Protein AF-0000000074204742 (afdb_homodimer)

Radius of gyration: 26.67 Å; Cα contacts (8 Å, |Δi|>4): 1399; chains: 2; bounding box: 53×77×66 Å

Secondary structure (DSSP, 8-state):
-------EEEEE-SS-EEEEESSEEE-TTBTTTB-HHHHHHHHHHHHHTT--EEE--TTTTTTTTSSS-HHHHHHHHHHHHHT-GGG-EEEEEES-SBSSTTS---SSSSP-B----HHHHHHHHHHHHHHHT-S-EEEEEESS--TTS-HHHHHHHHHHHHHTTSEEEEEEES--HHHHHHHHHHHHHHTSPPP-EEEEE-SS----SSS--SSBPPHHHHHHHHT-SSTTPPP-EEEEESTTGGGTTT-TTSPPPTT--SHHHHHHHHHHHHHHHHHT--HHHHHHHHHHTSSS-EEEEEE-SSHHHHHHHHTTTT-PPPHHHHHHHHT-/-------EEEEE-SS-EEEEESSEEE-TTBTTTB-HHHHHHHHHHHHHTT--EEE--TTTTTTTTSSS-HHHHHHHHHHHHH--GGG-EEEEEES-SBSSTTS---SSSSP-B----HHHHHHHHHHHHHHHT-S-EEEEEESS--TTS-HHHHHHHHHHHHHTTSEEEEEEES--HHHHHHHHHHHHHHTSPPP-EEEEE-SS----SSS--SSBPPHHHHHHHHT-SSTTPPP-EEEEESTTGGGTTT-TTSPPPTT--SHHHHHHHHHHHHHHHHHT--HHHHHHHHHHTSSS-EEEEEE-SSHHHHHHHHTTTT----HHHHHHHHT-

Solvent-accessible surface area (backbone atoms only — not comparable to full-atom values): 34041 Å² total; per-residue (Å²): 124,85,80,73,64,62,53,72,41,75,46,35,26,78,79,41,73,52,74,31,27,45,50,26,42,34,35,54,46,27,50,46,90,26,40,58,70,57,38,49,52,35,52,52,51,40,45,73,48,52,43,22,25,40,37,44,29,54,37,24,41,42,89,76,71,46,80,27,26,36,21,31,39,46,51,15,53,49,38,66,72,66,66,51,60,89,67,47,40,46,29,37,27,37,29,60,30,57,54,48,83,88,48,71,74,44,91,55,82,82,53,29,47,51,31,43,41,44,67,47,47,55,53,48,52,54,50,48,28,62,45,36,69,45,84,56,37,46,32,40,23,38,45,40,66,44,90,88,38,61,63,64,47,34,45,48,38,50,18,49,37,35,74,70,57,38,29,53,34,38,27,38,18,39,47,42,61,62,57,54,51,52,45,37,53,46,15,61,73,70,70,37,63,30,57,18,34,39,4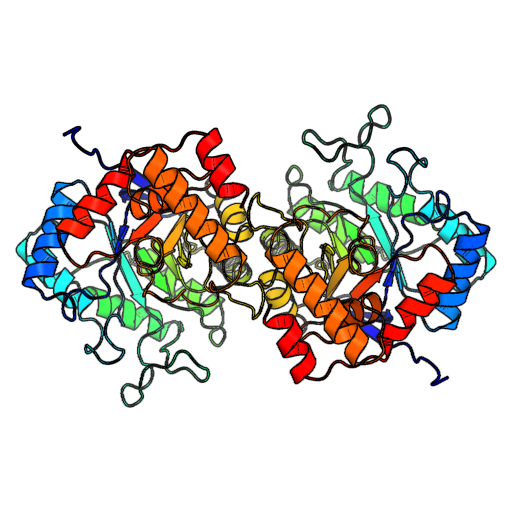0,21,40,34,43,85,60,60,54,51,72,54,70,73,69,41,39,51,64,44,56,63,48,46,52,50,33,60,70,28,59,48,94,88,34,50,13,40,40,44,31,17,34,56,35,56,46,82,45,42,63,83,32,87,87,41,65,65,60,91,54,26,72,46,68,51,35,56,52,40,45,53,48,42,41,52,52,14,62,73,72,74,49,48,35,61,24,47,39,49,17,53,46,56,67,40,96,44,69,38,33,41,31,43,72,58,87,42,56,65,52,41,54,52,52,56,57,14,71,76,46,77,74,50,71,68,57,47,48,57,61,44,71,94,123,84,80,74,65,62,52,72,42,75,47,34,25,78,77,42,73,52,73,31,27,45,52,26,43,36,34,53,47,27,51,47,90,26,39,57,70,59,37,49,51,34,52,51,50,40,44,74,49,53,43,22,26,39,37,43,29,53,37,25,40,42,87,76,73,45,80,27,28,34,21,31,38,45,51,17,52,48,38,66,74,66,66,51,61,90,67,47,41,46,29,38,29,37,30,61,30,57,53,49,83,89,47,72,74,44,91,54,83,83,53,30,47,51,32,42,40,42,68,47,46,54,53,48,53,53,50,49,27,62,45,34,69,47,82,55,38,45,31,41,25,38,45,40,67,43,89,86,39,61,65,67,47,33,44,48,39,50,20,49,38,35,76,71,55,39,30,53,35,37,25,39,16,40,46,42,62,64,57,53,51,51,45,38,53,46,14,60,73,71,71,38,64,31,55,18,34,38,38,20,40,34,45,86,59,61,54,51,72,53,69,74,69,41,38,51,64,43,56,62,48,46,53,50,32,58,70,29,59,47,97,88,34,49,13,42,40,41,31,17,35,55,34,54,46,81,44,42,61,85,32,88,88,40,65,63,59,91,56,26,73,46,68,52,33,54,53,39,46,53,48,43,41,51,52,13,61,73,72,74,49,47,36,62,24,46,39,50,18,54,47,57,67,38,97,43,70,38,34,40,30,42,72,58,88,41,55,67,52,40,54,52,51,56,58,14,70,77,44,77,75,49,70,70,57,48,48,58,62,44,72,94

InterPro domains:
  IPR023210 NADP-dependent oxidoreductase domain [PF00248] (23-331)
  IPR036812 NAD(P)-dependent oxidoreductase domain superfamily [G3DSA:3.20.20.100] (6-332)
  IPR036812 NAD(P)-dependent oxidoreductase domain superfamily [SSF51430] (13-332)
  IPR050523 Aldo/Keto Reductase Detoxification and Biosynthesis [PTHR43364] (4-332)

Foldseek 3Di:
DPLQAFDWDWQWQPQFIDIFTLAEAEQLQEQWLQNLVQSLVQVVLCVVSVGAHYEEEQARCQQPGDVGCSRLQSLLVSCVVVVCNVSHAYEYEAFQHACDSVDGADPDPVGRTVHQALVRLVVVLVVSCVSNVHQAHAEYEHEAHHPPHPLLRRLVSVQVCCVVVRYRAYAYAQAALVSLVVSQVSCVVVVGRHHREYEAADELFDADPPPPGRRHDDPVSLVVQVVAPDPSHTHYEYEHECHCQQPVLPDVPDDGPDRRPDPVNVVLSVLLCVLCVVVVAGSLLSTSLLQCADPGRYRYHDYDSGSVRSVNNSNSSPDHDDPVSSCSSVVD/DPLQAFDWDWQWQPQFIDIFTLAEAEQLQEQWLQNLVQSLVQVVLCVVSVGAHYEEEQARCQQPGDVGCSRLQSLLVSCVVVVCNVSHAYEYEAFQHACDSVDGADPDPVGRTVHQALVRLVVVLVVSCVSNVHQAHAEYEHEAHHPPHPLLRNLVSVQVCCVVVRYRAYAYAQAALVSLVVSQVSCVVVVGRHHREYEAADELFDADPPPPGRRHDDPVSLVVQVVAPDPSHTHYEYEHECHCQQPVLPDVPDDGPDRRPDPVNVVLSVLLCVLCVVVVAGSLLSTSLLQCADPGRYRYHDYDSGSVRSVNNSVSSPDHDDPVSSCSSVVD

Organism: NCBI:txid88382

pLDDT: mean 95.39, std 6.56, range [33.75, 98.94]

Structure (mmCIF, N/CA/C/O backbone):
data_AF-0000000074204742-model_v1
#
loop_
_entity.id
_entity.type
_entity.pdbx_description
1 polymer 'Aryl-alcohol dehydrogenase-like predicted oxidoreductase'
#
loop_
_atom_site.group_PDB
_atom_site.id
_atom_site.type_symbol
_atom_site.label_atom_id
_atom_site.label_alt_id
_atom_site.label_comp_id
_atom_site.label_asym_id
_atom_site.label_entity_id
_atom_site.label_seq_id
_atom_site.pdbx_PDB_ins_code
_atom_site.Cartn_x
_atom_site.Cartn_y
_atom_site.Cartn_z
_atom_site.occupancy
_atom_site.B_iso_or_equiv
_atom_site.auth_seq_id
_atom_site.auth_comp_id
_atom_site.auth_asym_id
_atom_site.auth_atom_id
_atom_site.pdbx_PDB_model_num
ATOM 1 N N . MET A 1 1 ? -22.859 21.562 29.375 1 33.75 1 MET A N 1
ATOM 2 C CA . MET A 1 1 ? -22.078 21.141 28.203 1 33.75 1 MET A CA 1
ATOM 3 C C . MET A 1 1 ? -20.844 20.359 28.625 1 33.75 1 MET A C 1
ATOM 5 O O . MET A 1 1 ? -20.078 20.812 29.469 1 33.75 1 MET A O 1
ATOM 9 N N . LYS A 1 2 ? -20.938 19.047 28.547 1 48.41 2 LYS A N 1
ATOM 10 C CA . LYS A 1 2 ? -19.859 18.219 29.078 1 48.41 2 LYS A CA 1
ATOM 11 C C . LYS A 1 2 ? -18.484 18.797 28.719 1 48.41 2 LYS A C 1
ATOM 13 O O . LYS A 1 2 ? -18.25 19.156 27.562 1 48.41 2 LYS A O 1
ATOM 18 N N . GLU A 1 3 ? -17.75 19.453 29.516 1 52.94 3 GLU A N 1
ATOM 19 C CA . GLU A 1 3 ? -16.438 20.047 29.297 1 52.94 3 GLU A CA 1
ATOM 20 C C . GLU A 1 3 ? -15.562 19.141 28.422 1 52.94 3 GLU A C 1
ATOM 22 O O . GLU A 1 3 ? -15.359 17.969 28.734 1 52.94 3 GLU A O 1
ATOM 27 N N . GLN A 1 4 ? -15.359 19.469 27.094 1 63.84 4 GLN A N 1
ATOM 28 C CA . GLN A 1 4 ? -14.562 18.734 26.125 1 63.84 4 GLN A CA 1
ATOM 29 C C . GLN A 1 4 ? -13.094 18.672 26.547 1 63.84 4 GLN A C 1
ATOM 31 O O . GLN A 1 4 ? -12.492 19.688 26.875 1 63.84 4 GLN A O 1
ATOM 36 N N . THR A 1 5 ? -12.742 17.469 26.922 1 84.56 5 THR A N 1
ATOM 37 C CA . THR A 1 5 ? -11.367 17.297 27.375 1 84.56 5 THR A CA 1
ATOM 38 C C . THR A 1 5 ? -10.492 16.75 26.25 1 84.56 5 THR A C 1
ATOM 40 O O . THR A 1 5 ? -10.734 15.648 25.75 1 84.56 5 THR A O 1
ATOM 43 N N . MET A 1 6 ? -9.594 17.609 25.781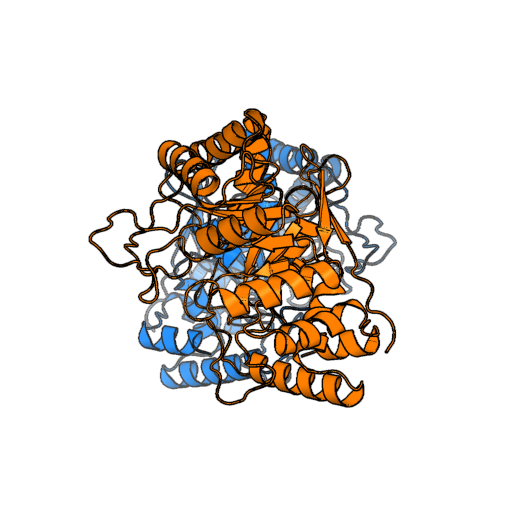 1 93.81 6 MET A N 1
ATOM 44 C CA . MET A 1 6 ? -8.641 17.219 24.75 1 93.81 6 MET A CA 1
ATOM 45 C C . MET A 1 6 ? -7.859 15.977 25.156 1 93.81 6 MET A C 1
ATOM 47 O O . MET A 1 6 ? -7.539 15.797 26.328 1 93.81 6 MET A O 1
ATOM 51 N N . ARG A 1 7 ? -7.738 15.016 24.219 1 93.94 7 ARG A N 1
ATOM 52 C CA . ARG A 1 7 ? -6.883 13.852 24.406 1 93.94 7 ARG A CA 1
ATOM 53 C C . ARG A 1 7 ? -5.523 14.062 23.734 1 93.94 7 ARG A C 1
ATOM 55 O O . ARG A 1 7 ? -5.359 14.969 22.922 1 93.94 7 ARG A O 1
ATOM 62 N N . TYR A 1 8 ? -4.578 13.273 24.141 1 96.75 8 TYR A N 1
ATOM 63 C CA . TYR A 1 8 ? -3.219 13.484 23.656 1 96.75 8 TYR A CA 1
ATOM 64 C C . TYR A 1 8 ? -2.611 12.18 23.141 1 96.75 8 TYR A C 1
ATOM 66 O O . TYR A 1 8 ? -3.053 11.094 23.531 1 96.75 8 TYR A O 1
ATOM 74 N N . HIS A 1 9 ? -1.665 12.344 22.25 1 95 9 HIS A N 1
ATOM 75 C CA . HIS A 1 9 ? -0.928 11.25 21.625 1 95 9 HIS A CA 1
ATOM 76 C C . HIS A 1 9 ? 0.575 11.508 21.672 1 95 9 HIS A C 1
ATOM 78 O O . HIS A 1 9 ? 1.021 12.641 21.484 1 95 9 HIS A O 1
ATOM 84 N N . THR A 1 10 ? 1.294 10.43 21.875 1 96.5 10 THR A N 1
ATOM 85 C CA . THR A 1 10 ? 2.744 10.57 21.906 1 96.5 10 THR A CA 1
ATOM 86 C C . THR A 1 10 ? 3.352 10.281 20.547 1 96.5 10 THR A C 1
ATOM 88 O O . THR A 1 10 ? 3.121 9.219 19.969 1 96.5 10 THR A O 1
ATOM 91 N N . LEU A 1 11 ? 4.059 11.195 19.984 1 97.5 11 LEU A N 1
ATOM 92 C CA . LEU A 1 11 ? 4.938 10.953 18.844 1 97.5 11 LEU A CA 1
ATOM 93 C C . LEU A 1 11 ? 6.32 10.516 19.297 1 97.5 11 LEU A C 1
ATOM 95 O O . LEU A 1 11 ? 6.938 11.172 20.141 1 97.5 11 LEU A O 1
ATOM 99 N N . ASP A 1 12 ? 6.738 9.375 18.781 1 96.94 12 ASP A N 1
ATOM 100 C CA . ASP A 1 12 ? 8 8.797 19.234 1 96.94 12 ASP A CA 1
ATOM 101 C C . ASP A 1 12 ? 8.688 8.039 18.094 1 96.94 12 ASP A C 1
ATOM 103 O O . ASP A 1 12 ? 8.195 7.008 17.641 1 96.94 12 ASP A O 1
ATOM 107 N N . ASN A 1 13 ? 9.859 8.594 17.703 1 96.25 13 ASN A N 1
ATOM 108 C CA . ASN A 1 13 ? 10.578 7.895 16.641 1 96.25 13 ASN A CA 1
ATOM 109 C C . ASN A 1 13 ? 11.805 7.16 17.188 1 96.25 13 ASN A C 1
ATOM 111 O O . ASN A 1 13 ? 12.734 6.863 16.438 1 96.25 13 ASN A O 1
ATOM 115 N N . GLY A 1 14 ? 11.781 6.938 18.469 1 94.81 14 GLY A N 1
ATOM 116 C CA . GLY A 1 14 ? 12.891 6.238 19.094 1 94.81 14 GLY A CA 1
ATOM 117 C C . GLY A 1 14 ? 14.023 7.16 19.5 1 94.81 14 GLY A C 1
ATOM 118 O O . GLY A 1 14 ? 14.844 6.805 20.359 1 94.81 14 GLY A O 1
ATOM 119 N N . HIS A 1 15 ? 14.109 8.375 18.984 1 94.88 15 HIS A N 1
ATOM 120 C CA . HIS A 1 15 ? 15.133 9.383 19.266 1 94.88 15 HIS A CA 1
ATOM 121 C C . HIS A 1 15 ? 14.547 10.555 20.047 1 94.88 15 HIS A C 1
ATOM 123 O O . HIS A 1 15 ? 15.164 11.039 21 1 94.88 15 HIS A O 1
ATOM 129 N N . THR A 1 16 ? 13.445 10.969 19.609 1 96.94 16 THR A N 1
ATOM 130 C CA . THR A 1 16 ? 12.703 12.07 20.203 1 96.94 16 THR A CA 1
ATOM 131 C C . THR A 1 16 ? 11.273 11.648 20.516 1 96.94 16 THR A C 1
ATOM 133 O O . THR A 1 16 ? 10.672 10.875 19.766 1 96.94 16 THR A O 1
ATOM 136 N N . SER A 1 17 ? 10.773 12.086 21.641 1 97.38 17 SER A N 1
ATOM 137 C CA . SER A 1 17 ? 9.414 11.781 22.078 1 97.38 17 SER A CA 1
ATOM 138 C C . SER A 1 17 ? 8.742 13.008 22.688 1 97.38 17 SER A C 1
ATOM 140 O O . SER A 1 17 ? 9.352 13.703 23.516 1 97.38 17 SER A O 1
ATOM 142 N N . PHE A 1 18 ? 7.562 13.344 22.234 1 98 18 PHE A N 1
ATOM 143 C CA . PHE A 1 18 ? 6.766 14.383 22.859 1 98 18 PHE A CA 1
ATOM 144 C C . PHE A 1 18 ? 5.277 14.148 22.625 1 98 18 PHE A C 1
ATOM 146 O O . PHE A 1 18 ? 4.898 13.391 21.734 1 98 18 PHE A O 1
ATOM 153 N N . GLU A 1 19 ? 4.48 14.781 23.359 1 97.88 19 GLU A N 1
ATOM 154 C CA . GLU A 1 19 ? 3.031 14.625 23.297 1 97.88 19 GLU A CA 1
ATOM 155 C C . GLU A 1 19 ? 2.396 15.734 22.453 1 97.88 19 GLU A C 1
ATOM 157 O O . GLU A 1 19 ? 2.846 16.875 22.484 1 97.88 19 GLU A O 1
ATOM 162 N N . VAL A 1 20 ? 1.371 15.367 21.75 1 98.25 20 VAL A N 1
ATOM 163 C CA . VAL A 1 20 ? 0.571 16.328 20.984 1 98.25 20 VAL A CA 1
ATOM 164 C C . VAL A 1 20 ? -0.914 16.062 21.219 1 98.25 20 VAL A C 1
ATOM 166 O O . VAL A 1 20 ? -1.3 14.945 21.594 1 98.25 20 VAL A O 1
ATOM 169 N N . SER A 1 21 ? -1.688 17.125 21.094 1 98.25 21 SER A N 1
ATOM 170 C CA . SER A 1 21 ? -3.129 16.891 21.109 1 98.25 21 SER A CA 1
ATOM 171 C C . SER A 1 21 ? -3.543 15.953 19.984 1 98.25 21 SER A C 1
ATOM 173 O O . SER A 1 21 ? -2.922 15.938 18.922 1 98.25 21 SER A O 1
ATOM 175 N N . THR A 1 22 ? -4.625 15.203 20.109 1 96.88 22 THR A N 1
ATOM 176 C CA . THR A 1 22 ? -5.043 14.18 19.156 1 96.88 22 THR A CA 1
ATOM 177 C C . THR A 1 22 ? -5.586 14.82 17.875 1 96.88 22 THR A C 1
ATOM 179 O O . THR A 1 22 ? -5.723 14.148 16.859 1 96.88 22 THR A O 1
ATOM 182 N N . LEU A 1 23 ? -5.98 16.047 18 1 97.94 23 LEU A N 1
ATOM 183 C CA . LEU A 1 23 ? -6.309 16.844 16.828 1 97.94 23 LEU A CA 1
ATOM 184 C C . LEU A 1 23 ? -5.207 17.859 16.531 1 97.94 23 LEU A C 1
ATOM 186 O O . LEU A 1 23 ? -4.711 18.531 17.438 1 97.94 23 LEU A O 1
ATOM 190 N N . CYS A 1 24 ? -4.812 17.859 15.32 1 98.81 24 CYS A N 1
ATOM 191 C CA . CYS A 1 24 ? -3.852 18.844 14.836 1 98.81 24 CYS A CA 1
ATOM 192 C C . CYS A 1 24 ? -4.547 19.938 14.031 1 98.81 24 CYS A C 1
ATOM 194 O O . CYS A 1 24 ? -5.332 19.641 13.125 1 98.81 24 CYS A O 1
ATOM 196 N N . LEU A 1 25 ? -4.312 21.156 14.422 1 98.81 25 LEU A N 1
ATOM 197 C CA . LEU A 1 25 ? -4.926 22.25 13.672 1 98.81 25 LEU A CA 1
ATOM 198 C C . LEU A 1 25 ? -4.086 22.609 12.453 1 98.81 25 LEU A C 1
ATOM 200 O O . LEU A 1 25 ? -2.938 23.047 12.594 1 98.81 25 LEU A O 1
ATOM 204 N N . GLY A 1 26 ? -4.672 22.406 11.266 1 98.69 26 GLY A N 1
ATOM 205 C CA . GLY A 1 26 ? -4.059 22.891 10.031 1 98.69 26 GLY A CA 1
ATOM 206 C C . GLY A 1 26 ? -4.258 24.375 9.805 1 98.69 26 GLY A C 1
ATOM 207 O O . GLY A 1 26 ? -5.352 24.891 10.016 1 98.69 26 GLY A O 1
ATOM 208 N N . THR A 1 27 ? -3.236 25.031 9.289 1 98.38 27 THR A N 1
ATOM 209 C CA . THR A 1 27 ? -3.279 26.5 9.258 1 98.38 27 THR A CA 1
ATOM 210 C C . THR A 1 27 ? -3.086 27.016 7.836 1 98.38 27 THR A C 1
ATOM 212 O O . THR A 1 27 ? -2.648 28.141 7.633 1 98.38 27 THR A O 1
ATOM 215 N N . MET A 1 28 ? -3.41 26.234 6.836 1 96.56 28 MET A N 1
ATOM 216 C CA . MET A 1 28 ? -3.082 26.469 5.434 1 96.56 28 MET A CA 1
ATOM 217 C C . MET A 1 28 ? -3.539 27.859 5 1 96.56 28 MET A C 1
ATOM 219 O O . MET A 1 28 ? -2.762 28.625 4.418 1 96.56 28 MET A O 1
ATOM 223 N N . TRP A 1 29 ? -4.699 28.297 5.414 1 95.12 29 TRP A N 1
ATOM 224 C CA . TRP A 1 29 ? -5.301 29.516 4.848 1 95.12 29 TRP A CA 1
ATOM 225 C C . TRP A 1 29 ? -5.098 30.703 5.773 1 95.12 29 TRP A C 1
ATOM 227 O O . TRP A 1 29 ? -5.531 31.812 5.465 1 95.12 29 TRP A O 1
ATOM 237 N N . MET A 1 30 ? -4.508 30.484 6.898 1 97.25 30 MET A N 1
ATOM 238 C CA . MET A 1 30 ? -4.34 31.562 7.867 1 97.25 30 MET A CA 1
ATOM 239 C C . MET A 1 30 ? -3.391 32.625 7.332 1 97.25 30 MET A C 1
ATOM 241 O O . MET A 1 30 ? -2.291 32.312 6.875 1 97.25 30 MET A O 1
ATOM 245 N N . GLY A 1 31 ? -3.781 33.844 7.375 1 93.94 31 GLY A N 1
ATOM 246 C CA . GLY A 1 31 ? -3.023 35 6.867 1 93.94 31 GLY A CA 1
ATOM 247 C C . GLY A 1 31 ? -3.463 35.438 5.48 1 93.94 31 GLY A C 1
ATOM 248 O O . GLY A 1 31 ? -2.979 36.438 4.961 1 93.94 31 GLY A O 1
ATOM 249 N N . THR A 1 32 ? -4.398 34.656 4.828 1 95.12 32 THR A N 1
ATOM 250 C CA . THR A 1 32 ? -4.949 35 3.521 1 95.12 32 THR A CA 1
ATOM 251 C C . THR A 1 32 ? -6.469 34.875 3.521 1 95.12 32 THR A C 1
ATOM 253 O O . THR A 1 32 ? -7.176 35.719 4.066 1 95.12 32 THR A O 1
ATOM 256 N N . ARG A 1 33 ? -6.965 33.719 3.041 1 94.56 33 ARG A N 1
ATOM 257 C CA . ARG A 1 33 ? -8.406 33.5 3.041 1 94.56 33 ARG A CA 1
ATOM 258 C C . ARG A 1 33 ? -8.984 33.625 4.445 1 94.56 33 ARG A C 1
ATOM 260 O O . ARG A 1 33 ? -10.109 34.125 4.613 1 94.56 33 ARG A O 1
ATOM 267 N N . THR A 1 34 ? -8.289 33.156 5.391 1 96.69 34 THR A N 1
ATOM 268 C CA . THR A 1 34 ? -8.57 33.406 6.797 1 96.69 34 THR A CA 1
ATOM 269 C C . THR A 1 34 ? -7.699 34.562 7.32 1 96.69 34 THR A C 1
ATOM 271 O O . THR A 1 34 ? -6.508 34.375 7.574 1 96.69 34 THR A O 1
ATOM 274 N N . ASP A 1 35 ? -8.281 35.656 7.516 1 96.56 35 ASP A N 1
ATOM 275 C CA . ASP A 1 35 ? -7.492 36.844 7.863 1 96.56 35 ASP A CA 1
ATOM 276 C C . ASP A 1 35 ? -6.848 36.688 9.242 1 96.56 35 ASP A C 1
ATOM 278 O O . ASP A 1 35 ? -7.18 35.75 9.984 1 96.56 35 ASP A O 1
ATOM 282 N N . GLU A 1 36 ? -5.906 37.594 9.547 1 97.81 36 GLU A N 1
ATOM 283 C CA . GLU A 1 36 ? -5.094 37.469 10.75 1 97.81 36 GLU A CA 1
ATOM 284 C C . GLU A 1 36 ? -5.965 37.5 12.008 1 97.81 36 GLU A C 1
ATOM 286 O O . GLU A 1 36 ? -5.746 36.719 12.93 1 97.81 36 GLU A O 1
ATOM 291 N N . GLU A 1 37 ? -6.906 38.438 12.039 1 98.44 37 GLU A N 1
ATOM 292 C CA . GLU A 1 37 ? -7.773 38.531 13.211 1 98.44 37 GLU A CA 1
ATOM 293 C C . GLU A 1 37 ? -8.523 37.219 13.453 1 98.44 37 GLU A C 1
ATOM 295 O O . GLU A 1 37 ? -8.539 36.719 14.578 1 98.44 37 GLU A O 1
ATOM 300 N N . THR A 1 38 ? -9.109 36.719 12.438 1 98.69 38 THR A N 1
ATOM 301 C CA . THR A 1 38 ? -9.82 35.438 12.531 1 98.69 38 THR A CA 1
ATOM 302 C C . THR A 1 38 ? -8.859 34.312 12.867 1 98.69 38 THR A C 1
ATOM 304 O O . THR A 1 38 ? -9.188 33.438 13.672 1 98.69 38 THR A O 1
ATOM 307 N N . SER A 1 39 ? -7.707 34.281 12.258 1 98.75 39 SER A N 1
ATOM 308 C CA . SER A 1 39 ? -6.691 33.281 12.547 1 98.75 39 SER A CA 1
ATOM 309 C C . SER A 1 39 ? -6.34 33.281 14.031 1 98.75 39 SER A C 1
ATOM 311 O O . SER A 1 39 ? -6.34 32.219 14.664 1 98.75 39 SER A O 1
ATOM 313 N N . PHE A 1 40 ? -6.129 34.469 14.602 1 98.81 40 PHE A N 1
ATOM 314 C CA . PHE A 1 40 ? -5.785 34.594 16.016 1 98.81 40 PHE A CA 1
ATOM 315 C C . PHE A 1 40 ? -6.906 34.031 16.891 1 98.81 40 PHE A C 1
ATOM 317 O O . PHE A 1 40 ? -6.652 33.312 17.859 1 98.81 40 PHE A O 1
ATOM 324 N N . ALA A 1 41 ? -8.102 34.375 16.516 1 98.88 41 ALA A N 1
ATOM 325 C CA . ALA A 1 41 ? -9.25 33.938 17.297 1 98.88 41 ALA A CA 1
ATOM 326 C C . ALA A 1 41 ? -9.344 32.406 17.297 1 98.88 41 ALA A C 1
ATOM 328 O O . ALA A 1 41 ? -9.625 31.781 18.328 1 98.88 41 ALA A O 1
ATOM 329 N N . ILE A 1 42 ? -9.141 31.766 16.156 1 98.88 42 ILE A N 1
ATOM 330 C CA . ILE A 1 42 ? -9.195 30.312 16.016 1 98.88 42 ILE A CA 1
ATOM 331 C C . ILE A 1 42 ? -8.07 29.672 16.828 1 98.88 42 ILE A C 1
ATOM 333 O O . ILE A 1 42 ? -8.305 28.719 17.578 1 98.88 42 ILE A O 1
ATOM 337 N N . LEU A 1 43 ? -6.918 30.234 16.703 1 98.88 43 LEU A N 1
ATOM 338 C CA . LEU A 1 43 ? -5.762 29.734 17.422 1 98.88 43 LEU A CA 1
ATOM 339 C C . LEU A 1 43 ? -5.977 29.844 18.938 1 98.88 43 LEU A C 1
ATOM 341 O O . LEU A 1 43 ? -5.703 28.891 19.672 1 98.88 43 LEU A O 1
ATOM 345 N N . ASP A 1 44 ? -6.461 31.016 19.406 1 98.81 44 ASP A N 1
ATOM 346 C CA . ASP A 1 44 ? -6.75 31.203 20.812 1 98.81 44 ASP A CA 1
ATOM 347 C C . ASP A 1 44 ? -7.75 30.172 21.328 1 98.81 44 ASP A C 1
ATOM 349 O O . ASP A 1 44 ? -7.543 29.562 22.375 1 98.81 44 ASP A O 1
ATOM 353 N N . ARG A 1 45 ? -8.766 30 20.562 1 98.38 45 ARG A N 1
ATOM 354 C CA . ARG A 1 45 ? -9.812 29.078 20.953 1 98.38 45 ARG A CA 1
ATOM 355 C C . ARG A 1 45 ? -9.281 27.641 21 1 98.38 45 ARG A C 1
ATOM 357 O O . ARG A 1 45 ? -9.664 26.859 21.875 1 98.38 45 ARG A O 1
ATOM 364 N N . PHE A 1 46 ? -8.484 27.266 20.031 1 98.56 46 PHE A N 1
ATOM 365 C CA . PHE A 1 46 ? -7.898 25.938 19.969 1 98.56 46 PHE A CA 1
ATOM 366 C C . PHE A 1 46 ? -7.074 25.656 21.219 1 98.56 46 PHE A C 1
ATOM 368 O O . PHE A 1 46 ? -7.211 24.594 21.828 1 98.56 46 PHE A O 1
ATOM 375 N N . VAL A 1 47 ? -6.254 26.609 21.625 1 98.38 47 VAL A N 1
ATOM 376 C CA . VAL A 1 47 ? -5.414 26.453 22.812 1 98.38 47 VAL A CA 1
ATOM 377 C C . VAL A 1 47 ? -6.289 26.406 24.062 1 98.38 47 VAL A C 1
ATOM 379 O O . VAL A 1 47 ? -6.035 25.609 24.969 1 98.38 47 VAL A O 1
ATOM 382 N N . GLU A 1 48 ? -7.301 27.25 24.094 1 97.69 48 GLU A N 1
ATOM 383 C CA . GLU A 1 48 ? -8.234 27.234 25.203 1 97.69 48 GLU A CA 1
ATOM 384 C C . GLU A 1 48 ? -8.875 25.859 25.375 1 97.69 48 GLU A C 1
ATOM 386 O O . GLU A 1 48 ? -9.141 25.438 26.5 1 97.69 48 GLU A O 1
ATOM 391 N N . ALA A 1 49 ? -9.039 25.219 24.297 1 97.56 49 ALA A N 1
ATOM 392 C CA . ALA A 1 49 ? -9.695 23.906 24.312 1 97.56 49 ALA A CA 1
ATOM 393 C C . ALA A 1 49 ? -8.688 22.797 24.609 1 97.56 49 ALA A C 1
ATOM 395 O O . ALA A 1 49 ? -9.039 21.609 24.594 1 97.56 49 ALA A O 1
ATOM 396 N N . GLY A 1 50 ? -7.453 23.094 24.828 1 97.75 50 GLY A N 1
ATOM 397 C CA . GLY A 1 50 ? -6.422 22.125 25.156 1 97.75 50 GLY A CA 1
ATOM 398 C C . GLY A 1 50 ? -5.594 21.688 23.953 1 97.75 50 GLY A C 1
ATOM 399 O O . GLY A 1 50 ? -4.73 20.828 24.078 1 97.75 50 GLY A O 1
ATOM 400 N N . GLY A 1 51 ? -5.844 22.266 22.781 1 98.31 51 GLY A N 1
ATOM 401 C CA . GLY A 1 51 ? -5.047 21.953 21.609 1 98.31 51 GLY A CA 1
ATOM 402 C C . GLY A 1 51 ? -3.596 22.391 21.75 1 98.31 51 GLY A C 1
ATOM 403 O O . GLY A 1 51 ? -3.307 23.438 22.297 1 98.31 51 GLY A O 1
ATOM 404 N N . THR A 1 52 ? -2.713 21.516 21.25 1 98.75 52 THR A N 1
ATOM 405 C CA . THR A 1 52 ? -1.295 21.828 21.406 1 98.75 52 THR A CA 1
ATOM 406 C C . THR A 1 52 ? -0.556 21.656 20.078 1 98.75 52 THR A C 1
ATOM 408 O O . THR A 1 52 ? 0.634 21.953 19.984 1 98.75 52 THR A O 1
ATOM 411 N N . PHE A 1 53 ? -1.179 21.188 19.047 1 98.88 53 PHE A N 1
ATOM 412 C CA . PHE A 1 53 ? -0.478 20.75 17.844 1 98.88 53 PHE A CA 1
ATOM 413 C C . PHE A 1 53 ? -0.938 21.562 16.641 1 98.88 53 PHE A C 1
ATOM 415 O O . PHE A 1 53 ? -2.115 21.531 16.281 1 98.88 53 PHE A O 1
ATOM 422 N N . LEU A 1 54 ? -0.016 22.312 16 1 98.94 54 LEU A N 1
ATOM 423 C CA . LEU A 1 54 ? -0.287 23.125 14.828 1 98.94 54 LEU A CA 1
ATOM 424 C C . LEU A 1 54 ? 0.53 22.656 13.633 1 98.94 54 LEU A C 1
ATOM 426 O O . LEU A 1 54 ? 1.685 22.25 13.789 1 98.94 54 LEU A O 1
ATOM 430 N N . ASP A 1 55 ? -0.049 22.719 12.438 1 98.94 55 ASP A N 1
ATOM 431 C CA . ASP A 1 55 ? 0.61 22.281 11.211 1 98.94 55 ASP A CA 1
ATOM 432 C C . ASP A 1 55 ? 0.575 23.375 10.148 1 98.94 55 ASP A C 1
ATOM 434 O O . ASP A 1 55 ? -0.49 23.906 9.836 1 98.94 55 ASP A O 1
ATOM 438 N N . THR A 1 56 ? 1.677 23.75 9.633 1 98.75 56 THR A N 1
ATOM 439 C CA . THR A 1 56 ? 1.818 24.719 8.555 1 98.75 56 THR A CA 1
ATOM 440 C C . THR A 1 56 ? 2.809 24.234 7.508 1 98.75 56 THR A C 1
ATOM 442 O O . THR A 1 56 ? 3.08 23.031 7.418 1 98.75 56 THR A O 1
ATOM 445 N N . ALA A 1 57 ? 3.211 25.094 6.527 1 98.62 57 ALA A N 1
ATOM 446 C CA . ALA A 1 57 ? 4.18 24.75 5.488 1 98.62 57 ALA A CA 1
ATOM 447 C C . ALA A 1 57 ? 4.793 26.016 4.883 1 98.62 57 ALA A C 1
ATOM 449 O O . ALA A 1 57 ? 4.195 27.094 4.934 1 98.62 57 ALA A O 1
ATOM 450 N N . ASN A 1 58 ? 5.918 25.797 4.258 1 97.88 58 ASN A N 1
ATOM 451 C CA . ASN A 1 58 ? 6.637 26.938 3.705 1 97.88 58 ASN A CA 1
ATOM 452 C C . ASN A 1 58 ? 6.031 27.406 2.385 1 97.88 58 ASN A C 1
ATOM 454 O O . ASN A 1 58 ? 6.43 28.438 1.84 1 97.88 58 ASN A O 1
ATOM 458 N N . ASN A 1 59 ? 5.059 26.609 1.881 1 96.38 59 ASN A N 1
ATOM 459 C CA . ASN A 1 59 ? 4.484 27.016 0.606 1 96.38 59 ASN A CA 1
ATOM 460 C C . ASN A 1 59 ? 3.002 27.359 0.743 1 96.38 59 ASN A C 1
ATOM 462 O O . ASN A 1 59 ? 2.309 27.547 -0.259 1 96.38 59 ASN A O 1
ATOM 466 N N . TYR A 1 60 ? 2.445 27.297 1.948 1 95.19 60 TYR A N 1
ATOM 467 C CA . TYR A 1 60 ? 1.024 27.578 2.137 1 95.19 60 TYR A CA 1
ATOM 468 C C . TYR A 1 60 ? 0.658 28.953 1.617 1 95.19 60 TYR A C 1
ATOM 470 O O . TYR A 1 60 ? 1.277 29.953 1.998 1 95.19 60 TYR A O 1
ATOM 478 N N . ASN A 1 61 ? -0.359 28.984 0.65 1 89.5 61 ASN A N 1
ATOM 479 C CA . ASN A 1 61 ? -0.988 30.156 0.036 1 89.5 61 ASN A CA 1
ATOM 480 C C . ASN A 1 61 ? -0.185 30.656 -1.159 1 89.5 61 ASN A C 1
ATOM 482 O O . ASN A 1 61 ? -0.448 31.75 -1.673 1 89.5 61 ASN A O 1
ATOM 486 N N . ASP A 1 62 ? 0.812 29.922 -1.598 1 88.88 62 ASP A N 1
ATOM 487 C CA . ASP A 1 62 ? 1.6 30.297 -2.768 1 88.88 62 ASP A CA 1
ATOM 488 C C . ASP A 1 62 ? 0.841 30 -4.059 1 88.88 62 ASP A C 1
ATOM 490 O O . ASP A 1 62 ? 1.309 30.328 -5.148 1 88.88 62 ASP A O 1
ATOM 494 N N . TRP A 1 63 ? -0.254 29.438 -4.172 1 78.5 63 TRP A N 1
ATOM 495 C CA . TRP A 1 63 ? -1.002 29.062 -5.367 1 78.5 63 TRP A CA 1
ATOM 496 C C . TRP A 1 63 ? -1.95 30.188 -5.793 1 78.5 63 TRP A C 1
ATOM 498 O O . TRP A 1 63 ? -2.924 29.938 -6.508 1 78.5 63 TRP A O 1
ATOM 508 N N . GLY A 1 64 ? -1.61 31.422 -5.512 1 74.06 64 GLY A N 1
ATOM 509 C CA . GLY A 1 64 ? -2.309 32.562 -6.078 1 74.06 64 GLY A CA 1
ATOM 510 C C . GLY A 1 64 ? -2.973 33.438 -5.035 1 74.06 64 GLY A C 1
ATOM 511 O O . GLY A 1 64 ? -3.5 34.5 -5.355 1 74.06 64 GLY A O 1
ATOM 512 N N . GLN A 1 65 ? -2.906 33.062 -3.809 1 76.5 65 GLN A N 1
ATOM 513 C CA . GLN A 1 65 ? -3.613 33.844 -2.801 1 76.5 65 GLN A CA 1
ATOM 514 C C . GLN A 1 65 ? -2.635 34.562 -1.876 1 76.5 65 GLN A C 1
ATOM 516 O O . GLN A 1 65 ? -3.018 35.469 -1.15 1 76.5 65 GLN A O 1
ATOM 521 N N . GLY A 1 66 ? -1.428 34.031 -1.947 1 88.94 66 GLY A N 1
ATOM 522 C CA . GLY A 1 66 ? -0.394 34.594 -1.091 1 88.94 66 GLY A CA 1
ATOM 523 C C . GLY A 1 66 ? 1.002 34.438 -1.665 1 88.94 66 GLY A C 1
ATOM 524 O O . GLY A 1 66 ? 1.168 34.312 -2.879 1 88.94 66 GLY A O 1
ATOM 525 N N . TYR A 1 67 ? 1.994 34.719 -0.86 1 88.62 67 TYR A N 1
ATOM 526 C CA . TYR A 1 67 ? 3.377 34.719 -1.323 1 88.62 67 TYR A CA 1
ATOM 527 C C . TYR A 1 67 ? 4.121 33.5 -0.794 1 88.62 67 TYR A C 1
ATOM 529 O O . TYR A 1 67 ? 5.348 33.406 -0.882 1 88.62 67 TYR A O 1
ATOM 537 N N . GLY A 1 68 ? 3.387 32.75 -0.492 1 90.06 68 GLY A N 1
ATOM 538 C CA . GLY A 1 68 ? 4.07 31.672 0.219 1 90.06 68 GLY A CA 1
ATOM 539 C C . GLY A 1 68 ? 4.531 32.062 1.606 1 90.06 68 GLY A C 1
ATOM 540 O O . GLY A 1 68 ? 4.531 33.25 1.944 1 90.06 68 GLY A O 1
ATOM 541 N N . ARG A 1 69 ? 4.391 31.203 2.652 1 95.06 69 ARG A N 1
ATOM 542 C CA . ARG A 1 69 ? 4.855 31.344 4.027 1 95.06 69 ARG A CA 1
ATOM 543 C C . ARG A 1 69 ? 3.893 32.188 4.844 1 95.06 69 ARG A C 1
ATOM 545 O O . ARG A 1 69 ? 4.172 32.531 5.996 1 95.06 69 ARG A O 1
ATOM 552 N N . ASP A 1 70 ? 2.775 32.688 4.219 1 96.88 70 ASP A N 1
ATOM 553 C CA . ASP A 1 70 ? 1.771 33.469 4.91 1 96.88 70 ASP A CA 1
ATOM 554 C C . ASP A 1 70 ? 1.367 32.844 6.234 1 96.88 70 ASP A C 1
ATOM 556 O O . ASP A 1 70 ? 1.279 33.5 7.258 1 96.88 70 ASP A O 1
ATOM 560 N N . SER A 1 71 ? 1.195 31.594 6.148 1 98 71 SER A N 1
ATOM 561 C CA . SER A 1 71 ? 0.766 30.859 7.336 1 98 71 SER A CA 1
ATOM 562 C C . SER A 1 71 ? 1.863 30.828 8.398 1 98 71 SER A C 1
ATOM 564 O O . SER A 1 71 ? 1.599 31.062 9.578 1 98 71 SER A O 1
ATOM 566 N N . GLU A 1 72 ? 3.111 30.578 8.008 1 98.69 72 GLU A N 1
ATOM 567 C CA . GLU A 1 72 ? 4.219 30.625 8.961 1 98.69 72 GLU A CA 1
ATOM 568 C C . GLU A 1 72 ? 4.332 32 9.594 1 98.69 72 GLU A C 1
ATOM 570 O O . GLU A 1 72 ? 4.551 32.125 10.805 1 98.69 72 GLU A O 1
ATOM 575 N N . ASP A 1 73 ? 4.137 33.062 8.82 1 98.5 73 ASP A N 1
ATOM 576 C CA . ASP A 1 73 ? 4.27 34.406 9.305 1 98.5 73 ASP A CA 1
ATOM 577 C C . ASP A 1 73 ? 3.168 34.75 10.312 1 98.5 73 ASP A C 1
ATOM 579 O O . ASP A 1 73 ? 3.436 35.344 11.359 1 98.5 73 ASP A O 1
ATOM 583 N N . VAL A 1 74 ? 1.979 34.406 9.977 1 98.25 74 VAL A N 1
ATOM 584 C CA . VAL A 1 74 ? 0.865 34.688 10.875 1 98.25 74 VAL A CA 1
ATOM 585 C C . VAL A 1 74 ? 1.029 33.906 12.18 1 98.25 74 VAL A C 1
ATOM 587 O O . VAL A 1 74 ? 0.771 34.438 13.258 1 98.25 74 VAL A O 1
ATOM 590 N N . LEU A 1 75 ? 1.451 32.656 12.125 1 98.75 75 LEU A N 1
ATOM 591 C CA . LEU A 1 75 ? 1.718 31.875 13.32 1 98.75 75 LEU A CA 1
ATOM 592 C C . LEU A 1 75 ? 2.824 32.531 14.156 1 98.75 75 LEU A C 1
ATOM 594 O O . LEU A 1 75 ? 2.725 32.594 15.383 1 98.75 75 LEU A O 1
ATOM 598 N N . GLY A 1 76 ? 3.896 32.938 13.438 1 98.75 76 GLY A N 1
ATOM 599 C CA . GLY A 1 76 ? 4.98 33.625 14.141 1 98.75 76 GLY A CA 1
ATOM 600 C C . GLY A 1 76 ? 4.52 34.812 14.922 1 98.75 76 GLY A C 1
ATOM 601 O O . GLY A 1 76 ? 4.902 35 16.078 1 98.75 76 GLY A O 1
ATOM 602 N N . ARG A 1 77 ? 3.699 35.656 14.305 1 98.69 77 ARG A N 1
ATOM 603 C CA . ARG A 1 77 ? 3.18 36.844 14.977 1 98.69 77 ARG A CA 1
ATOM 604 C C . ARG A 1 77 ? 2.285 36.469 16.156 1 98.69 77 ARG A C 1
ATOM 606 O O . ARG A 1 77 ? 2.338 37.094 17.203 1 98.69 77 ARG A O 1
ATOM 613 N N . TRP A 1 78 ? 1.489 35.469 15.953 1 98.81 78 TRP A N 1
ATOM 614 C CA . TRP A 1 78 ? 0.604 35 17.016 1 98.81 78 TRP A CA 1
ATOM 615 C C . TRP A 1 78 ? 1.405 34.469 18.203 1 98.81 78 TRP A C 1
ATOM 617 O O . TRP A 1 78 ? 1.121 34.844 19.359 1 98.81 78 TRP A O 1
ATOM 627 N N . LEU A 1 79 ? 2.4 33.719 17.938 1 98.69 79 LEU A N 1
ATOM 628 C CA . LEU A 1 79 ? 3.262 33.156 18.984 1 98.69 79 LEU A CA 1
ATOM 629 C C . LEU A 1 79 ? 3.957 34.281 19.75 1 98.69 79 LEU A C 1
ATOM 631 O O . LEU A 1 79 ? 4.035 34.219 20.984 1 98.69 79 LEU A O 1
ATOM 635 N N . ALA A 1 80 ? 4.453 35.188 19.047 1 98.31 80 ALA A N 1
ATOM 636 C CA . ALA A 1 80 ? 5.121 36.312 19.672 1 98.31 80 ALA A CA 1
ATOM 637 C C . ALA A 1 80 ? 4.16 37.094 20.562 1 98.31 80 ALA A C 1
ATOM 639 O O . ALA A 1 80 ? 4.523 37.531 21.672 1 98.31 80 ALA A O 1
ATOM 640 N N . ALA A 1 81 ? 2.988 37.25 20.109 1 98.5 81 ALA A N 1
ATOM 641 C CA . ALA A 1 81 ? 1.994 38.062 20.828 1 98.5 81 ALA A CA 1
ATOM 642 C C . ALA A 1 81 ? 1.535 37.344 22.094 1 98.5 81 ALA A C 1
ATOM 644 O O . ALA A 1 81 ? 1.283 37.969 23.109 1 98.5 81 ALA A O 1
ATOM 645 N N . ARG A 1 82 ? 1.442 36.031 22 1 98.19 82 ARG A N 1
ATOM 646 C CA . ARG A 1 82 ? 0.875 35.281 23.125 1 98.19 82 ARG A CA 1
ATOM 647 C C . ARG A 1 82 ? 1.97 34.781 24.047 1 98.19 82 ARG A C 1
ATOM 649 O O . ARG A 1 82 ? 1.716 34.5 25.219 1 98.19 82 ARG A O 1
ATOM 656 N N . GLY A 1 83 ? 3.123 34.562 23.562 1 97.81 83 GLY A N 1
ATOM 657 C CA . GLY A 1 83 ? 4.23 34.062 24.359 1 97.81 83 GLY A CA 1
ATOM 658 C C . GLY A 1 83 ? 4.008 32.656 24.859 1 97.81 83 GLY A C 1
ATOM 659 O O . GLY A 1 83 ? 4.398 32.312 25.984 1 97.81 83 GLY A O 1
ATOM 660 N N . ASN A 1 84 ? 3.322 31.812 24.109 1 96.94 84 ASN A N 1
ATOM 661 C CA . ASN A 1 84 ? 2.926 30.5 24.594 1 96.94 84 ASN A CA 1
ATOM 662 C C . ASN A 1 84 ? 3.6 29.391 23.797 1 96.94 84 ASN A C 1
ATOM 664 O O . ASN A 1 84 ? 3.047 28.297 23.656 1 96.94 84 ASN A O 1
ATOM 668 N N . ARG A 1 85 ? 4.777 29.625 23.188 1 97.44 85 ARG A N 1
ATOM 669 C CA . ARG A 1 85 ? 5.488 28.672 22.359 1 97.44 85 ARG A CA 1
ATOM 670 C C . ARG A 1 85 ? 5.715 27.359 23.109 1 97.44 85 ARG A C 1
ATOM 672 O O . ARG A 1 85 ? 5.594 26.281 22.516 1 97.44 85 ARG A O 1
ATOM 679 N N . ASP A 1 86 ? 5.973 27.406 24.375 1 96.31 86 ASP A N 1
ATOM 680 C CA . ASP A 1 86 ? 6.359 26.234 25.156 1 96.31 86 ASP A CA 1
ATOM 681 C C . ASP A 1 86 ? 5.176 25.297 25.375 1 96.31 86 ASP A C 1
ATOM 683 O O . ASP A 1 86 ? 5.355 24.141 25.734 1 96.31 86 ASP A O 1
ATOM 687 N N . ASP A 1 87 ? 3.99 25.812 25.109 1 96.44 87 ASP A N 1
ATOM 688 C CA . ASP A 1 87 ? 2.783 25.016 25.297 1 96.44 87 ASP A CA 1
ATOM 689 C C . ASP A 1 87 ? 2.383 24.312 24 1 96.44 87 ASP A C 1
ATOM 691 O O . ASP A 1 87 ? 1.431 23.531 23.984 1 96.44 87 ASP A O 1
ATOM 695 N N . LEU A 1 88 ? 3.146 24.516 22.953 1 98.56 88 LEU A N 1
ATOM 696 C CA . LEU A 1 88 ? 2.701 24.078 21.625 1 98.56 88 LEU A CA 1
ATOM 697 C C . LEU A 1 88 ? 3.748 23.203 20.953 1 98.56 88 LEU A C 1
ATOM 699 O O . LEU A 1 88 ? 4.914 23.203 21.359 1 98.56 88 LEU A O 1
ATOM 703 N N . ARG A 1 89 ? 3.318 22.406 20.125 1 98.81 89 ARG A N 1
ATOM 704 C CA . ARG A 1 89 ? 4.129 21.688 19.141 1 98.81 89 ARG A CA 1
ATOM 705 C C . ARG A 1 89 ? 3.826 22.172 17.734 1 98.81 89 ARG A C 1
ATOM 707 O O . ARG A 1 89 ? 2.668 22.188 17.312 1 98.81 89 ARG A O 1
ATOM 714 N N . ILE A 1 90 ? 4.852 22.578 17.031 1 98.81 90 ILE A N 1
ATOM 715 C CA . ILE A 1 90 ? 4.676 23.188 15.719 1 98.81 90 ILE A CA 1
ATOM 716 C C . ILE A 1 90 ? 5.293 22.297 14.641 1 98.81 90 ILE A C 1
ATOM 718 O O . ILE A 1 90 ? 6.465 21.938 14.727 1 98.81 90 ILE A O 1
ATOM 722 N N . ALA A 1 91 ? 4.496 21.938 13.656 1 98.94 91 ALA A N 1
ATOM 723 C CA . ALA A 1 91 ? 4.953 21.219 12.469 1 98.94 91 ALA A CA 1
ATOM 724 C C . ALA A 1 91 ? 4.957 22.125 11.242 1 98.94 91 ALA A C 1
ATOM 726 O O . ALA A 1 91 ? 4.051 22.953 11.07 1 98.94 91 ALA A O 1
ATOM 727 N N . THR A 1 92 ? 5.934 22.047 10.445 1 98.88 92 THR A N 1
ATOM 728 C CA . THR A 1 92 ? 5.969 22.703 9.148 1 98.88 92 THR A CA 1
ATOM 729 C C . THR A 1 92 ? 6.594 21.797 8.086 1 98.88 92 THR A C 1
ATOM 731 O O . THR A 1 92 ? 6.871 20.625 8.352 1 98.88 92 THR A O 1
ATOM 734 N N . LYS A 1 93 ? 6.617 22.25 6.84 1 98.88 93 LYS A N 1
ATOM 735 C CA . LYS A 1 93 ? 7.047 21.422 5.723 1 98.88 93 LYS A CA 1
ATOM 736 C C . LYS A 1 93 ? 7.914 22.219 4.75 1 98.88 93 LYS A C 1
ATOM 738 O O . LYS A 1 93 ? 7.789 23.438 4.652 1 98.88 93 LYS A O 1
ATOM 743 N N . LEU A 1 94 ? 8.711 21.5 4.062 1 98.69 94 LEU A N 1
ATOM 744 C CA . LEU A 1 94 ? 9.539 22.094 3.021 1 98.69 94 LEU A CA 1
ATOM 745 C C . LEU A 1 94 ? 9.664 21.156 1.821 1 98.69 94 LEU A C 1
ATOM 747 O O . LEU A 1 94 ? 9.188 20.016 1.865 1 98.69 94 LEU A O 1
ATOM 751 N N . GLY A 1 95 ? 10.211 21.641 0.701 1 98.12 95 GLY A N 1
ATOM 752 C CA . GLY A 1 95 ? 10.492 20.828 -0.468 1 98.12 95 GLY A CA 1
ATOM 753 C C . GLY A 1 95 ? 9.5 21.031 -1.595 1 98.12 95 GLY A C 1
ATOM 754 O O . GLY A 1 95 ? 9.766 20.672 -2.742 1 98.12 95 GLY A O 1
ATOM 755 N N . ALA A 1 96 ? 8.344 21.672 -1.311 1 96.94 96 ALA A N 1
ATOM 756 C CA . ALA A 1 96 ? 7.312 21.828 -2.334 1 96.94 96 ALA A CA 1
ATOM 757 C C . ALA A 1 96 ? 7.066 23.312 -2.641 1 96.94 96 ALA A C 1
ATOM 759 O O . ALA A 1 96 ? 6.082 23.656 -3.303 1 96.94 96 ALA A O 1
ATOM 760 N N . ALA A 1 97 ? 7.859 24.172 -2.078 1 96.38 97 ALA A N 1
ATOM 761 C CA . ALA A 1 97 ? 7.828 25.562 -2.537 1 96.38 97 ALA A CA 1
ATOM 762 C C . ALA A 1 97 ? 8.508 25.703 -3.898 1 96.38 97 ALA A C 1
ATOM 764 O O . ALA A 1 97 ? 8.992 24.719 -4.461 1 96.38 97 ALA A O 1
ATOM 765 N N . LYS A 1 98 ? 8.547 26.906 -4.418 1 94 98 LYS A N 1
ATOM 766 C CA . LYS A 1 98 ? 9.023 27.141 -5.781 1 94 98 LYS A CA 1
ATOM 767 C C . LYS A 1 98 ? 10.539 26.984 -5.867 1 94 98 LYS A C 1
ATOM 769 O O . LYS A 1 98 ? 11.281 27.578 -5.082 1 94 98 LYS A O 1
ATOM 774 N N . LYS A 1 99 ? 10.891 26.172 -6.809 1 93.94 99 LYS A N 1
ATOM 775 C CA . LYS A 1 99 ? 12.305 26.109 -7.16 1 93.94 99 LYS A CA 1
ATOM 776 C C . LYS A 1 99 ? 12.742 27.359 -7.906 1 93.94 99 LYS A C 1
ATOM 778 O O . LYS A 1 99 ? 13.734 28 -7.535 1 93.94 99 LYS A O 1
ATOM 783 N N . ASP A 1 100 ? 12.023 27.688 -8.961 1 93.81 100 ASP A N 1
ATOM 784 C CA . ASP A 1 100 ? 12.164 28.922 -9.719 1 93.81 100 ASP A CA 1
ATOM 785 C C . ASP A 1 100 ? 11.047 29.906 -9.367 1 93.81 100 ASP A C 1
ATOM 787 O O . ASP A 1 100 ? 9.898 29.719 -9.758 1 93.81 100 ASP A O 1
ATOM 791 N N . PRO A 1 101 ? 11.391 30.953 -8.656 1 89.88 101 PRO A N 1
ATOM 792 C CA . PRO A 1 101 ? 10.359 31.906 -8.211 1 89.88 101 PRO A CA 1
ATOM 793 C C . PRO A 1 101 ? 9.641 32.562 -9.375 1 89.88 101 PRO A C 1
ATOM 795 O O . PRO A 1 101 ? 8.547 33.125 -9.188 1 89.88 101 PRO A O 1
ATOM 798 N N . ALA A 1 102 ? 10.219 32.5 -10.508 1 91.19 102 ALA A N 1
ATOM 799 C CA . ALA A 1 102 ? 9.641 33.156 -11.672 1 91.19 102 ALA A CA 1
ATOM 800 C C . ALA A 1 102 ? 8.539 32.312 -12.297 1 91.19 102 ALA A C 1
ATOM 802 O O . ALA A 1 102 ? 7.746 32.781 -13.102 1 91.19 102 ALA A O 1
ATOM 803 N N . LEU A 1 103 ? 8.484 31.062 -11.93 1 90.75 103 LEU A N 1
ATOM 804 C CA . LEU A 1 103 ? 7.504 30.125 -12.477 1 90.75 103 LEU A CA 1
ATOM 805 C C . LEU A 1 103 ? 6.438 29.797 -11.438 1 90.75 103 LEU A C 1
ATOM 807 O O . LEU A 1 103 ? 6.719 29.766 -10.242 1 90.75 103 LEU A O 1
ATOM 811 N N . PRO A 1 104 ? 5.258 29.562 -11.914 1 88.12 104 PRO A N 1
ATOM 812 C CA . PRO A 1 104 ? 4.211 29.172 -10.969 1 88.12 104 PRO A CA 1
ATOM 813 C C . PRO A 1 104 ? 4.441 27.797 -10.359 1 88.12 104 PRO A C 1
ATOM 815 O O . PRO A 1 104 ? 5.125 26.953 -10.953 1 88.12 104 PRO A O 1
ATOM 818 N N . LEU A 1 105 ? 3.879 27.641 -9.203 1 88.62 105 LEU A N 1
ATOM 819 C CA . LEU A 1 105 ? 3.883 26.312 -8.617 1 88.62 105 LEU A CA 1
ATOM 820 C C . LEU A 1 105 ? 3.004 25.359 -9.414 1 88.62 105 LEU A C 1
ATOM 822 O O . LEU A 1 105 ? 1.934 25.75 -9.891 1 88.62 105 LEU A O 1
ATOM 826 N N . SER A 1 106 ? 3.539 24.141 -9.766 1 83.81 106 SER A N 1
ATOM 827 C CA . SER A 1 106 ? 2.807 23.109 -10.508 1 83.81 106 SER A CA 1
ATOM 828 C C . SER A 1 106 ? 3.006 21.734 -9.891 1 83.81 106 SER A C 1
ATOM 830 O O . SER A 1 106 ? 4.121 21.375 -9.5 1 83.81 106 SER A O 1
ATOM 832 N N . THR A 1 107 ? 1.877 21 -9.836 1 80 107 THR A N 1
ATOM 833 C CA . THR A 1 107 ? 1.952 19.641 -9.32 1 80 107 THR A CA 1
ATOM 834 C C . THR A 1 107 ? 2.092 18.641 -10.461 1 80 107 THR A C 1
ATOM 836 O O . THR A 1 107 ? 2.246 17.438 -10.227 1 80 107 THR A O 1
ATOM 839 N N . THR A 1 108 ? 1.973 19.094 -11.68 1 83 108 THR A N 1
ATOM 840 C CA . THR A 1 108 ? 2.105 18.25 -12.859 1 83 108 THR A CA 1
ATOM 841 C C . THR A 1 108 ? 3.541 18.266 -13.375 1 83 108 THR A C 1
ATOM 843 O O . THR A 1 108 ? 4.133 19.328 -13.555 1 83 108 THR A O 1
ATOM 846 N N . PRO A 1 109 ? 4.035 17.156 -13.602 1 82.25 109 PRO A N 1
ATOM 847 C CA . PRO A 1 109 ? 5.426 17.125 -14.062 1 82.25 109 PRO A CA 1
ATOM 848 C C . PRO A 1 109 ? 5.617 17.844 -15.398 1 82.25 109 PRO A C 1
ATOM 850 O O . PRO A 1 109 ? 4.754 17.766 -16.281 1 82.25 109 PRO A O 1
ATOM 853 N N . PRO A 1 110 ? 6.629 18.516 -15.656 1 87.12 110 PRO A N 1
ATOM 854 C CA . PRO A 1 110 ? 7.668 18.828 -14.664 1 87.12 110 PRO A CA 1
ATOM 855 C C . PRO A 1 110 ? 7.195 19.828 -13.617 1 87.12 110 PRO A C 1
ATOM 857 O O . PRO A 1 110 ? 6.66 20.875 -13.961 1 87.12 110 PRO A O 1
ATOM 860 N N . THR A 1 111 ? 7.441 19.484 -12.43 1 90.69 111 THR A N 1
ATOM 861 C CA . THR A 1 111 ? 6.988 20.328 -11.336 1 90.69 111 THR A CA 1
ATOM 862 C C . THR A 1 111 ? 7.977 21.469 -11.102 1 90.69 111 THR A C 1
ATOM 864 O O . THR A 1 111 ? 9.07 21.484 -11.672 1 90.69 111 THR A O 1
ATOM 867 N N . ASN A 1 112 ? 7.594 22.484 -10.398 1 94.38 112 ASN A N 1
ATOM 868 C CA . ASN A 1 112 ? 8.461 23.562 -9.945 1 94.38 112 ASN A CA 1
ATOM 869 C C . ASN A 1 112 ? 8.734 23.469 -8.445 1 94.38 112 ASN A C 1
ATOM 871 O O . ASN A 1 112 ? 8.781 24.5 -7.758 1 94.38 112 ASN A O 1
ATOM 875 N N . TYR A 1 113 ? 8.828 22.281 -7.93 1 96.19 113 TYR A N 1
ATOM 876 C CA . TYR A 1 113 ? 9.117 22.047 -6.516 1 96.19 113 TYR A CA 1
ATOM 877 C C . TYR A 1 113 ? 10.609 22.203 -6.238 1 96.19 113 TYR A C 1
ATOM 879 O O . TYR A 1 113 ? 11.445 21.781 -7.039 1 96.19 113 TYR A O 1
ATOM 887 N N . GLN A 1 114 ? 10.93 22.703 -5.074 1 96.31 114 GLN A N 1
ATOM 888 C CA . GLN A 1 114 ? 12.305 22.938 -4.648 1 96.31 114 GLN A CA 1
ATOM 889 C C . GLN A 1 114 ? 13.078 21.625 -4.516 1 96.31 114 GLN A C 1
ATOM 891 O O . GLN A 1 114 ? 14.289 21.594 -4.766 1 96.31 114 GLN A O 1
ATOM 896 N N . GLY A 1 115 ? 12.391 20.562 -4.062 1 97.94 115 GLY A N 1
ATOM 897 C CA . GLY A 1 115 ? 13.031 19.281 -3.852 1 97.94 115 GLY A CA 1
ATOM 898 C C . GLY A 1 115 ? 13.578 19.109 -2.447 1 97.94 115 GLY A C 1
ATOM 899 O O . GLY A 1 115 ? 13.336 19.953 -1.575 1 97.94 115 GLY A O 1
ATOM 900 N N . LEU A 1 116 ? 14.305 17.984 -2.262 1 98.88 116 LEU A N 1
ATOM 901 C CA . LEU A 1 116 ? 14.727 17.625 -0.915 1 98.88 116 LEU A CA 1
ATOM 902 C C . LEU A 1 116 ? 16.219 17.312 -0.881 1 98.88 116 LEU A C 1
ATOM 904 O O . LEU A 1 116 ? 16.672 16.438 -0.135 1 98.88 116 LEU A O 1
ATOM 908 N N . ASP A 1 117 ? 16.969 17.953 -1.732 1 98.81 117 ASP A N 1
ATOM 909 C CA . ASP A 1 117 ? 18.422 17.797 -1.596 1 98.81 117 ASP A CA 1
ATOM 910 C C . ASP A 1 117 ? 18.922 18.453 -0.311 1 98.81 117 ASP A C 1
ATOM 912 O O . ASP A 1 117 ? 18.188 19.234 0.319 1 98.81 117 ASP A O 1
ATOM 916 N N . ALA A 1 118 ? 20.109 18.141 0.092 1 98.88 118 ALA A N 1
ATOM 917 C CA . ALA A 1 118 ? 20.641 18.547 1.396 1 98.88 118 ALA A CA 1
ATOM 918 C C . ALA A 1 118 ? 20.641 20.062 1.547 1 98.88 118 ALA A C 1
ATOM 920 O O . ALA A 1 118 ? 20.266 20.578 2.602 1 98.88 118 ALA A O 1
ATOM 921 N N . ALA A 1 119 ? 21.047 20.734 0.555 1 98.75 119 ALA A N 1
ATOM 922 C CA . ALA A 1 119 ? 21.125 22.203 0.607 1 98.75 119 ALA A CA 1
ATOM 923 C C . ALA A 1 119 ? 19.734 22.812 0.793 1 98.75 119 ALA A C 1
ATOM 925 O O . ALA A 1 119 ? 19.562 23.734 1.59 1 98.75 119 ALA A O 1
ATOM 926 N N . THR A 1 120 ? 18.781 22.312 0.049 1 98.81 120 THR A N 1
ATOM 927 C CA . THR A 1 120 ? 17.406 22.797 0.142 1 98.81 120 THR A CA 1
ATOM 928 C C . THR A 1 120 ? 16.828 22.547 1.531 1 98.81 120 THR A C 1
ATOM 930 O O . THR A 1 120 ? 16.25 23.438 2.143 1 98.81 120 THR A O 1
ATOM 933 N N . VAL A 1 121 ? 16.984 21.344 2.031 1 98.94 121 VAL A N 1
ATOM 934 C CA . VAL A 1 121 ? 16.453 20.953 3.334 1 98.94 121 VAL A CA 1
ATOM 935 C C . VAL A 1 121 ? 17.031 21.875 4.418 1 98.94 121 VAL A C 1
ATOM 937 O O . VAL A 1 121 ? 16.297 22.406 5.242 1 98.94 121 VAL A O 1
ATOM 940 N N . ASP A 1 122 ? 18.312 22.078 4.395 1 98.81 122 ASP A N 1
ATOM 941 C CA . ASP A 1 122 ? 18.969 22.938 5.387 1 98.81 122 ASP A CA 1
ATOM 942 C C . ASP A 1 122 ? 18.484 24.375 5.285 1 98.81 122 ASP A C 1
ATOM 944 O O . ASP A 1 122 ? 18.031 24.953 6.273 1 98.81 122 ASP A O 1
ATOM 948 N N . ARG A 1 123 ? 18.516 24.922 4.145 1 98.69 123 ARG A N 1
ATOM 949 C CA . ARG A 1 123 ? 18.156 26.312 3.908 1 98.69 123 ARG A CA 1
ATOM 950 C C . ARG A 1 123 ? 16.703 26.578 4.285 1 98.69 123 ARG A C 1
ATOM 952 O O . ARG A 1 123 ? 16.406 27.531 5.004 1 98.69 123 ARG A O 1
ATOM 959 N N . GLU A 1 124 ? 15.812 25.734 3.828 1 98.75 124 GLU A N 1
ATOM 960 C CA . GLU A 1 124 ? 14.383 25.969 4.012 1 98.75 124 GLU A CA 1
ATOM 961 C C . GLU A 1 124 ? 13.969 25.75 5.465 1 98.75 124 GLU A C 1
ATOM 963 O O . GLU A 1 124 ? 13.062 26.422 5.969 1 98.75 124 GLU A O 1
ATOM 968 N N . ALA A 1 125 ? 14.602 24.812 6.145 1 98.88 125 ALA A N 1
ATOM 969 C CA . ALA A 1 125 ? 14.328 24.641 7.57 1 98.88 125 ALA A CA 1
ATOM 970 C C . ALA A 1 125 ? 14.664 25.906 8.352 1 98.88 125 ALA A C 1
ATOM 972 O O . ALA A 1 125 ? 13.859 26.375 9.164 1 98.88 125 ALA A O 1
ATOM 973 N N . ARG A 1 126 ? 15.781 26.453 8.086 1 98.69 126 ARG A N 1
ATOM 974 C CA . ARG A 1 126 ? 16.234 27.656 8.789 1 98.69 126 ARG A CA 1
ATOM 975 C C . ARG A 1 126 ? 15.383 28.859 8.414 1 98.69 126 ARG A C 1
ATOM 977 O O . ARG A 1 126 ? 15.109 29.719 9.25 1 98.69 126 ARG A O 1
ATOM 984 N N . GLU A 1 127 ? 14.984 28.906 7.16 1 98.56 127 GLU A N 1
ATOM 985 C CA . GLU A 1 127 ? 14.078 29.969 6.746 1 98.56 127 GLU A CA 1
ATOM 986 C C . GLU A 1 127 ? 12.734 29.875 7.469 1 98.56 127 GLU A C 1
ATOM 988 O O . GLU A 1 127 ? 12.156 30.875 7.867 1 98.56 127 GLU A O 1
ATOM 993 N N . SER A 1 128 ? 12.219 28.641 7.609 1 98.88 128 SER A N 1
ATOM 994 C CA . SER A 1 128 ? 10.969 28.453 8.344 1 98.88 128 SER A CA 1
ATOM 995 C C . SER A 1 128 ? 11.102 28.906 9.789 1 98.88 128 SER A C 1
ATOM 997 O O . SER A 1 128 ? 10.18 29.516 10.344 1 98.88 128 SER A O 1
ATOM 999 N N . LEU A 1 129 ? 12.266 28.625 10.406 1 98.81 129 LEU A N 1
ATOM 1000 C CA . LEU A 1 129 ? 12.508 29.094 11.773 1 98.81 129 LEU A CA 1
ATOM 1001 C C . LEU A 1 129 ? 12.438 30.609 11.852 1 98.81 129 LEU A C 1
ATOM 1003 O O . LEU A 1 129 ? 11.852 31.172 12.781 1 98.81 129 LEU A O 1
ATOM 1007 N N . ARG A 1 130 ? 13.023 31.25 10.898 1 98.62 130 ARG A N 1
ATOM 1008 C CA . ARG A 1 130 ? 13.008 32.719 10.867 1 98.62 130 ARG A CA 1
ATOM 1009 C C . ARG A 1 130 ? 11.586 33.25 10.758 1 98.62 130 ARG A C 1
ATOM 1011 O O . ARG A 1 130 ? 11.195 34.156 11.5 1 98.62 130 ARG A O 1
ATOM 1018 N N . HIS A 1 131 ? 10.781 32.688 9.906 1 98.5 131 HIS A N 1
ATOM 1019 C CA . HIS A 1 131 ? 9.414 33.156 9.688 1 98.5 131 HIS A CA 1
ATOM 1020 C C . HIS A 1 131 ? 8.531 32.844 10.898 1 98.5 131 HIS A C 1
ATOM 1022 O O . HIS A 1 131 ? 7.652 33.656 11.242 1 98.5 131 HIS A O 1
ATOM 1028 N N . LEU A 1 132 ? 8.75 31.75 11.539 1 98.69 132 LEU A N 1
ATOM 1029 C CA . LEU A 1 132 ? 7.961 31.344 12.695 1 98.69 132 LEU A CA 1
ATOM 1030 C C . LEU A 1 132 ? 8.438 32.062 13.953 1 98.69 132 LEU A C 1
ATOM 1032 O O . LEU A 1 132 ? 7.73 32.094 14.961 1 98.69 132 LEU A O 1
ATOM 1036 N N . GLY A 1 133 ? 9.664 32.594 13.898 1 98.38 133 GLY A N 1
ATOM 1037 C CA . GLY A 1 133 ? 10.266 33.219 15.078 1 98.38 133 GLY A CA 1
ATOM 1038 C C . GLY A 1 133 ? 10.641 32.188 16.141 1 98.38 133 GLY A C 1
ATOM 1039 O O . GLY A 1 133 ? 10.43 32.438 17.328 1 98.38 133 GLY A O 1
ATOM 1040 N N . LEU A 1 134 ? 11.156 31.047 15.734 1 98.31 134 LEU A N 1
ATOM 1041 C CA . LEU A 1 134 ? 11.461 29.953 16.656 1 98.31 134 LEU A CA 1
ATOM 1042 C C . LEU A 1 134 ? 12.922 29.531 16.531 1 98.31 134 LEU A C 1
ATOM 1044 O O . LEU A 1 134 ? 13.594 29.859 15.547 1 98.31 134 LEU A O 1
ATOM 1048 N N . ASP A 1 135 ? 13.383 28.812 17.516 1 97.69 135 ASP A N 1
ATOM 1049 C CA . ASP A 1 135 ? 14.75 28.297 17.484 1 97.69 135 ASP A CA 1
ATOM 1050 C C . ASP A 1 135 ? 14.766 26.812 17.125 1 97.69 135 ASP A C 1
ATOM 1052 O O . ASP A 1 135 ? 15.82 26.25 16.812 1 97.69 135 ASP A O 1
ATOM 1056 N N . HIS A 1 136 ? 13.602 26.203 17.203 1 98.12 136 HIS A N 1
ATOM 1057 C CA . HIS A 1 136 ? 13.492 24.797 16.828 1 98.12 136 HIS A CA 1
ATOM 1058 C C . HIS A 1 136 ? 12.094 24.484 16.297 1 98.12 136 HIS A C 1
ATOM 1060 O O . HIS A 1 136 ? 11.125 25.156 16.641 1 98.12 136 HIS A O 1
ATOM 1066 N N . ILE A 1 137 ? 12.023 23.516 15.453 1 98.75 137 ILE A N 1
ATOM 1067 C CA . ILE A 1 137 ? 10.781 22.969 14.914 1 98.75 137 ILE A CA 1
ATOM 1068 C C . ILE A 1 137 ? 10.508 21.594 15.531 1 98.75 137 ILE A C 1
ATOM 1070 O O . ILE A 1 137 ? 11.391 20.75 15.578 1 98.75 137 ILE A O 1
ATOM 1074 N N . ASP A 1 138 ? 9.328 21.359 16.031 1 98.88 138 ASP A N 1
ATOM 1075 C CA . ASP A 1 138 ? 9.031 20.094 16.688 1 98.88 138 ASP A CA 1
ATOM 1076 C C . ASP A 1 138 ? 8.938 18.953 15.68 1 98.88 138 ASP A C 1
ATOM 1078 O O . ASP A 1 138 ? 9.477 17.875 15.906 1 98.88 138 ASP A O 1
ATOM 1082 N N . LEU A 1 139 ? 8.234 19.156 14.547 1 98.94 139 LEU A N 1
ATOM 1083 C CA . LEU A 1 139 ? 8.055 18.188 13.484 1 98.94 139 LEU A CA 1
ATOM 1084 C C . LEU A 1 139 ? 8.25 18.828 12.109 1 98.94 139 LEU A C 1
ATOM 1086 O O . LEU A 1 139 ? 7.531 19.766 11.758 1 98.94 139 LEU A O 1
ATOM 1090 N N . LEU A 1 140 ? 9.227 18.344 11.344 1 98.94 140 LEU A N 1
ATOM 1091 C CA . LEU A 1 140 ? 9.516 18.891 10.023 1 98.94 140 LEU A CA 1
ATOM 1092 C C . LEU A 1 140 ? 9.328 17.828 8.945 1 98.94 140 LEU A C 1
ATOM 1094 O O . LEU A 1 140 ? 9.984 16.797 8.969 1 98.94 140 LEU A O 1
ATOM 1098 N N . TYR A 1 141 ? 8.477 18.172 7.996 1 98.88 141 TYR A N 1
ATOM 1099 C CA . TYR A 1 141 ? 8.203 17.25 6.906 1 98.88 141 TYR A CA 1
ATOM 1100 C C . TYR A 1 141 ? 8.953 17.656 5.645 1 98.88 141 TYR A C 1
ATOM 1102 O O . TYR A 1 141 ? 9.047 18.844 5.32 1 98.88 141 TYR A O 1
ATOM 1110 N N . GLY A 1 142 ? 9.531 16.625 4.898 1 98.88 142 GLY A N 1
ATOM 1111 C CA . GLY A 1 142 ? 9.5 16.844 3.459 1 98.88 142 GLY A CA 1
ATOM 1112 C C . GLY A 1 142 ? 8.094 16.859 2.891 1 98.88 142 GLY A C 1
ATOM 1113 O O . GLY A 1 142 ? 7.34 15.891 3.059 1 98.88 142 GLY A O 1
ATOM 1114 N N . HIS A 1 143 ? 7.703 17.875 2.201 1 98.56 143 HIS A N 1
ATOM 1115 C CA . HIS A 1 143 ? 6.316 18.109 1.828 1 98.56 143 HIS A CA 1
ATOM 1116 C C . HIS A 1 143 ? 5.859 17.125 0.752 1 98.56 143 HIS A C 1
ATOM 1118 O O . HIS A 1 143 ? 4.68 16.766 0.691 1 98.56 143 HIS A O 1
ATOM 1124 N N . VAL A 1 144 ? 6.715 16.781 -0.122 1 97.81 144 VAL A N 1
ATOM 1125 C CA . VAL A 1 144 ? 6.484 15.805 -1.187 1 97.81 144 VAL A CA 1
ATOM 1126 C C . VAL A 1 144 ? 7.762 15.008 -1.445 1 97.81 144 VAL A C 1
ATOM 1128 O O . VAL A 1 144 ? 8.867 15.492 -1.179 1 97.81 144 VAL A O 1
ATOM 1131 N N . ASP A 1 145 ? 7.574 13.828 -1.855 1 96.75 145 ASP A N 1
ATOM 1132 C CA . ASP A 1 145 ? 8.734 13 -2.186 1 96.75 145 ASP A CA 1
ATOM 1133 C C . ASP A 1 145 ? 9.555 13.641 -3.301 1 96.75 145 ASP A C 1
ATOM 1135 O O . ASP A 1 145 ? 9.031 14.391 -4.121 1 96.75 145 ASP A O 1
ATOM 1139 N N . ASP A 1 146 ? 10.867 13.414 -3.295 1 97.44 146 ASP A N 1
ATOM 1140 C CA . ASP A 1 146 ? 11.805 13.836 -4.332 1 97.44 146 ASP A CA 1
ATOM 1141 C C . ASP A 1 146 ? 12.625 12.656 -4.84 1 97.44 146 ASP A C 1
ATOM 1143 O O . ASP A 1 146 ? 13.688 12.344 -4.293 1 97.44 146 ASP A O 1
ATOM 1147 N N . ARG A 1 147 ? 12.195 12.086 -5.965 1 93.56 147 ARG A N 1
ATOM 1148 C CA . ARG A 1 147 ? 12.812 10.875 -6.484 1 93.56 147 ARG A CA 1
ATOM 1149 C C . ARG A 1 147 ? 14.094 11.195 -7.254 1 93.56 147 ARG A C 1
ATOM 1151 O O . ARG A 1 147 ? 14.859 10.297 -7.605 1 93.56 147 ARG A O 1
ATOM 1158 N N . GLU A 1 148 ? 14.32 12.492 -7.473 1 94.75 148 GLU A N 1
ATOM 1159 C CA . GLU A 1 148 ? 15.516 12.906 -8.211 1 94.75 148 GLU A CA 1
ATOM 1160 C C . GLU A 1 148 ? 16.719 13.055 -7.277 1 94.75 148 GLU A C 1
ATOM 1162 O O . GLU A 1 148 ? 17.859 13.117 -7.734 1 94.75 148 GLU A O 1
ATOM 1167 N N . THR A 1 149 ? 16.469 13.18 -6.004 1 98 149 THR A N 1
ATOM 1168 C CA . THR A 1 149 ? 17.531 13.242 -5.008 1 98 149 THR A CA 1
ATOM 1169 C C . THR A 1 149 ? 17.766 11.867 -4.375 1 98 149 THR A C 1
ATOM 1171 O O . THR A 1 149 ? 16.812 11.203 -3.963 1 98 149 THR A O 1
ATOM 1174 N N . PRO A 1 150 ? 19.031 11.398 -4.375 1 97.44 150 PRO A N 1
ATOM 1175 C CA . PRO A 1 150 ? 19.266 10.133 -3.678 1 97.44 150 PRO A CA 1
ATOM 1176 C C . PRO A 1 150 ? 18.672 10.117 -2.268 1 97.44 150 PRO A C 1
ATOM 1178 O O . PRO A 1 150 ? 18.828 11.086 -1.518 1 97.44 150 PRO A O 1
ATOM 1181 N N . LEU A 1 151 ? 18.031 9.078 -1.945 1 97.94 151 LEU A N 1
ATOM 1182 C CA . LEU A 1 151 ? 17.297 8.969 -0.684 1 97.94 151 LEU A CA 1
ATOM 1183 C C . LEU A 1 151 ? 18.234 9.195 0.501 1 97.94 151 LEU A C 1
ATOM 1185 O O . LEU A 1 151 ? 17.859 9.836 1.482 1 97.94 151 LEU A O 1
ATOM 1189 N N . GLU A 1 152 ? 19.453 8.688 0.411 1 98.31 152 GLU A N 1
ATOM 1190 C CA . GLU A 1 152 ? 20.453 8.828 1.475 1 98.31 152 GLU A CA 1
ATOM 1191 C C . GLU A 1 152 ? 20.75 10.297 1.759 1 98.31 152 GLU A C 1
ATOM 1193 O O . GLU A 1 152 ? 20.969 10.68 2.91 1 98.31 152 GLU A O 1
ATOM 1198 N N . GLU A 1 153 ? 20.75 11.07 0.707 1 98.88 153 GLU A N 1
ATOM 1199 C CA . GLU A 1 153 ? 21.016 12.5 0.86 1 98.88 153 GLU A CA 1
ATOM 1200 C C . GLU A 1 153 ? 19.875 13.188 1.624 1 98.88 153 GLU A C 1
ATOM 1202 O O . GLU A 1 153 ? 20.125 13.945 2.564 1 98.88 153 GLU A O 1
ATOM 1207 N N . THR A 1 154 ? 18.672 12.891 1.284 1 98.94 154 THR A N 1
ATOM 1208 C CA . THR A 1 154 ? 17.516 13.484 1.943 1 98.94 154 THR A CA 1
ATOM 1209 C C . THR A 1 154 ? 17.438 13.055 3.404 1 98.94 154 THR A C 1
ATOM 1211 O O . THR A 1 154 ? 17.312 13.891 4.301 1 98.94 154 THR A O 1
ATOM 1214 N N . VAL A 1 155 ? 17.562 11.773 3.621 1 98.88 155 VAL A N 1
ATOM 1215 C CA . VAL A 1 155 ? 17.469 11.211 4.965 1 98.88 155 VAL A CA 1
ATOM 1216 C C . VAL A 1 155 ? 18.594 11.773 5.836 1 98.88 155 VAL A C 1
ATOM 1218 O O . VAL A 1 155 ? 18.375 12.164 6.984 1 98.88 155 VAL A O 1
ATOM 1221 N N . GLY A 1 156 ? 19.766 11.82 5.258 1 98.88 156 GLY A N 1
ATOM 1222 C CA . GLY A 1 156 ? 20.906 12.383 5.98 1 98.88 156 GLY A CA 1
ATOM 1223 C C . GLY A 1 156 ? 20.719 13.844 6.34 1 98.88 156 GLY A C 1
ATOM 1224 O O . GLY A 1 156 ? 21.094 14.273 7.426 1 98.88 156 GLY A O 1
ATOM 1225 N N . ALA A 1 157 ? 20.125 14.602 5.445 1 98.94 157 ALA A N 1
ATOM 1226 C CA . ALA A 1 157 ? 19.906 16.031 5.672 1 98.94 157 ALA A CA 1
ATOM 1227 C C . ALA A 1 157 ? 18.938 16.25 6.836 1 98.94 157 ALA A C 1
ATOM 1229 O O . ALA A 1 157 ? 19.188 17.109 7.691 1 98.94 157 ALA A O 1
ATOM 1230 N N . PHE A 1 158 ? 17.891 15.492 6.91 1 98.94 158 PHE A N 1
ATOM 1231 C CA . PHE A 1 158 ? 16.953 15.586 8.023 1 98.94 158 PHE A CA 1
ATOM 1232 C C . PHE A 1 158 ? 17.609 15.133 9.328 1 98.94 158 PHE A C 1
ATOM 1234 O O . PHE A 1 158 ? 17.422 15.758 10.375 1 98.94 158 PHE A O 1
ATOM 1241 N N . GLY A 1 159 ? 18.391 14.062 9.227 1 98.81 159 GLY A N 1
ATOM 1242 C CA . GLY A 1 159 ? 19.125 13.594 10.391 1 98.81 159 GLY A CA 1
ATOM 1243 C C . GLY A 1 159 ? 20.047 14.648 10.977 1 98.81 159 GLY A C 1
ATOM 1244 O O . GLY A 1 159 ? 20.141 14.797 12.195 1 98.81 159 GLY A O 1
ATOM 1245 N N . LYS A 1 160 ? 20.719 15.352 10.102 1 98.81 160 LYS A N 1
ATOM 1246 C CA . LYS A 1 160 ? 21.641 16.391 10.539 1 98.81 160 LYS A CA 1
ATOM 1247 C C . LYS A 1 160 ? 20.906 17.484 11.305 1 98.81 160 LYS A C 1
ATOM 1249 O O . LYS A 1 160 ? 21.406 17.984 12.32 1 98.81 160 LYS A O 1
ATOM 1254 N N . LEU A 1 161 ? 19.766 17.875 10.812 1 98.88 161 LEU A N 1
ATOM 1255 C CA . LEU A 1 161 ? 18.984 18.906 11.477 1 98.88 161 LEU A CA 1
ATOM 1256 C C . LEU A 1 161 ? 18.562 18.469 12.875 1 98.88 161 LEU A C 1
ATOM 1258 O O . LEU A 1 161 ? 18.531 19.281 13.805 1 98.88 161 LEU A O 1
ATOM 1262 N N . VAL A 1 162 ? 18.234 17.188 13.039 1 98.81 162 VAL A N 1
ATOM 1263 C CA . VAL A 1 162 ? 17.875 16.641 14.352 1 98.81 162 VAL A CA 1
ATOM 1264 C C . VAL A 1 162 ? 19.094 16.672 15.273 1 98.81 162 VAL A C 1
ATOM 1266 O O . VAL A 1 162 ? 19 17.109 16.422 1 98.81 162 VAL A O 1
ATOM 1269 N N . ASP A 1 163 ? 20.234 16.281 14.742 1 98.44 163 ASP A N 1
ATOM 1270 C CA . ASP A 1 163 ? 21.469 16.25 15.523 1 98.44 163 ASP A CA 1
ATOM 1271 C C . ASP A 1 163 ? 21.844 17.656 16 1 98.44 163 ASP A C 1
ATOM 1273 O O . ASP A 1 163 ? 22.406 17.812 17.094 1 98.44 163 ASP A O 1
ATOM 1277 N N . GLU A 1 164 ? 21.531 18.594 15.195 1 98.44 164 GLU A N 1
ATOM 1278 C CA . GLU A 1 164 ? 21.859 19.969 15.523 1 98.44 164 GLU A CA 1
ATOM 1279 C C . GLU A 1 164 ? 20.844 20.578 16.484 1 98.44 164 GLU A C 1
ATOM 1281 O O . GLU A 1 164 ? 21 21.719 16.922 1 98.44 164 GLU A O 1
ATOM 1286 N N . GLY A 1 165 ? 19.734 19.906 16.75 1 98.12 165 GLY A N 1
ATOM 1287 C CA . GLY A 1 165 ? 18.719 20.391 17.688 1 98.12 165 GLY A CA 1
ATOM 1288 C C . GLY A 1 165 ? 17.734 21.344 17.031 1 98.12 165 GLY A C 1
ATOM 1289 O O . GLY A 1 165 ? 16.938 21.984 17.734 1 98.12 165 GLY A O 1
ATOM 1290 N N . ILE A 1 166 ? 17.75 21.406 15.742 1 98.25 166 ILE A N 1
ATOM 1291 C CA . ILE A 1 166 ? 16.906 22.328 14.984 1 98.25 166 ILE A CA 1
ATOM 1292 C C . ILE A 1 166 ? 15.516 21.719 14.781 1 98.25 166 ILE A C 1
ATOM 1294 O O . ILE A 1 166 ? 14.516 22.438 14.742 1 98.25 166 ILE A O 1
ATOM 1298 N N . VAL A 1 167 ? 15.5 20.406 14.672 1 98.75 167 VAL A N 1
ATOM 1299 C CA . VAL A 1 167 ? 14.266 19.672 14.414 1 98.75 167 VAL A CA 1
ATOM 1300 C C . VAL A 1 167 ? 14.102 18.562 15.461 1 98.75 167 VAL A C 1
ATOM 1302 O O . VAL A 1 167 ? 15.07 17.906 15.836 1 98.75 167 VAL A O 1
ATOM 1305 N N . GLY A 1 168 ? 12.93 18.422 15.977 1 98.75 168 GLY A N 1
ATOM 1306 C CA . GLY A 1 168 ? 12.648 17.328 16.891 1 98.75 168 GLY A CA 1
ATOM 1307 C C . GLY A 1 168 ? 12.469 16 16.203 1 98.75 168 GLY A C 1
ATOM 1308 O O . GLY A 1 168 ? 13.344 15.133 16.266 1 98.75 168 GLY A O 1
ATOM 1309 N N . ILE A 1 169 ? 11.414 15.844 15.469 1 98.88 169 ILE A N 1
ATOM 1310 C CA . ILE A 1 169 ? 11.109 14.633 14.719 1 98.88 169 ILE A CA 1
ATOM 1311 C C . ILE A 1 169 ? 11.031 14.953 13.227 1 98.88 169 ILE A C 1
ATOM 1313 O O . ILE A 1 169 ? 10.359 15.906 12.82 1 98.88 169 ILE A O 1
ATOM 1317 N N . PRO A 1 170 ? 11.82 14.266 12.391 1 98.94 170 PRO A N 1
ATOM 1318 C CA . PRO A 1 170 ? 11.633 14.398 10.945 1 98.94 170 PRO A CA 1
ATOM 1319 C C . PRO A 1 170 ? 10.445 13.594 10.43 1 98.94 170 PRO A C 1
ATOM 1321 O O . PRO A 1 170 ? 10.094 12.562 11.008 1 98.94 170 PRO A O 1
ATOM 1324 N N . GLY A 1 171 ? 9.797 14.07 9.398 1 98.88 171 GLY A N 1
ATOM 1325 C CA . GLY A 1 171 ? 8.68 13.406 8.75 1 98.88 171 GLY A CA 1
ATOM 1326 C C . GLY A 1 171 ? 8.664 13.586 7.242 1 98.88 171 GLY A C 1
ATOM 1327 O O . GLY A 1 171 ? 9.547 14.242 6.684 1 98.88 171 GLY A O 1
ATOM 1328 N N . ILE A 1 172 ? 7.738 13.008 6.582 1 98.94 172 ILE A N 1
ATOM 1329 C CA . ILE A 1 172 ? 7.566 13.094 5.137 1 98.94 172 ILE A CA 1
ATOM 1330 C C . ILE A 1 172 ? 6.082 13.062 4.789 1 98.94 172 ILE A C 1
ATOM 1332 O O . ILE A 1 172 ? 5.273 12.5 5.535 1 98.94 172 ILE A O 1
ATOM 1336 N N . SER A 1 173 ? 5.727 13.75 3.764 1 98.75 173 SER A N 1
ATOM 1337 C CA . SER A 1 173 ? 4.34 13.797 3.309 1 98.75 173 SER A CA 1
ATOM 1338 C C . SER A 1 173 ? 4.234 13.453 1.826 1 98.75 173 SER A C 1
ATOM 1340 O O . SER A 1 173 ? 5.219 13.547 1.09 1 98.75 173 SER A O 1
ATOM 1342 N N . ASN A 1 174 ? 3.01 13.008 1.396 1 97.5 174 ASN A N 1
ATOM 1343 C CA . ASN A 1 174 ? 2.727 12.734 -0.009 1 97.5 174 ASN A CA 1
ATOM 1344 C C . ASN A 1 174 ? 3.789 11.836 -0.631 1 97.5 174 ASN A C 1
ATOM 1346 O O . ASN A 1 174 ? 4.438 12.211 -1.607 1 97.5 174 ASN A O 1
ATOM 1350 N N . VAL A 1 175 ? 3.854 10.641 -0.068 1 98.38 175 VAL A N 1
ATOM 1351 C CA . VAL A 1 175 ? 4.945 9.727 -0.397 1 98.38 175 VAL A CA 1
ATOM 1352 C C . VAL A 1 175 ? 4.43 8.289 -0.426 1 98.38 175 VAL A C 1
ATOM 1354 O O . VAL A 1 175 ? 3.537 7.93 0.346 1 98.38 175 VAL A O 1
ATOM 1357 N N . ALA A 1 176 ? 4.973 7.488 -1.251 1 98.06 176 ALA A N 1
ATOM 1358 C CA . ALA A 1 176 ? 4.613 6.07 -1.301 1 98.06 176 ALA A CA 1
ATOM 1359 C C . ALA A 1 176 ? 5.098 5.34 -0.052 1 98.06 176 ALA A C 1
ATOM 1361 O O . ALA A 1 176 ? 6.18 5.633 0.467 1 98.06 176 ALA A O 1
ATOM 1362 N N . LEU A 1 177 ? 4.359 4.332 0.381 1 98.31 177 LEU A N 1
ATOM 1363 C CA . LEU A 1 177 ? 4.703 3.531 1.55 1 98.31 177 LEU A CA 1
ATOM 1364 C C . LEU A 1 177 ? 6.105 2.947 1.412 1 98.31 177 LEU A C 1
ATOM 1366 O O . LEU A 1 177 ? 6.891 2.975 2.361 1 98.31 177 LEU A O 1
ATOM 1370 N N . TRP A 1 178 ? 6.41 2.41 0.194 1 98.5 178 TRP A N 1
ATOM 1371 C CA . TRP A 1 178 ? 7.699 1.743 0.038 1 98.5 178 TRP A CA 1
ATOM 1372 C C . TRP A 1 178 ? 8.844 2.734 0.186 1 98.5 178 TRP A C 1
ATOM 1374 O O . TRP A 1 178 ? 9.93 2.375 0.663 1 98.5 178 TRP A O 1
ATOM 1384 N N . ARG A 1 179 ? 8.656 4 -0.154 1 98.44 179 ARG A N 1
ATOM 1385 C CA . ARG A 1 179 ? 9.656 5.055 0.026 1 98.44 179 ARG A CA 1
ATOM 1386 C C . ARG A 1 179 ? 9.859 5.363 1.504 1 98.44 179 ARG A C 1
ATOM 1388 O O . ARG A 1 179 ? 10.984 5.641 1.935 1 98.44 179 ARG A O 1
ATOM 1395 N N . VAL A 1 180 ? 8.781 5.336 2.279 1 98.81 180 VAL A N 1
ATOM 1396 C CA . VAL A 1 180 ? 8.867 5.543 3.721 1 98.81 180 VAL A CA 1
ATOM 1397 C C . VAL A 1 180 ? 9.711 4.441 4.355 1 98.81 180 VAL A C 1
ATOM 1399 O O . VAL A 1 180 ? 10.602 4.719 5.156 1 98.81 180 VAL A O 1
ATOM 1402 N N . VAL A 1 181 ? 9.414 3.217 3.965 1 98.81 181 VAL A N 1
ATOM 1403 C CA . VAL A 1 181 ? 10.125 2.066 4.523 1 98.81 181 VAL A CA 1
ATOM 1404 C C . VAL A 1 181 ? 11.609 2.154 4.184 1 98.81 181 VAL A C 1
ATOM 1406 O O . VAL A 1 181 ? 12.461 2.027 5.062 1 98.81 181 VAL A O 1
ATOM 1409 N N . GLU A 1 182 ? 11.945 2.426 2.918 1 98.5 182 GLU A N 1
ATOM 1410 C CA . GLU A 1 182 ? 13.344 2.533 2.512 1 98.5 182 GLU A CA 1
ATOM 1411 C C . GLU A 1 182 ? 14.039 3.689 3.225 1 98.5 182 GLU A C 1
ATOM 1413 O O . GLU A 1 182 ? 15.219 3.594 3.57 1 98.5 182 GLU A O 1
ATOM 1418 N N . ALA A 1 183 ? 13.312 4.777 3.42 1 98.88 183 ALA A N 1
ATOM 1419 C CA . ALA A 1 183 ? 13.891 5.926 4.117 1 98.88 183 ALA A CA 1
ATOM 1420 C C . ALA A 1 183 ? 14.242 5.57 5.559 1 98.88 183 ALA A C 1
ATOM 1422 O O . ALA A 1 183 ? 15.305 5.953 6.055 1 98.88 183 ALA A O 1
ATOM 1423 N N . ARG A 1 184 ? 13.383 4.844 6.227 1 98.62 184 ARG A N 1
ATOM 1424 C CA . ARG A 1 184 ? 13.625 4.484 7.621 1 98.62 184 ARG A CA 1
ATOM 1425 C C . ARG A 1 184 ? 14.742 3.455 7.738 1 98.62 184 ARG A C 1
ATOM 1427 O O . ARG A 1 184 ? 15.547 3.506 8.672 1 98.62 184 ARG A O 1
ATOM 1434 N N . GLU A 1 185 ? 14.797 2.533 6.746 1 97.94 185 GLU A N 1
ATOM 1435 C CA . GLU A 1 185 ? 15.93 1.619 6.688 1 97.94 185 GLU A CA 1
ATOM 1436 C C . GLU A 1 185 ? 17.234 2.375 6.445 1 97.94 185 GLU A C 1
ATOM 1438 O O . GLU A 1 185 ? 18.266 2.047 7.035 1 97.94 185 GLU A O 1
ATOM 1443 N N . THR A 1 186 ? 17.172 3.375 5.574 1 98.19 186 THR A N 1
ATOM 1444 C CA . THR A 1 186 ? 18.344 4.207 5.281 1 98.19 186 THR A CA 1
ATOM 1445 C C . THR A 1 186 ? 18.797 4.949 6.531 1 98.19 186 THR A C 1
ATOM 1447 O O . THR A 1 186 ? 20 5.027 6.805 1 98.19 186 THR A O 1
ATOM 1450 N N . ALA A 1 187 ? 17.875 5.469 7.305 1 98.56 187 ALA A N 1
ATOM 1451 C CA . ALA A 1 187 ? 18.203 6.164 8.547 1 98.56 187 ALA A CA 1
ATOM 1452 C C . ALA A 1 187 ? 18.938 5.246 9.516 1 98.56 187 ALA A C 1
ATOM 1454 O O . ALA A 1 187 ? 19.906 5.656 10.156 1 98.56 187 ALA A O 1
ATOM 1455 N N . ALA A 1 188 ? 18.438 4.02 9.602 1 97 188 ALA A N 1
ATOM 1456 C CA . ALA A 1 188 ? 19.078 3.037 10.469 1 97 188 ALA A CA 1
ATOM 1457 C C . ALA A 1 188 ? 20.516 2.787 10.031 1 97 188 ALA A C 1
ATOM 1459 O O . ALA A 1 188 ? 21.422 2.738 10.867 1 97 188 ALA A O 1
ATOM 1460 N N . ARG A 1 189 ? 20.734 2.715 8.758 1 96.5 189 ARG A N 1
ATOM 1461 C CA . ARG A 1 189 ? 22.078 2.461 8.211 1 96.5 189 ARG A CA 1
ATOM 1462 C C . ARG A 1 189 ? 23 3.639 8.477 1 96.5 189 ARG A C 1
ATOM 1464 O O . ARG A 1 189 ? 24.188 3.449 8.773 1 96.5 189 ARG A O 1
ATOM 1471 N N . LEU A 1 190 ? 22.438 4.812 8.367 1 97.81 190 LEU A N 1
ATOM 1472 C CA . LEU A 1 190 ? 23.25 6.023 8.523 1 97.81 190 LEU A CA 1
ATOM 1473 C C . LEU A 1 190 ? 23.453 6.355 10 1 97.81 190 LEU A C 1
ATOM 1475 O O . LEU A 1 190 ? 24.328 7.152 10.344 1 97.81 190 LEU A O 1
ATOM 1479 N N . GLY A 1 191 ? 22.641 5.75 10.859 1 97.88 191 GLY A N 1
ATOM 1480 C CA . GLY A 1 191 ? 22.703 6.062 12.273 1 97.88 191 GLY A CA 1
ATOM 1481 C C . GLY A 1 191 ? 22.109 7.414 12.617 1 97.88 191 GLY A C 1
ATOM 1482 O O . GLY A 1 191 ? 22.609 8.125 13.484 1 97.88 191 GLY A O 1
ATOM 1483 N N . VAL A 1 192 ? 21.078 7.828 11.836 1 98.56 192 VAL A N 1
ATOM 1484 C CA . VAL A 1 192 ? 20.422 9.102 12.094 1 98.56 192 VAL A CA 1
ATOM 1485 C C . VAL A 1 192 ? 18.953 8.867 12.461 1 98.56 192 VAL A C 1
ATOM 1487 O O . VAL A 1 192 ? 18.438 7.754 12.312 1 98.56 192 VAL A O 1
ATOM 1490 N N . ALA A 1 193 ? 18.312 9.883 12.969 1 98.56 193 ALA A N 1
ATOM 1491 C CA . ALA A 1 193 ? 16.922 9.781 13.391 1 98.56 193 ALA A CA 1
ATOM 1492 C C . ALA A 1 193 ? 16.016 9.43 12.211 1 98.56 193 ALA A C 1
ATOM 1494 O O . ALA A 1 193 ? 16.078 10.07 11.156 1 98.56 193 ALA A O 1
ATOM 1495 N N . PRO A 1 194 ? 15.188 8.422 12.336 1 98.62 194 PRO A N 1
ATOM 1496 C CA . PRO A 1 194 ? 14.258 8.078 11.266 1 98.62 194 PRO A CA 1
ATOM 1497 C C . PRO A 1 194 ? 13.023 8.977 11.234 1 98.62 194 PRO A C 1
ATOM 1499 O O . PRO A 1 194 ? 12.711 9.633 12.227 1 98.62 194 PRO A O 1
ATOM 1502 N N . TYR A 1 195 ? 12.375 9.008 10.07 1 98.81 195 TYR A N 1
ATOM 1503 C CA . TYR A 1 195 ? 11.055 9.625 10.047 1 98.81 195 TYR A CA 1
ATOM 1504 C C . TYR A 1 195 ? 10.172 9.07 11.156 1 98.81 195 TYR A C 1
ATOM 1506 O O . TYR A 1 195 ? 10.07 7.852 11.328 1 98.81 195 TYR A O 1
ATOM 1514 N N . GLY A 1 196 ? 9.555 9.977 11.93 1 98.62 196 GLY A N 1
ATOM 1515 C CA . GLY A 1 196 ? 8.648 9.586 12.992 1 98.62 196 GLY A CA 1
ATOM 1516 C C . GLY A 1 196 ? 7.191 9.875 12.672 1 98.62 196 GLY A C 1
ATOM 1517 O O . GLY A 1 196 ? 6.297 9.492 13.43 1 98.62 196 GLY A O 1
ATOM 1518 N N . ALA A 1 197 ? 6.953 10.539 11.523 1 98.75 197 ALA A N 1
ATOM 1519 C CA . ALA A 1 197 ? 5.598 10.867 11.078 1 98.75 197 ALA A CA 1
ATOM 1520 C C . ALA A 1 197 ? 5.496 10.844 9.555 1 98.75 197 ALA A C 1
ATOM 1522 O O . ALA A 1 197 ? 6.453 11.188 8.859 1 98.75 197 ALA A O 1
ATOM 1523 N N . VAL A 1 198 ? 4.426 10.359 9.07 1 98.88 198 VAL A N 1
ATOM 1524 C CA . VAL A 1 198 ? 4.078 10.453 7.656 1 98.88 198 VAL A CA 1
ATOM 1525 C C . VAL A 1 198 ? 2.705 11.109 7.508 1 98.88 198 VAL A C 1
ATOM 1527 O O . VAL A 1 198 ? 1.744 10.711 8.172 1 98.88 198 VAL A O 1
ATOM 1530 N N . GLN A 1 199 ? 2.637 12.211 6.746 1 98.88 199 GLN A N 1
ATOM 1531 C CA . GLN A 1 199 ? 1.371 12.906 6.535 1 98.88 199 GLN A CA 1
ATOM 1532 C C . GLN A 1 199 ? 0.814 12.625 5.141 1 98.88 199 GLN A C 1
ATOM 1534 O O . GLN A 1 199 ? 1.469 12.906 4.137 1 98.88 199 GLN A O 1
ATOM 1539 N N . GLN A 1 200 ? -0.303 12 5.133 1 98.31 200 GLN A N 1
ATOM 1540 C CA . GLN A 1 200 ? -0.978 11.594 3.904 1 98.31 200 GLN A CA 1
ATOM 1541 C C . GLN A 1 200 ? -2.428 12.062 3.891 1 98.31 200 GLN A C 1
ATOM 1543 O O . GLN A 1 200 ? -3.004 12.352 4.941 1 98.31 200 GLN A O 1
ATOM 1548 N N . CYS A 1 201 ? -2.959 12.195 2.648 1 97.5 201 CYS A N 1
ATOM 1549 C CA . CYS A 1 201 ? -4.41 12.336 2.578 1 97.5 201 CYS A CA 1
ATOM 1550 C C . CYS A 1 201 ? -5.105 11.133 3.197 1 97.5 201 CYS A C 1
ATOM 1552 O O . CYS A 1 201 ? -4.781 9.984 2.879 1 97.5 201 CYS A O 1
ATOM 1554 N N . HIS A 1 202 ? -5.965 11.367 4.168 1 96.88 202 HIS A N 1
ATOM 1555 C CA . HIS A 1 202 ? -6.68 10.273 4.82 1 96.88 202 HIS A CA 1
ATOM 1556 C C . HIS A 1 202 ? -7.988 10.758 5.434 1 96.88 202 HIS A C 1
ATOM 1558 O O . HIS A 1 202 ? -8 11.734 6.188 1 96.88 202 HIS A O 1
ATOM 1564 N N . SER A 1 203 ? -9.039 10.156 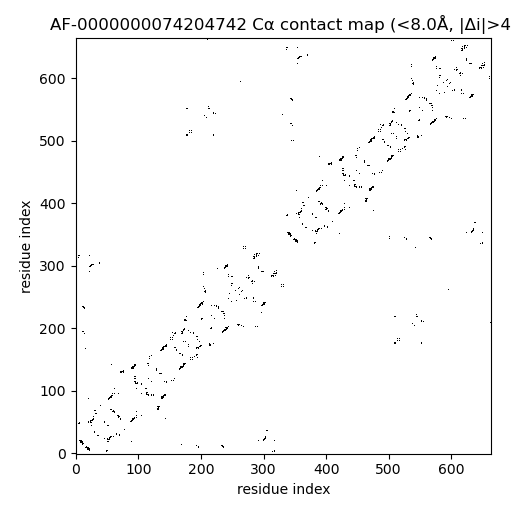5.043 1 96.25 203 SER A N 1
ATOM 1565 C CA . SER A 1 203 ? -10.398 10.43 5.496 1 96.25 203 SER A CA 1
ATOM 1566 C C . SER A 1 203 ? -11.227 9.156 5.551 1 96.25 203 SER A C 1
ATOM 1568 O O . SER A 1 203 ? -10.688 8.047 5.461 1 96.25 203 SER A O 1
ATOM 1570 N N . TYR A 1 204 ? -12.492 9.344 5.871 1 96.5 204 TYR A N 1
ATOM 1571 C CA . TYR A 1 204 ? -13.43 8.227 5.809 1 96.5 204 TYR A CA 1
ATOM 1572 C C . TYR A 1 204 ? -13.578 7.723 4.379 1 96.5 204 TYR A C 1
ATOM 1574 O O . TYR A 1 204 ? -14.016 6.594 4.156 1 96.5 204 TYR A O 1
ATOM 1582 N N . LEU A 1 205 ? -13.18 8.508 3.432 1 95.88 205 LEU A N 1
ATOM 1583 C CA . LEU A 1 205 ? -13.273 8.164 2.016 1 95.88 205 LEU A CA 1
ATOM 1584 C C . LEU A 1 205 ? -11.938 7.645 1.497 1 95.88 205 LEU A C 1
ATOM 1586 O O . LEU A 1 205 ? -10.891 7.891 2.104 1 95.88 205 LEU A O 1
ATOM 1590 N N . TYR A 1 206 ? -11.984 6.895 0.386 1 93.12 206 TYR A N 1
ATOM 1591 C CA . TYR A 1 206 ? -10.82 6.355 -0.309 1 93.12 206 TYR A CA 1
ATOM 1592 C C . TYR A 1 206 ? -10.883 6.66 -1.8 1 93.12 206 TYR A C 1
ATOM 1594 O O . TYR A 1 206 ? -11.969 6.77 -2.371 1 93.12 206 TYR A O 1
ATOM 1602 N N . PRO A 1 207 ? -9.742 6.805 -2.422 1 92.69 207 PRO A N 1
ATOM 1603 C CA . PRO A 1 207 ? -9.758 7.027 -3.869 1 92.69 207 PRO A CA 1
ATOM 1604 C C . PRO A 1 207 ? -9.969 5.742 -4.664 1 92.69 207 PRO A C 1
ATOM 1606 O O . PRO A 1 207 ? -9.789 4.645 -4.129 1 92.69 207 PRO A O 1
ATOM 1609 N N . ARG A 1 208 ? -10.344 5.953 -5.914 1 89.25 208 ARG A N 1
ATOM 1610 C CA . ARG A 1 208 ? -10.281 4.828 -6.844 1 89.25 208 ARG A CA 1
ATOM 1611 C C . ARG A 1 208 ? -8.867 4.277 -6.941 1 89.25 208 ARG A C 1
ATOM 1613 O O . ARG A 1 208 ? -7.895 5.023 -6.793 1 89.25 208 ARG A O 1
ATOM 1620 N N . PRO A 1 209 ? -8.812 2.988 -7.227 1 86.31 209 PRO A N 1
ATOM 1621 C CA . PRO A 1 209 ? -7.477 2.385 -7.25 1 86.31 209 PRO A CA 1
ATOM 1622 C C . PRO A 1 209 ? -6.613 2.906 -8.398 1 86.31 209 PRO A C 1
ATOM 1624 O O . PRO A 1 209 ? -5.383 2.898 -8.305 1 86.31 209 PRO A O 1
ATOM 1627 N N . GLN A 1 210 ? -7.293 3.295 -9.547 1 86.62 210 GLN A N 1
ATOM 1628 C CA . GLN A 1 210 ? -6.562 3.834 -10.688 1 86.62 210 GLN A CA 1
ATOM 1629 C C . GLN A 1 210 ? -6.98 5.273 -10.977 1 86.62 210 GLN A C 1
ATOM 1631 O O . GLN A 1 210 ? -8.156 5.621 -10.844 1 86.62 210 GLN A O 1
ATOM 1636 N N . PRO A 1 211 ? -6.066 6.156 -11.328 1 87.06 211 PRO A N 1
ATOM 1637 C CA . PRO A 1 211 ? -4.633 5.887 -11.453 1 87.06 211 PRO A CA 1
ATOM 1638 C C . PRO A 1 211 ? -3.939 5.754 -10.094 1 87.06 211 PRO A C 1
ATOM 1640 O O . PRO A 1 211 ? -4.527 6.09 -9.062 1 87.06 211 PRO A O 1
ATOM 1643 N N . VAL A 1 212 ? -2.734 5.324 -10.109 1 87 212 VAL A N 1
ATOM 1644 C CA . VAL A 1 212 ? -1.949 5.141 -8.891 1 87 212 VAL A CA 1
ATOM 1645 C C . VAL A 1 212 ? -1.749 6.484 -8.195 1 87 212 VAL A C 1
ATOM 1647 O O . VAL A 1 212 ? -1.414 7.48 -8.844 1 87 212 VAL A O 1
ATOM 1650 N N . ARG A 1 213 ? -2.041 6.48 -6.895 1 91.62 213 ARG A N 1
ATOM 1651 C CA . ARG A 1 213 ? -1.836 7.641 -6.031 1 91.62 213 ARG A CA 1
ATOM 1652 C C . ARG A 1 213 ? -0.949 7.285 -4.84 1 91.62 213 ARG A C 1
ATOM 1654 O O . ARG A 1 213 ? -1.176 6.277 -4.168 1 91.62 213 ARG A O 1
ATOM 1661 N N . THR A 1 214 ? 0.007 8.109 -4.637 1 92.5 214 THR A N 1
ATOM 1662 C CA . THR A 1 214 ? 0.939 7.801 -3.559 1 92.5 214 THR A CA 1
ATOM 1663 C C . THR A 1 214 ? 0.774 8.781 -2.402 1 92.5 214 THR A C 1
ATOM 1665 O O . THR A 1 214 ? 1.499 8.711 -1.408 1 92.5 214 THR A O 1
ATOM 1668 N N . ASN A 1 215 ? -0.199 9.711 -2.5 1 95.69 215 ASN A N 1
ATOM 1669 C CA . ASN A 1 215 ? -0.397 10.734 -1.485 1 95.69 215 ASN A CA 1
ATOM 1670 C C . ASN A 1 215 ? -1.539 10.375 -0.539 1 95.69 215 ASN A C 1
ATOM 1672 O O . ASN A 1 215 ? -1.919 11.18 0.315 1 95.69 215 ASN A O 1
ATOM 1676 N N . TRP A 1 216 ? -2.145 9.195 -0.702 1 96.56 216 TRP A N 1
ATOM 1677 C CA . TRP A 1 216 ? -3.195 8.734 0.198 1 96.56 216 TRP A CA 1
ATOM 1678 C C . TRP A 1 216 ? -2.65 7.719 1.198 1 96.56 216 TRP A C 1
ATOM 1680 O O . TRP A 1 216 ? -1.818 6.879 0.849 1 96.56 216 TRP A O 1
ATOM 1690 N N . ALA A 1 217 ? -3.127 7.809 2.434 1 96.38 217 ALA A N 1
ATOM 1691 C CA . ALA A 1 217 ? -2.834 6.73 3.377 1 96.38 217 ALA A CA 1
ATOM 1692 C C . ALA A 1 217 ? -3.514 5.43 2.953 1 96.38 217 ALA A C 1
ATOM 1694 O O . ALA A 1 217 ? -4.711 5.414 2.66 1 96.38 217 ALA A O 1
ATOM 1695 N N . THR A 1 218 ? -2.754 4.379 2.82 1 95.06 218 THR A N 1
ATOM 1696 C CA . THR A 1 218 ? -3.289 3.07 2.455 1 95.06 218 THR A CA 1
ATOM 1697 C C . THR A 1 218 ? -3.439 2.184 3.688 1 95.06 218 THR A C 1
ATOM 1699 O O . THR A 1 218 ? -2.791 2.416 4.711 1 95.06 218 THR A O 1
ATOM 1702 N N . PRO A 1 219 ? -4.324 1.19 3.6 1 93.69 219 PRO A N 1
ATOM 1703 C CA . PRO A 1 219 ? -4.402 0.228 4.703 1 93.69 219 PRO A CA 1
ATOM 1704 C C . PRO A 1 219 ? -3.049 -0.389 5.043 1 93.69 219 PRO A C 1
ATOM 1706 O O . PRO A 1 219 ? -2.762 -0.646 6.215 1 93.69 219 PRO A O 1
ATOM 1709 N N . GLU A 1 220 ? -2.221 -0.551 4.078 1 96 220 GLU A N 1
ATOM 1710 C CA . GLU A 1 220 ? -0.913 -1.146 4.336 1 96 220 GLU A CA 1
ATOM 1711 C C . GLU A 1 220 ? 0.006 -0.166 5.059 1 96 220 GLU A C 1
ATOM 1713 O O . GLU A 1 220 ? 0.855 -0.576 5.855 1 96 220 GLU A O 1
ATOM 1718 N N . LEU A 1 221 ? -0.143 1.123 4.766 1 97.44 221 LEU A N 1
ATOM 1719 C CA . LEU A 1 221 ? 0.609 2.111 5.531 1 97.44 221 LEU A CA 1
ATOM 1720 C C . LEU A 1 221 ? 0.215 2.072 7.004 1 97.44 221 LEU A C 1
ATOM 1722 O O . LEU A 1 221 ? 1.076 2.141 7.883 1 97.44 221 LEU A O 1
ATOM 1726 N N . LEU A 1 222 ? -1.088 1.944 7.25 1 96.75 222 LEU A N 1
ATOM 1727 C CA . LEU A 1 222 ? -1.562 1.845 8.625 1 96.75 222 LEU A CA 1
ATOM 1728 C C . LEU A 1 222 ? -1.039 0.576 9.289 1 96.75 222 LEU A C 1
ATOM 1730 O O . LEU A 1 222 ? -0.663 0.594 10.461 1 96.75 222 LEU A O 1
ATOM 1734 N N . ASP A 1 223 ? -1.021 -0.496 8.531 1 96.19 223 ASP A N 1
ATOM 1735 C CA . ASP A 1 223 ? -0.47 -1.75 9.031 1 96.19 223 ASP A CA 1
ATOM 1736 C C . ASP A 1 223 ? 1.008 -1.6 9.383 1 96.19 223 ASP A C 1
ATOM 1738 O O . ASP A 1 223 ? 1.463 -2.115 10.406 1 96.19 223 ASP A O 1
ATOM 1742 N N . TYR A 1 224 ? 1.759 -0.879 8.523 1 97.81 224 TYR A N 1
ATOM 1743 C CA . TYR A 1 224 ? 3.164 -0.61 8.805 1 97.81 224 TYR A CA 1
ATOM 1744 C C . TYR A 1 224 ? 3.32 0.202 10.086 1 97.81 224 TYR A C 1
ATOM 1746 O O . TYR A 1 224 ? 4.113 -0.154 10.961 1 97.81 224 TYR A O 1
ATOM 1754 N N . ALA A 1 225 ? 2.543 1.247 10.172 1 97.56 225 ALA A N 1
ATOM 1755 C CA . ALA A 1 225 ? 2.598 2.082 11.367 1 97.56 225 ALA A CA 1
ATOM 1756 C C . ALA A 1 225 ? 2.318 1.259 12.625 1 97.56 225 ALA A C 1
ATOM 1758 O O . ALA A 1 225 ? 3.002 1.412 13.641 1 97.56 225 ALA A O 1
ATOM 1759 N N . ARG A 1 226 ? 1.37 0.398 12.555 1 95.56 226 ARG A N 1
ATOM 1760 C CA . ARG A 1 226 ? 1 -0.458 13.68 1 95.56 226 ARG A CA 1
ATOM 1761 C C . ARG A 1 226 ? 2.166 -1.349 14.094 1 95.56 226 ARG A C 1
ATOM 1763 O O . ARG A 1 226 ? 2.322 -1.66 15.273 1 95.56 226 ARG A O 1
ATOM 1770 N N . SER A 1 227 ? 2.963 -1.747 13.102 1 95.44 227 SER A N 1
ATOM 1771 C CA . SER A 1 227 ? 4.07 -2.664 13.352 1 95.44 227 SER A CA 1
ATOM 1772 C C . SER A 1 227 ? 5.234 -1.954 14.039 1 95.44 227 SER A C 1
ATOM 1774 O O . SER A 1 227 ? 6.219 -2.59 14.422 1 95.44 227 SER A O 1
ATOM 1776 N N . THR A 1 228 ? 5.18 -0.618 14.25 1 96.31 228 THR A N 1
ATOM 1777 C CA . THR A 1 228 ? 6.277 0.17 14.797 1 96.31 228 THR A CA 1
ATOM 1778 C C . THR A 1 228 ? 5.965 0.619 16.219 1 96.31 228 THR A C 1
ATOM 1780 O O . THR A 1 228 ? 4.848 0.433 16.703 1 96.31 228 THR A O 1
ATOM 1783 N N . GLY A 1 229 ? 6.957 1.123 16.953 1 93.81 229 GLY A N 1
ATOM 1784 C CA . GLY A 1 229 ? 6.758 1.696 18.281 1 93.81 229 GLY A CA 1
ATOM 1785 C C . GLY A 1 229 ? 6.902 0.68 19.391 1 93.81 229 GLY A C 1
ATOM 1786 O O . GLY A 1 229 ? 6.613 0.981 20.562 1 93.81 229 GLY A O 1
ATOM 1787 N N . ALA A 1 230 ? 7.285 -0.556 19 1 88.25 230 ALA A N 1
ATOM 1788 C CA . ALA A 1 230 ? 7.48 -1.629 19.969 1 88.25 230 ALA A CA 1
ATOM 1789 C C . ALA A 1 230 ? 8.68 -2.494 19.594 1 88.25 230 ALA A C 1
ATOM 1791 O O . ALA A 1 230 ? 9.172 -2.43 18.469 1 88.25 230 ALA A O 1
ATOM 1792 N N . ASP A 1 231 ? 9.18 -3.189 20.547 1 85.25 231 ASP A N 1
ATOM 1793 C CA . ASP A 1 231 ? 10.219 -4.199 20.359 1 85.25 231 ASP A CA 1
ATOM 1794 C C . ASP A 1 231 ? 11.445 -3.596 19.672 1 85.25 231 ASP A C 1
ATOM 1796 O O . ASP A 1 231 ? 12.016 -4.199 18.766 1 85.25 231 ASP A O 1
ATOM 1800 N N . GLY A 1 232 ? 11.711 -2.373 19.984 1 87.31 232 GLY A N 1
ATOM 1801 C CA . GLY A 1 232 ? 12.922 -1.734 19.5 1 87.31 232 GLY A CA 1
ATOM 1802 C C . GLY A 1 232 ? 12.742 -1.079 18.141 1 87.31 232 GLY A C 1
ATOM 1803 O O . GLY A 1 232 ? 13.695 -0.544 17.578 1 87.31 232 GLY A O 1
ATOM 1804 N N . ARG A 1 233 ? 11.555 -1.141 17.641 1 94.06 233 ARG A N 1
ATOM 1805 C CA . ARG A 1 233 ? 11.273 -0.483 16.375 1 94.06 233 ARG A CA 1
ATOM 1806 C C . ARG A 1 233 ? 10.82 0.957 16.578 1 94.06 233 ARG A C 1
ATOM 1808 O O . ARG A 1 233 ? 9.82 1.203 17.266 1 94.06 233 ARG A O 1
ATOM 1815 N N . PRO A 1 234 ? 11.492 1.903 15.977 1 96.19 234 PRO A N 1
ATOM 1816 C CA . PRO A 1 234 ? 11.047 3.293 16.109 1 96.19 234 PRO A CA 1
ATOM 1817 C C . PRO A 1 234 ? 9.609 3.502 15.648 1 96.19 234 PRO A C 1
ATOM 1819 O O . PRO A 1 234 ? 9.188 2.918 14.648 1 96.19 234 PRO A O 1
ATOM 1822 N N . GLY A 1 235 ? 8.914 4.34 16.375 1 97.75 235 GLY A N 1
ATOM 1823 C CA . GLY A 1 235 ? 7.508 4.562 16.078 1 97.75 235 GLY A CA 1
ATOM 1824 C C . GLY A 1 235 ? 7.297 5.438 14.852 1 97.75 235 GLY A C 1
ATOM 1825 O O . GLY A 1 235 ? 8.156 6.258 14.516 1 97.75 235 GLY A O 1
ATOM 1826 N N . LEU A 1 236 ? 6.215 5.227 14.195 1 98.31 236 LEU A N 1
ATOM 1827 C CA . LEU A 1 236 ? 5.742 6.051 13.094 1 98.31 236 LEU A CA 1
ATOM 1828 C C . LEU A 1 236 ? 4.273 6.426 13.281 1 98.31 236 LEU A C 1
ATOM 1830 O O . LEU A 1 236 ? 3.424 5.547 13.438 1 98.31 236 LEU A O 1
ATOM 1834 N N . THR A 1 237 ? 3.965 7.703 13.297 1 98.12 237 THR A N 1
ATOM 1835 C CA . THR A 1 237 ? 2.588 8.172 13.414 1 98.12 237 THR A CA 1
ATOM 1836 C C . THR A 1 237 ? 2.064 8.648 12.062 1 98.12 237 THR A C 1
ATOM 1838 O O . THR A 1 237 ? 2.775 9.328 11.32 1 98.12 237 THR A O 1
ATOM 1841 N N . VAL A 1 238 ? 0.868 8.234 11.711 1 98.44 238 VAL A N 1
ATOM 1842 C CA . VAL A 1 238 ? 0.223 8.695 10.484 1 98.44 238 VAL A CA 1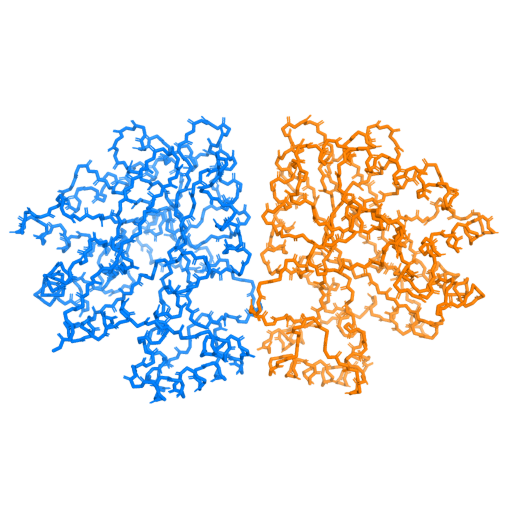
ATOM 1843 C C . VAL A 1 238 ? -0.604 9.945 10.781 1 98.44 238 VAL A C 1
ATOM 1845 O O . VAL A 1 238 ? -1.462 9.938 11.664 1 98.44 238 VAL A O 1
ATOM 1848 N N . MET A 1 239 ? -0.253 11.031 10.102 1 98.62 239 MET A N 1
ATOM 1849 C CA . MET A 1 239 ? -1.034 12.266 10.117 1 98.62 239 MET A CA 1
ATOM 1850 C C . MET A 1 239 ? -1.979 12.32 8.922 1 98.62 239 MET A C 1
ATOM 1852 O O . MET A 1 239 ? -1.573 12.055 7.793 1 98.62 239 MET A O 1
ATOM 1856 N N . ALA A 1 240 ? -3.205 12.656 9.188 1 98.44 240 ALA A N 1
ATOM 1857 C CA . ALA A 1 240 ? -4.223 12.625 8.141 1 98.44 240 ALA A CA 1
ATOM 1858 C C . ALA A 1 240 ? -4.629 14.031 7.727 1 98.44 240 ALA A C 1
ATOM 1860 O O . ALA A 1 240 ? -5.391 14.695 8.43 1 98.44 240 ALA A O 1
ATOM 1861 N N . TYR A 1 241 ? -4.137 14.484 6.57 1 98 241 TYR A N 1
ATOM 1862 C CA . TYR A 1 241 ? -4.656 15.766 6.102 1 98 241 TYR A CA 1
ATOM 1863 C C . TYR A 1 241 ? -5.918 15.57 5.266 1 98 241 TYR A C 1
ATOM 1865 O O . TYR A 1 241 ? -6.184 14.469 4.781 1 98 241 TYR A O 1
ATOM 1873 N N . SER A 1 242 ? -6.715 16.609 5.172 1 97.06 242 SER A N 1
ATOM 1874 C CA . SER A 1 242 ? -8.023 16.625 4.535 1 97.06 242 SER A CA 1
ATOM 1875 C C . SER A 1 242 ? -8.938 15.547 5.105 1 97.06 242 SER A C 1
ATOM 1877 O O . SER A 1 242 ? -9.578 14.812 4.355 1 97.06 242 SER A O 1
ATOM 1879 N N . PRO A 1 243 ? -8.977 15.469 6.422 1 97.62 243 PRO A N 1
ATOM 1880 C CA . PRO A 1 243 ? -9.797 14.422 7.031 1 97.62 243 PRO A CA 1
ATOM 1881 C C . PRO A 1 243 ? -11.289 14.609 6.777 1 97.62 243 PRO A C 1
ATOM 1883 O O . PRO A 1 243 ? -12.062 13.648 6.844 1 97.62 243 PRO A O 1
ATOM 1886 N N . LEU A 1 244 ? -11.703 15.852 6.5 1 96.81 244 LEU A N 1
ATOM 1887 C CA . LEU A 1 244 ? -13.109 16.156 6.301 1 96.81 244 LEU A CA 1
ATOM 1888 C C . LEU A 1 244 ? -13.422 16.344 4.816 1 96.81 244 LEU A C 1
ATOM 1890 O O . LEU A 1 244 ? -14.508 16.812 4.457 1 96.81 244 LEU A O 1
ATOM 1894 N N . HIS A 1 245 ? -12.523 16.016 4.043 1 95.25 245 HIS A N 1
ATOM 1895 C CA . HIS A 1 245 ? -12.633 15.969 2.588 1 95.25 245 HIS A CA 1
ATOM 1896 C C . HIS A 1 245 ? -13.25 17.25 2.033 1 95.25 245 HIS A C 1
ATOM 1898 O O . HIS A 1 245 ? -14.195 17.203 1.249 1 95.25 245 HIS A O 1
ATOM 1904 N N . GLN A 1 246 ? -12.805 18.359 2.57 1 91.25 246 GLN A N 1
ATOM 1905 C CA . GLN A 1 246 ? -13.109 19.688 2.082 1 91.25 246 GLN A CA 1
ATOM 1906 C C . GLN A 1 246 ? -14.609 19.969 2.139 1 91.25 246 GLN A C 1
ATOM 1908 O O . GLN A 1 246 ? -15.148 20.656 1.266 1 91.25 246 GLN A O 1
ATOM 1913 N N . GLY A 1 247 ? -15.32 19.25 2.971 1 93.75 247 GLY A N 1
ATOM 1914 C CA . GLY A 1 247 ? -16.688 19.625 3.279 1 93.75 247 GLY A CA 1
ATOM 1915 C C . GLY A 1 247 ? -17.719 18.703 2.633 1 93.75 247 GLY A C 1
ATOM 1916 O O . GLY A 1 247 ? -18.922 18.875 2.84 1 93.75 247 GLY A O 1
ATOM 1917 N N . VAL A 1 248 ? -17.297 17.641 1.949 1 95.94 248 VAL A N 1
ATOM 1918 C CA . VAL A 1 248 ? -18.172 16.797 1.152 1 95.94 248 VAL A CA 1
ATOM 1919 C C . VAL A 1 248 ? -19.156 16.062 2.066 1 95.94 248 VAL A C 1
ATOM 1921 O O . VAL A 1 248 ? -20.234 15.648 1.632 1 95.94 248 VAL A O 1
ATOM 1924 N N . PHE A 1 249 ? -18.859 15.914 3.34 1 97.56 249 PHE A N 1
ATOM 1925 C CA . PHE A 1 249 ? -19.688 15.133 4.242 1 97.56 249 PHE A CA 1
ATOM 1926 C C . PHE A 1 249 ? -20.953 15.898 4.609 1 97.56 249 PHE A C 1
ATOM 1928 O O . PHE A 1 249 ? -21.969 15.297 4.984 1 97.56 249 PHE A O 1
ATOM 1935 N N . THR A 1 250 ? -20.906 17.25 4.539 1 95.88 250 THR A N 1
ATOM 1936 C CA . THR A 1 250 ? -22.031 18.047 5.023 1 95.88 250 THR A CA 1
ATOM 1937 C C . THR A 1 250 ? -22.641 18.859 3.887 1 95.88 250 THR A C 1
ATOM 1939 O O . THR A 1 250 ? -23.766 19.375 4.02 1 95.88 250 THR A O 1
ATOM 1942 N N . ARG A 1 251 ? -21.891 18.938 2.771 1 95 251 ARG A N 1
ATOM 1943 C CA . ARG A 1 251 ? -22.359 19.797 1.683 1 95 251 ARG A CA 1
ATOM 1944 C C . ARG A 1 251 ? -22.391 19.031 0.363 1 95 251 ARG A C 1
ATOM 1946 O O . ARG A 1 251 ? -21.359 18.547 -0.104 1 95 251 ARG A O 1
ATOM 1953 N N . ASP A 1 252 ? -23.469 19.156 -0.356 1 93.56 252 ASP A N 1
ATOM 1954 C CA . ASP A 1 252 ? -23.656 18.406 -1.6 1 93.56 252 ASP A CA 1
ATOM 1955 C C . ASP A 1 252 ? -22.984 19.125 -2.771 1 93.56 252 ASP A C 1
ATOM 1957 O O . ASP A 1 252 ? -22.734 18.531 -3.816 1 93.56 252 ASP A O 1
ATOM 1961 N N . ASP A 1 253 ? -22.719 20.406 -2.631 1 94.38 253 ASP A N 1
ATOM 1962 C CA . ASP A 1 253 ? -22.156 21.203 -3.723 1 94.38 253 ASP A CA 1
ATOM 1963 C C . ASP A 1 253 ? -20.641 21.047 -3.773 1 94.38 253 ASP A C 1
ATOM 1965 O O . ASP A 1 253 ? -20 21.5 -4.723 1 94.38 253 ASP A O 1
ATOM 1969 N N . LYS A 1 254 ? -20.078 20.453 -2.758 1 94.62 254 LYS A N 1
ATOM 1970 C CA . LYS A 1 254 ? -18.625 20.281 -2.711 1 94.62 254 LYS A CA 1
ATOM 1971 C C . LYS A 1 254 ? -18.188 19.078 -3.539 1 94.62 254 LYS A C 1
ATOM 1973 O O . LYS A 1 254 ? -18.766 17.984 -3.428 1 94.62 254 LYS A O 1
ATOM 1978 N N . PRO A 1 255 ? -17.234 19.25 -4.391 1 93.38 255 PRO A N 1
ATOM 1979 C CA . PRO A 1 255 ? -16.719 18.109 -5.16 1 93.38 255 PRO A CA 1
ATOM 1980 C C . PRO A 1 255 ? -15.875 17.156 -4.32 1 93.38 255 PRO A C 1
ATOM 1982 O O . PRO A 1 255 ? -15.188 17.594 -3.391 1 93.38 255 PRO A O 1
ATOM 1985 N N . PHE A 1 256 ? -15.938 15.852 -4.746 1 92.81 256 PHE A N 1
ATOM 1986 C CA . PHE A 1 256 ? -15.008 14.898 -4.141 1 92.81 256 PHE A CA 1
ATOM 1987 C C . PHE A 1 256 ? -13.57 15.227 -4.527 1 92.81 256 PHE A C 1
ATOM 1989 O O . PHE A 1 256 ? -13.305 15.625 -5.66 1 92.81 256 PHE A O 1
ATOM 1996 N N . TYR A 1 257 ? -12.781 15.016 -3.639 1 85.44 257 TYR A N 1
ATOM 1997 C CA . TYR A 1 257 ? -11.383 15.375 -3.811 1 85.44 257 TYR A CA 1
ATOM 1998 C C . TYR A 1 257 ? -10.578 14.195 -4.344 1 85.44 257 TYR A C 1
ATOM 2000 O O . TYR A 1 257 ? -10.773 13.055 -3.914 1 85.44 257 TYR A O 1
ATOM 2008 N N . ASP A 1 258 ? -9.633 14.461 -5.309 1 82.56 258 ASP A N 1
ATOM 2009 C CA . ASP A 1 258 ? -8.469 13.664 -5.68 1 82.56 258 ASP A CA 1
ATOM 2010 C C . ASP A 1 258 ? -8.852 12.203 -5.902 1 82.56 258 ASP A C 1
ATOM 2012 O O . ASP A 1 258 ? -8.25 11.305 -5.309 1 82.56 258 ASP A O 1
ATOM 2016 N N . GLY A 1 259 ? -9.922 11.891 -6.699 1 87.25 259 GLY A N 1
ATOM 2017 C CA . GLY A 1 259 ? -10.219 10.531 -7.129 1 87.25 259 GLY A CA 1
ATOM 2018 C C . GLY A 1 259 ? -11.273 9.852 -6.281 1 87.25 259 GLY A C 1
ATOM 2019 O O . GLY A 1 259 ? -11.648 8.711 -6.547 1 87.25 259 GLY A O 1
ATOM 2020 N N . ALA A 1 260 ? -11.82 10.531 -5.324 1 93.31 260 ALA A N 1
ATOM 2021 C CA . ALA A 1 260 ? -12.758 9.93 -4.387 1 93.31 260 ALA A CA 1
ATOM 2022 C C . ALA A 1 260 ? -14.172 9.922 -4.957 1 93.31 260 ALA A C 1
ATOM 2024 O O . ALA A 1 260 ? -15.102 9.414 -4.324 1 93.31 260 ALA A O 1
ATOM 2025 N N . ASP A 1 261 ? -14.328 10.438 -6.203 1 92.44 261 ASP A N 1
ATOM 2026 C CA . ASP A 1 261 ? -15.656 10.5 -6.801 1 92.44 261 ASP A CA 1
ATOM 2027 C C . ASP A 1 261 ? -16 9.188 -7.504 1 92.44 261 ASP A C 1
ATOM 2029 O O . ASP A 1 261 ? -15.734 9.023 -8.695 1 92.44 261 ASP A O 1
ATOM 2033 N N . HIS A 1 262 ? -16.578 8.312 -6.883 1 90.31 262 HIS A N 1
ATOM 2034 C CA . HIS A 1 262 ? -17.031 7.023 -7.398 1 90.31 262 HIS A CA 1
ATOM 2035 C C . HIS A 1 262 ? -18.156 6.453 -6.543 1 90.31 262 HIS A C 1
ATOM 2037 O O . HIS A 1 262 ? -18.453 6.988 -5.477 1 90.31 262 HIS A O 1
ATOM 2043 N N . ALA A 1 263 ? -18.781 5.406 -6.996 1 90.06 263 ALA A N 1
ATOM 2044 C CA . ALA A 1 263 ? -19.984 4.867 -6.371 1 90.06 263 ALA A CA 1
ATOM 2045 C C . ALA A 1 263 ? -19.719 4.48 -4.918 1 90.06 263 ALA A C 1
ATOM 2047 O O . ALA A 1 263 ? -20.562 4.711 -4.047 1 90.06 263 ALA A O 1
ATOM 2048 N N . GLY A 1 264 ? -18.609 4 -4.594 1 89.75 264 GLY A N 1
ATOM 2049 C CA . GLY A 1 264 ? -18.266 3.621 -3.232 1 89.75 264 GLY A CA 1
ATOM 2050 C C . GLY A 1 264 ? -18.219 4.801 -2.277 1 89.75 264 GLY A C 1
ATOM 2051 O O . GLY A 1 264 ? -18.688 4.699 -1.142 1 89.75 264 GLY A O 1
ATOM 2052 N N . SER A 1 265 ? -17.672 5.91 -2.729 1 93.25 265 SER A N 1
ATOM 2053 C CA . SER A 1 265 ? -17.594 7.117 -1.908 1 93.25 265 SER A CA 1
ATOM 2054 C C . SER A 1 265 ? -18.984 7.676 -1.609 1 93.25 265 SER A C 1
ATOM 2056 O O . SER A 1 265 ? -19.25 8.109 -0.489 1 93.25 265 SER A O 1
ATOM 2058 N N . ARG A 1 266 ? -19.797 7.664 -2.602 1 93.75 266 ARG A N 1
ATOM 2059 C CA . ARG A 1 266 ? -21.156 8.172 -2.408 1 93.75 266 ARG A CA 1
ATOM 2060 C C . ARG A 1 266 ? -21.906 7.328 -1.386 1 93.75 266 ARG A C 1
ATOM 2062 O O . ARG A 1 266 ? -22.625 7.867 -0.542 1 93.75 266 ARG A O 1
ATOM 2069 N N . GLU A 1 267 ? -21.734 6.016 -1.494 1 94 267 GLU A N 1
ATOM 2070 C CA . GLU A 1 267 ? -22.359 5.129 -0.514 1 94 267 GLU A CA 1
ATOM 2071 C C . GLU A 1 267 ? -21.797 5.383 0.886 1 94 267 GLU A C 1
ATOM 2073 O O . GLU A 1 267 ? -22.547 5.352 1.868 1 94 267 GLU A O 1
ATOM 2078 N N . ARG A 1 268 ? -20.578 5.66 1.014 1 95.5 268 ARG A N 1
ATOM 2079 C CA . ARG A 1 268 ? -19.938 5.902 2.305 1 95.5 268 ARG A CA 1
ATOM 2080 C C . ARG A 1 268 ? -20.406 7.219 2.91 1 95.5 268 ARG A C 1
ATOM 2082 O O . ARG A 1 268 ? -20.656 7.301 4.117 1 95.5 268 ARG A O 1
ATOM 2089 N N . VAL A 1 269 ? -20.547 8.242 2.062 1 97.31 269 VAL A N 1
ATOM 2090 C CA . VAL A 1 269 ? -21.062 9.516 2.555 1 97.31 269 VAL A CA 1
ATOM 2091 C C . VAL A 1 269 ? -22.484 9.336 3.086 1 97.31 269 VAL A C 1
ATOM 2093 O O . VAL A 1 269 ? -22.828 9.852 4.156 1 97.31 269 VAL A O 1
ATOM 2096 N N . ALA A 1 270 ? -23.297 8.57 2.324 1 97.19 270 ALA A N 1
ATOM 2097 C CA . ALA A 1 270 ? -24.672 8.312 2.76 1 97.19 270 ALA A CA 1
ATOM 2098 C C . ALA A 1 270 ? -24.688 7.578 4.098 1 97.19 270 ALA A C 1
ATOM 2100 O O . ALA A 1 270 ? -25.453 7.93 4.996 1 97.19 270 ALA A O 1
ATOM 2101 N N . ALA A 1 271 ? -23.844 6.59 4.246 1 96.94 271 ALA A N 1
ATOM 2102 C CA . ALA A 1 271 ? -23.75 5.84 5.496 1 96.94 271 ALA A CA 1
ATOM 2103 C C . ALA A 1 271 ? -23.297 6.742 6.645 1 96.94 271 ALA A C 1
ATOM 2105 O O . ALA A 1 271 ? -23.844 6.664 7.75 1 96.94 271 ALA A O 1
ATOM 2106 N N . LEU A 1 272 ? -22.344 7.574 6.402 1 98.38 272 LEU A N 1
ATOM 2107 C CA . LEU A 1 272 ? -21.812 8.5 7.402 1 98.38 272 LEU A CA 1
ATOM 2108 C C . LEU A 1 272 ? -22.891 9.445 7.895 1 98.38 272 LEU A C 1
ATOM 2110 O O . LEU A 1 272 ? -23.047 9.656 9.102 1 98.38 272 LEU A O 1
ATOM 2114 N N . ARG A 1 273 ? -23.656 10 7.008 1 98.44 273 ARG A N 1
ATOM 2115 C CA . ARG A 1 273 ? -24.75 10.914 7.344 1 98.44 273 ARG A CA 1
ATOM 2116 C C . ARG A 1 273 ? -25.828 10.203 8.148 1 98.44 273 ARG A C 1
ATOM 2118 O O . ARG A 1 273 ? -26.359 10.758 9.117 1 98.44 273 ARG A O 1
ATOM 2125 N N . ALA A 1 274 ? -26.125 9 7.723 1 98.12 274 ALA A N 1
ATOM 2126 C CA . ALA A 1 274 ? -27.141 8.219 8.43 1 98.12 274 ALA A CA 1
ATOM 2127 C C . ALA A 1 274 ? -26.719 7.941 9.867 1 98.12 274 ALA A C 1
ATOM 2129 O O . ALA A 1 274 ? -27.5 8.125 10.797 1 98.12 274 ALA A O 1
ATOM 2130 N N . VAL A 1 275 ? -25.484 7.531 10.055 1 97.94 275 VAL A N 1
ATOM 2131 C CA . VAL A 1 275 ? -24.953 7.238 11.383 1 97.94 275 VAL A CA 1
ATOM 2132 C C . VAL A 1 275 ? -24.938 8.516 12.219 1 97.94 275 VAL A C 1
ATOM 2134 O O . VAL A 1 275 ? -25.312 8.508 13.391 1 97.94 275 VAL A O 1
ATOM 2137 N N . ALA A 1 276 ? -24.438 9.609 11.625 1 98.38 276 ALA A N 1
ATOM 2138 C CA . ALA A 1 276 ? -24.391 10.891 12.32 1 98.38 276 ALA A CA 1
ATOM 2139 C C . ALA A 1 276 ? -25.766 11.289 12.844 1 98.38 276 ALA A C 1
ATOM 2141 O O . ALA A 1 276 ? -25.906 11.664 14.016 1 98.38 276 ALA A O 1
ATOM 2142 N N . ALA A 1 277 ? -26.766 11.148 12.047 1 98 277 ALA A N 1
ATOM 2143 C CA . ALA A 1 277 ? -28.141 11.469 12.422 1 98 277 ALA A CA 1
ATOM 2144 C C . ALA A 1 277 ? -28.625 10.578 13.562 1 98 277 ALA A C 1
ATOM 2146 O O . ALA A 1 277 ? -29.25 11.047 14.508 1 98 277 ALA A O 1
ATOM 2147 N N . GLU A 1 278 ? -28.312 9.398 13.453 1 97.5 278 GLU A N 1
ATOM 2148 C CA . GLU A 1 278 ? -28.75 8.406 14.422 1 97.5 278 GLU A CA 1
ATOM 2149 C C . GLU A 1 278 ? -28.172 8.695 15.805 1 97.5 278 GLU A C 1
ATOM 2151 O O . GLU A 1 278 ? -28.875 8.562 16.812 1 97.5 278 GLU A O 1
ATOM 2156 N N . ILE A 1 279 ? -26.969 9.156 15.891 1 96.62 279 ILE A N 1
ATOM 2157 C CA . ILE A 1 279 ? -26.328 9.242 17.203 1 96.62 279 ILE A CA 1
ATOM 2158 C C . ILE A 1 279 ? -26.281 10.695 17.656 1 96.62 279 ILE A C 1
ATOM 2160 O O . ILE A 1 279 ? -25.672 11.008 18.688 1 96.62 279 ILE A O 1
ATOM 2164 N N . GLY A 1 280 ? -26.812 11.609 16.875 1 96.75 280 GLY A N 1
ATOM 2165 C CA . GLY A 1 280 ? -26.922 13.008 17.266 1 96.75 280 GLY A CA 1
ATOM 2166 C C . GLY A 1 280 ? -25.609 13.766 17.156 1 96.75 280 GLY A C 1
ATOM 2167 O O . GLY A 1 280 ? -25.297 14.602 18 1 96.75 280 GLY A O 1
ATOM 2168 N N . ALA A 1 281 ? -24.797 13.445 16.219 1 97.81 281 ALA A N 1
ATOM 2169 C CA . ALA A 1 281 ? -23.547 14.109 15.914 1 97.81 281 ALA A CA 1
ATOM 2170 C C . ALA A 1 281 ? -23.531 14.656 14.484 1 97.81 281 ALA A C 1
ATOM 2172 O O . ALA A 1 281 ? -24.469 14.414 13.719 1 97.81 281 ALA A O 1
ATOM 2173 N N . THR A 1 282 ? -22.625 15.445 14.203 1 98 282 THR A N 1
ATOM 2174 C CA . THR A 1 282 ? -22.484 15.883 12.82 1 98 282 THR A CA 1
ATOM 2175 C C . THR A 1 282 ? -21.656 14.867 12.023 1 98 282 THR A C 1
ATOM 2177 O O . THR A 1 282 ? -20.859 14.117 12.594 1 98 282 THR A O 1
ATOM 2180 N N . PRO A 1 283 ? -21.828 14.875 10.688 1 98.31 283 PRO A N 1
ATOM 2181 C CA . PRO A 1 283 ? -21.016 13.977 9.867 1 98.31 283 PRO A CA 1
ATOM 2182 C C . PRO A 1 283 ? -19.516 14.219 10.031 1 98.31 283 PRO A C 1
ATOM 2184 O O . PRO A 1 283 ? -18.734 13.266 10.047 1 98.31 283 PRO A O 1
ATOM 2187 N N . ASN A 1 284 ? -19.141 15.461 10.188 1 98.31 284 ASN A N 1
ATOM 2188 C CA . ASN A 1 284 ? -17.734 15.781 10.414 1 98.31 284 ASN A CA 1
ATOM 2189 C C . ASN A 1 284 ? -17.234 15.172 11.719 1 98.31 284 ASN A C 1
ATOM 2191 O O . ASN A 1 284 ? -16.125 14.617 11.758 1 98.31 284 ASN A O 1
ATOM 2195 N N . GLN A 1 285 ? -18.016 15.305 12.727 1 98.06 285 GLN A N 1
ATOM 2196 C CA . GLN A 1 285 ? -17.641 14.742 14.023 1 98.06 285 GLN A CA 1
ATOM 2197 C C . GLN A 1 285 ? -17.5 13.219 13.938 1 98.06 285 GLN A C 1
ATOM 2199 O O . GLN A 1 285 ? -16.547 12.656 14.484 1 98.06 285 GLN A O 1
ATOM 2204 N N . VAL A 1 286 ? -18.422 12.562 13.242 1 98.38 286 VAL A N 1
ATOM 2205 C CA . VAL A 1 286 ? -18.375 11.109 13.102 1 98.38 286 VAL A CA 1
ATOM 2206 C C . VAL A 1 286 ? -17.125 10.703 12.312 1 98.38 286 VAL A C 1
ATOM 2208 O O . VAL A 1 286 ? -16.438 9.742 12.672 1 98.38 286 VAL A O 1
ATOM 2211 N N . ALA A 1 287 ? -16.812 11.438 11.242 1 98.31 287 ALA A N 1
ATOM 2212 C CA . ALA A 1 287 ? -15.625 11.148 10.445 1 98.31 287 ALA A CA 1
ATOM 2213 C C . ALA A 1 287 ? -14.359 11.266 11.281 1 98.31 287 ALA A C 1
ATOM 2215 O O . ALA A 1 287 ? -13.484 10.398 11.227 1 98.31 287 ALA A O 1
ATOM 2216 N N . LEU A 1 288 ? -14.25 12.328 12.039 1 98.12 288 LEU A N 1
ATOM 2217 C CA . LEU A 1 288 ? -13.078 12.531 12.891 1 98.12 288 LEU A CA 1
ATOM 2218 C C . LEU A 1 288 ? -13 11.461 13.969 1 98.12 288 LEU A C 1
ATOM 2220 O O . LEU A 1 288 ? -11.922 10.922 14.234 1 98.12 288 LEU A O 1
ATOM 2224 N N . ALA A 1 289 ? -14.141 11.172 14.578 1 97.5 289 ALA A N 1
ATOM 2225 C CA . ALA A 1 289 ? -14.172 10.133 15.609 1 97.5 289 ALA A CA 1
ATOM 2226 C C . ALA A 1 289 ? -13.766 8.781 15.031 1 97.5 289 ALA A C 1
ATOM 2228 O O . ALA A 1 289 ? -13.102 7.984 15.703 1 97.5 289 ALA A O 1
ATOM 2229 N N . TRP A 1 290 ? -14.234 8.484 13.852 1 97.25 290 TRP A N 1
ATOM 2230 C CA . TRP A 1 290 ? -13.859 7.254 13.164 1 97.25 290 TRP A CA 1
ATOM 2231 C C . TRP A 1 290 ? -12.352 7.156 13 1 97.25 290 TRP A C 1
ATOM 2233 O O . TRP A 1 290 ? -11.758 6.105 13.25 1 97.25 290 TRP A O 1
ATOM 2243 N N . LEU A 1 291 ? -11.688 8.234 12.617 1 97.12 291 LEU A N 1
ATOM 2244 C CA . LEU A 1 291 ? -10.234 8.273 12.469 1 97.12 291 LEU A CA 1
ATOM 2245 C C . LEU A 1 291 ? -9.547 8.102 13.82 1 97.12 291 LEU A C 1
ATOM 2247 O O . LEU A 1 291 ? -8.633 7.289 13.953 1 97.12 291 LEU A O 1
ATOM 2251 N N . LEU A 1 292 ? -10.031 8.797 14.812 1 96.25 292 LEU A N 1
ATOM 2252 C CA . LEU A 1 292 ? -9.414 8.836 16.141 1 96.25 292 LEU A CA 1
ATOM 2253 C C . LEU A 1 292 ? -9.539 7.488 16.828 1 96.25 292 LEU A C 1
ATOM 2255 O O . LEU A 1 292 ? -8.664 7.102 17.609 1 96.25 292 LEU A O 1
ATOM 2259 N N . GLY A 1 293 ? -10.555 6.801 16.531 1 94 293 GLY A N 1
ATOM 2260 C CA . GLY A 1 293 ? -10.867 5.582 17.266 1 94 293 GLY A CA 1
ATOM 2261 C C . GLY A 1 293 ? -10.383 4.328 16.547 1 94 293 GLY A C 1
ATOM 2262 O O . GLY A 1 293 ? -10.68 3.213 16.984 1 94 293 GLY A O 1
ATOM 2263 N N . GLY A 1 294 ? -9.656 4.523 15.469 1 90.81 294 GLY A N 1
ATOM 2264 C CA . GLY A 1 294 ? -9.172 3.359 14.742 1 90.81 294 GLY A CA 1
ATOM 2265 C C . GLY A 1 294 ? -8.141 2.562 15.516 1 90.81 294 GLY A C 1
ATOM 2266 O O . GLY A 1 294 ? -7.637 3.021 16.547 1 90.81 294 GLY A O 1
ATOM 2267 N N . GLU A 1 295 ? -7.844 1.306 15.023 1 87.44 295 GLU A N 1
ATOM 2268 C CA . GLU A 1 295 ? -6.879 0.426 15.68 1 87.44 295 GLU A CA 1
ATOM 2269 C C . GLU A 1 295 ? -5.473 1.017 15.625 1 87.44 295 GLU A C 1
ATOM 2271 O O . GLU A 1 295 ? -4.656 0.763 16.516 1 87.44 295 GLU A O 1
ATOM 2276 N N . VAL A 1 296 ? -5.254 1.787 14.57 1 90.19 296 VAL A N 1
ATOM 2277 C CA . VAL A 1 296 ? -3.969 2.459 14.406 1 90.19 296 VAL A CA 1
ATOM 2278 C C . VAL A 1 296 ? -4.121 3.947 14.711 1 90.19 296 VAL A C 1
ATOM 2280 O O . VAL A 1 296 ? -4.992 4.617 14.156 1 90.19 296 VAL A O 1
ATOM 2283 N N . PRO A 1 297 ? -3.309 4.383 15.586 1 86.56 297 PRO A N 1
ATOM 2284 C CA . PRO A 1 297 ? -3.42 5.805 15.914 1 86.56 297 PRO A CA 1
ATOM 2285 C C . PRO A 1 297 ? -3.152 6.707 14.711 1 86.56 297 PRO A C 1
ATOM 2287 O O . PRO A 1 297 ? -2.166 6.516 14 1 86.56 297 PRO A O 1
ATOM 2290 N N . VAL A 1 298 ? -4.047 7.527 14.461 1 96.12 298 VAL A N 1
ATOM 2291 C CA . VAL A 1 298 ? -3.961 8.539 13.414 1 96.12 298 VAL A CA 1
ATOM 2292 C C . VAL A 1 298 ? -4.293 9.914 13.992 1 96.12 298 VAL A C 1
ATOM 2294 O O . VAL A 1 298 ? -5.156 10.031 14.867 1 96.12 298 VAL A O 1
ATOM 2297 N N . VAL A 1 299 ? -3.551 10.914 13.586 1 98.19 299 VAL A N 1
ATOM 2298 C CA . VAL A 1 299 ? -3.818 12.273 14.031 1 98.19 299 VAL A CA 1
ATOM 2299 C C . VAL A 1 299 ? -4.387 13.094 12.875 1 98.19 299 VAL A C 1
ATOM 2301 O O . VAL A 1 299 ? -3.66 13.438 11.938 1 98.19 299 VAL A O 1
ATOM 2304 N N . PRO A 1 300 ? -5.672 13.414 12.93 1 98.5 300 PRO A N 1
ATOM 2305 C CA . PRO A 1 300 ? -6.242 14.258 11.883 1 98.5 300 PRO A CA 1
ATOM 2306 C C . PRO A 1 300 ? -5.719 15.695 11.922 1 98.5 300 PRO A C 1
ATOM 2308 O O . PRO A 1 300 ? -5.633 16.297 13 1 98.5 300 PRO A O 1
ATOM 2311 N N . VAL A 1 301 ? -5.25 16.188 10.789 1 98.75 301 VAL A N 1
ATOM 2312 C CA . VAL A 1 301 ? -4.91 17.594 10.578 1 98.75 301 VAL A CA 1
ATOM 2313 C C . VAL A 1 301 ? -6.082 18.328 9.93 1 98.75 301 VAL A C 1
ATOM 2315 O O . VAL A 1 301 ? -6.242 18.281 8.703 1 98.75 301 VAL A O 1
ATOM 2318 N N . PHE A 1 302 ? -6.91 18.969 10.734 1 97.88 302 PHE A N 1
ATOM 2319 C CA . PHE A 1 302 ? -8.133 19.562 10.195 1 97.88 302 PHE A CA 1
ATOM 2320 C C . PHE A 1 302 ? -8.023 21.078 10.156 1 97.88 302 PHE A C 1
ATOM 2322 O O . PHE A 1 302 ? -7.277 21.672 10.938 1 97.88 302 PHE A O 1
ATOM 2329 N N . GLY A 1 303 ? -8.688 21.672 9.203 1 96.69 303 GLY A N 1
ATOM 2330 C CA . GLY A 1 303 ? -8.758 23.125 9.102 1 96.69 303 GLY A CA 1
ATOM 2331 C C . GLY A 1 303 ? -10.078 23.688 9.562 1 96.69 303 GLY A C 1
ATOM 2332 O O . GLY A 1 303 ? -11.102 23 9.555 1 96.69 303 GLY A O 1
ATOM 2333 N N . ALA A 1 304 ? -10.023 24.922 10.031 1 96.81 304 ALA A N 1
ATOM 2334 C CA . ALA A 1 304 ? -11.203 25.688 10.391 1 96.81 304 ALA A CA 1
ATOM 2335 C C . ALA A 1 304 ? -11.102 27.125 9.875 1 96.81 304 ALA A C 1
ATOM 2337 O O . ALA A 1 304 ? -10.039 27.734 9.953 1 96.81 304 ALA A O 1
ATOM 2338 N N . SER A 1 305 ? -12.188 27.578 9.336 1 95.94 305 SER A N 1
ATOM 2339 C CA . SER A 1 305 ? -12.188 28.953 8.82 1 95.94 305 SER A CA 1
ATOM 2340 C C . SER A 1 305 ? -12.93 29.891 9.758 1 95.94 305 SER A C 1
ATOM 2342 O O . SER A 1 305 ? -13.055 31.094 9.477 1 95.94 305 SER A O 1
ATOM 2344 N N . SER A 1 306 ? -13.469 29.344 10.82 1 97.88 306 SER A N 1
ATOM 2345 C CA . SER A 1 306 ? -14.141 30.109 11.867 1 97.88 306 SER A CA 1
ATOM 2346 C C . SER A 1 306 ? -14.047 29.406 13.219 1 97.88 306 SER A C 1
ATOM 2348 O O . SER A 1 306 ? -13.758 28.203 13.281 1 97.88 306 SER A O 1
ATOM 2350 N N . VAL A 1 307 ? -14.25 30.188 14.242 1 98.38 307 VAL A N 1
ATOM 2351 C CA . VAL A 1 307 ? -14.273 29.609 15.586 1 98.38 307 VAL A CA 1
ATOM 2352 C C . VAL A 1 307 ? -15.414 28.594 15.695 1 98.38 307 VAL A C 1
ATOM 2354 O O . VAL A 1 307 ? -15.273 27.562 16.359 1 98.38 307 VAL A O 1
ATOM 2357 N N . ALA A 1 308 ? -16.5 28.875 15.039 1 97.94 308 ALA A N 1
ATOM 2358 C CA . ALA A 1 308 ? -17.641 27.984 15.062 1 97.94 308 ALA A CA 1
ATOM 2359 C C . ALA A 1 308 ? -17.297 26.625 14.461 1 97.94 308 ALA A C 1
ATOM 2361 O O . ALA A 1 308 ? -17.656 25.578 15 1 97.94 308 ALA A O 1
ATOM 2362 N N . GLN A 1 309 ? -16.641 26.625 13.328 1 97.12 309 GLN A N 1
ATOM 2363 C CA . GLN A 1 309 ? -16.203 25.391 12.703 1 97.12 309 GLN A CA 1
ATOM 2364 C C . GLN A 1 309 ? -15.242 24.625 13.609 1 97.12 309 GLN A C 1
ATOM 2366 O O . GLN A 1 309 ? -15.305 23.391 13.695 1 97.12 309 GLN A O 1
ATOM 2371 N N . LEU A 1 310 ? -14.344 25.359 14.227 1 98 310 LEU A N 1
ATOM 2372 C CA . LEU A 1 310 ? -13.422 24.75 15.18 1 98 310 LEU A CA 1
ATOM 2373 C C . LEU A 1 310 ? -14.188 24.062 16.312 1 98 310 LEU A C 1
ATOM 2375 O O . LEU A 1 310 ? -13.922 22.906 16.625 1 98 310 LEU A O 1
ATOM 2379 N N . ASP A 1 311 ? -15.125 24.797 16.875 1 97.44 311 ASP A N 1
ATOM 2380 C CA . ASP A 1 311 ? -15.891 24.25 18 1 97.44 311 ASP A CA 1
ATOM 2381 C C . ASP A 1 311 ? -16.656 23 17.578 1 97.44 311 ASP A C 1
ATOM 2383 O O . ASP A 1 311 ? -16.734 22.031 18.344 1 97.44 311 ASP A O 1
ATOM 2387 N N . GLU A 1 312 ? -17.156 23.031 16.453 1 96.62 312 GLU A N 1
ATOM 2388 C CA . GLU A 1 312 ? -17.859 21.859 15.953 1 96.62 312 GLU A CA 1
ATOM 2389 C C . GLU A 1 312 ? -16.922 20.656 15.852 1 96.62 312 GLU A C 1
ATOM 2391 O O . GLU A 1 312 ? -17.266 19.562 16.312 1 96.62 312 GLU A O 1
ATOM 2396 N N . ALA A 1 313 ? -15.789 20.859 15.273 1 96.62 313 ALA A N 1
ATOM 2397 C CA . ALA A 1 313 ? -14.812 19.781 15.094 1 96.62 313 ALA A CA 1
ATOM 2398 C C . ALA A 1 313 ? -14.344 19.25 16.453 1 96.62 313 ALA A C 1
ATOM 2400 O O . ALA A 1 313 ? -14.148 18.047 16.609 1 96.62 313 ALA A O 1
ATOM 2401 N N . LEU A 1 314 ? -14.203 20.125 17.422 1 97.19 314 LEU A N 1
ATOM 2402 C CA . LEU A 1 314 ? -13.719 19.766 18.734 1 97.19 314 LEU A CA 1
ATOM 2403 C C . LEU A 1 314 ? -14.688 18.797 19.422 1 97.19 314 LEU A C 1
ATOM 2405 O O . LEU A 1 314 ? -14.297 18.047 20.312 1 97.19 314 LEU A O 1
ATOM 2409 N N . GLY A 1 315 ? -15.891 18.812 19 1 95.62 315 GLY A N 1
ATOM 2410 C CA . GLY A 1 315 ? -16.875 17.906 19.547 1 95.62 315 GLY A CA 1
ATOM 2411 C C . GLY A 1 315 ? -16.578 16.453 19.25 1 95.62 315 GLY A C 1
ATOM 2412 O O . GLY A 1 315 ? -17.125 15.547 19.891 1 95.62 315 GLY A O 1
ATOM 2413 N N . ALA A 1 316 ? -15.695 16.172 18.297 1 95.94 316 ALA A N 1
ATOM 2414 C CA . ALA A 1 316 ? -15.352 14.812 17.891 1 95.94 316 ALA A CA 1
ATOM 2415 C C . ALA A 1 316 ? -14.469 14.133 18.938 1 95.94 316 ALA A C 1
ATOM 2417 O O . ALA A 1 316 ? -14.406 12.906 19 1 95.94 316 ALA A O 1
ATOM 2418 N N . VAL A 1 317 ? -13.742 14.875 19.75 1 94.56 317 VAL A N 1
ATOM 2419 C CA . VAL A 1 317 ? -12.703 14.359 20.625 1 94.56 317 VAL A CA 1
ATOM 2420 C C . VAL A 1 317 ? -13.32 13.406 21.656 1 94.56 317 VAL A C 1
ATOM 2422 O O . VAL A 1 317 ? -12.727 12.375 21.984 1 94.56 317 VAL A O 1
ATOM 2425 N N . ASP A 1 318 ? -14.555 13.672 22.047 1 91.62 318 ASP A N 1
ATOM 2426 C CA . ASP A 1 318 ? -15.188 12.859 23.078 1 91.62 318 ASP A CA 1
ATOM 2427 C C . ASP A 1 318 ? -16.188 11.875 22.484 1 91.62 318 ASP A C 1
ATOM 2429 O O . ASP A 1 318 ? -16.828 11.109 23.203 1 91.62 318 ASP A O 1
ATOM 2433 N N . LEU A 1 319 ? -16.297 11.953 21.234 1 94.94 319 LEU A N 1
ATOM 2434 C CA . LEU A 1 319 ? -17.234 11.062 20.578 1 94.94 319 LEU A CA 1
ATOM 2435 C C . LEU A 1 319 ? -16.625 9.68 20.359 1 94.94 319 LEU A C 1
ATOM 2437 O O . LEU A 1 319 ? -15.648 9.539 19.625 1 94.94 319 LEU A O 1
ATOM 2441 N N . VAL A 1 320 ? -17.141 8.672 21.047 1 94.94 320 VAL A N 1
ATOM 2442 C CA . VAL A 1 320 ? -16.703 7.289 20.891 1 94.94 320 VAL A CA 1
ATOM 2443 C C . VAL A 1 320 ? -17.734 6.504 20.078 1 94.94 320 VAL A C 1
ATOM 2445 O O . VAL A 1 320 ? -18.891 6.414 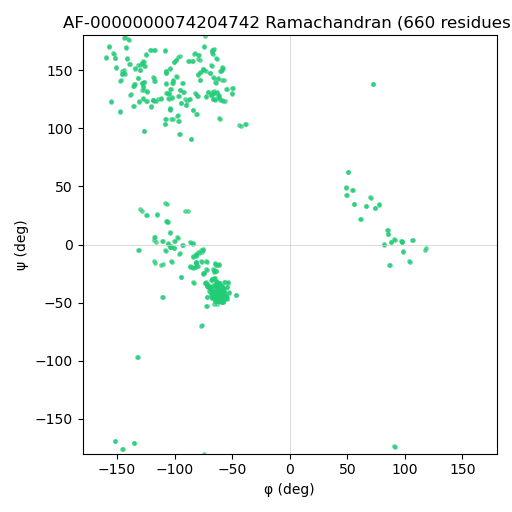20.484 1 94.94 320 VAL A O 1
ATOM 2448 N N . LEU A 1 321 ? -17.297 6.039 18.938 1 96.5 321 LEU A N 1
ATOM 2449 C CA . LEU A 1 321 ? -18.188 5.207 18.141 1 96.5 321 LEU A CA 1
ATOM 2450 C C . LEU A 1 321 ? -18.203 3.775 18.656 1 96.5 321 LEU A C 1
ATOM 2452 O O . LEU A 1 321 ? -17.156 3.141 18.781 1 96.5 321 LEU A O 1
ATOM 2456 N N . ASP A 1 322 ? -19.359 3.25 18.906 1 95.94 322 ASP A N 1
ATOM 2457 C CA . ASP A 1 322 ? -19.5 1.855 19.312 1 95.94 322 ASP A CA 1
ATOM 2458 C C . ASP A 1 322 ? -19.031 0.909 18.203 1 95.94 322 ASP A C 1
ATOM 2460 O O . ASP A 1 322 ? -19.062 1.268 17.031 1 95.94 322 ASP A O 1
ATOM 2464 N N . ASP A 1 323 ? -18.734 -0.292 18.641 1 94.69 323 ASP A N 1
ATOM 2465 C CA . ASP A 1 323 ? -18.203 -1.286 17.719 1 94.69 323 ASP A CA 1
ATOM 2466 C C . ASP A 1 323 ? -19.188 -1.562 16.578 1 94.69 323 ASP A C 1
ATOM 2468 O O . ASP A 1 323 ? -18.781 -1.713 15.43 1 94.69 323 ASP A O 1
ATOM 2472 N N . ASP A 1 324 ? -20.406 -1.625 16.938 1 95.31 324 ASP A N 1
ATOM 2473 C CA . ASP A 1 324 ? -21.406 -1.925 15.93 1 95.31 324 ASP A CA 1
ATOM 2474 C C . ASP A 1 324 ? -21.531 -0.788 14.922 1 95.31 324 ASP A C 1
ATOM 2476 O O . ASP A 1 324 ? -21.703 -1.03 13.727 1 95.31 324 ASP A O 1
ATOM 2480 N N . VAL A 1 325 ? -21.469 0.43 15.445 1 96 325 VAL A N 1
ATOM 2481 C CA . VAL A 1 325 ? -21.531 1.609 14.586 1 96 325 VAL A CA 1
ATOM 2482 C C . VAL A 1 325 ? -20.312 1.66 13.672 1 96 325 VAL A C 1
ATOM 2484 O O . VAL A 1 325 ? -20.453 1.885 12.469 1 96 325 VAL A O 1
ATOM 2487 N N . ARG A 1 326 ? -19.203 1.425 14.203 1 95.19 326 ARG A N 1
ATOM 2488 C CA . ARG A 1 326 ? -17.984 1.422 13.406 1 95.19 326 ARG A CA 1
ATOM 2489 C C . ARG A 1 326 ? -18.031 0.336 12.336 1 95.19 326 ARG A C 1
ATOM 2491 O O . ARG A 1 326 ? -17.641 0.567 11.188 1 95.19 326 ARG A O 1
ATOM 2498 N N . ALA A 1 327 ? -18.516 -0.818 12.734 1 94.31 327 ALA A N 1
ATOM 2499 C CA . ALA A 1 327 ? -18.609 -1.926 11.789 1 94.31 327 ALA A CA 1
ATOM 2500 C C . ALA A 1 327 ? -19.531 -1.567 10.617 1 94.31 327 ALA A C 1
ATOM 2502 O O . ALA A 1 327 ? -19.25 -1.919 9.469 1 94.31 327 ALA A O 1
ATOM 2503 N N . ARG A 1 328 ? -20.578 -0.907 10.93 1 94.38 328 ARG A N 1
ATOM 2504 C CA . ARG A 1 328 ? -21.5 -0.463 9.891 1 94.38 328 ARG A CA 1
ATOM 2505 C C . ARG A 1 328 ? -20.828 0.507 8.93 1 94.38 328 ARG A C 1
ATOM 2507 O O . ARG A 1 328 ? -21.016 0.415 7.715 1 94.38 328 ARG A O 1
ATOM 2514 N N . LEU A 1 329 ? -20.062 1.415 9.453 1 95.62 329 LEU A N 1
ATOM 2515 C CA . LEU A 1 329 ? -19.328 2.381 8.641 1 95.62 329 LEU A CA 1
ATOM 2516 C C . LEU A 1 329 ? -18.281 1.684 7.781 1 95.62 329 LEU A C 1
ATOM 2518 O O . LEU A 1 329 ? -18.078 2.051 6.621 1 95.62 329 LEU A O 1
ATOM 2522 N N . ASP A 1 330 ? -17.703 0.65 8.32 1 92 330 ASP A N 1
ATOM 2523 C CA . ASP A 1 330 ? -16.609 -0.035 7.645 1 92 330 ASP A CA 1
ATOM 2524 C C . ASP A 1 330 ? -17.141 -1.018 6.602 1 92 330 ASP A C 1
ATOM 2526 O O . ASP A 1 330 ? -16.391 -1.453 5.719 1 92 330 ASP A O 1
ATOM 2530 N N . ALA A 1 331 ? -18.391 -1.417 6.695 1 88.62 331 ALA A N 1
ATOM 2531 C CA . ALA A 1 331 ? -18.969 -2.447 5.84 1 88.62 331 ALA A CA 1
ATOM 2532 C C . ALA A 1 331 ? -19.297 -1.896 4.453 1 88.62 331 ALA A C 1
ATOM 2534 O O . ALA A 1 331 ? -19.531 -2.66 3.518 1 88.62 331 ALA A O 1
ATOM 2535 N N . VAL A 1 332 ? -19.281 -0.601 4.391 1 84.94 332 VAL A N 1
ATOM 2536 C CA . VAL A 1 332 ? -19.625 0.01 3.115 1 84.94 332 VAL A CA 1
ATOM 2537 C C . VAL A 1 332 ? -18.375 0.205 2.27 1 84.94 332 VAL A C 1
ATOM 2539 O O . VAL A 1 332 ? -17.344 0.64 2.775 1 84.94 332 VAL A O 1
ATOM 2542 N N . MET B 1 1 ? -7.102 -19.094 -38.156 1 34 1 MET B N 1
ATOM 2543 C CA . MET B 1 1 ? -6.996 -18.734 -36.75 1 34 1 MET B CA 1
ATOM 2544 C C . MET B 1 1 ? -5.617 -18.172 -36.438 1 34 1 MET B C 1
ATOM 2546 O O . MET B 1 1 ? -4.598 -18.766 -36.75 1 34 1 MET B O 1
ATOM 2550 N N . LYS B 1 2 ? -5.516 -16.875 -36.344 1 48.19 2 LYS B N 1
ATOM 2551 C CA . LYS B 1 2 ? -4.211 -16.234 -36.219 1 48.19 2 LYS B CA 1
ATOM 2552 C C . LYS B 1 2 ? -3.34 -16.984 -35.219 1 48.19 2 LYS B C 1
ATOM 2554 O O . LYS B 1 2 ? -3.793 -17.312 -34.125 1 48.19 2 LYS B O 1
ATOM 2559 N N . GLU B 1 3 ? -2.41 -17.766 -35.531 1 52.53 3 GLU B N 1
ATOM 2560 C CA . GLU B 1 3 ? -1.513 -18.547 -34.688 1 52.53 3 GLU B CA 1
ATOM 2561 C C . GLU B 1 3 ? -1.101 -17.75 -33.469 1 52.53 3 GLU B C 1
ATOM 2563 O O . GLU B 1 3 ? -0.569 -16.641 -33.562 1 52.53 3 GLU B O 1
ATOM 2568 N N . GLN B 1 4 ? -1.668 -18.016 -32.219 1 63.69 4 GLN B N 1
ATOM 2569 C CA . GLN B 1 4 ? -1.396 -17.375 -30.953 1 63.69 4 GLN B CA 1
ATOM 2570 C C . GLN B 1 4 ? 0.064 -17.547 -30.547 1 63.69 4 GLN B C 1
ATOM 2572 O O . GLN B 1 4 ? 0.592 -18.656 -30.562 1 63.69 4 GLN B O 1
ATOM 2577 N N . THR B 1 5 ? 0.748 -16.438 -30.641 1 84.31 5 THR B N 1
ATOM 2578 C CA . THR B 1 5 ? 2.162 -16.5 -30.281 1 84.31 5 THR B CA 1
ATOM 2579 C C . THR B 1 5 ? 2.383 -16.047 -28.844 1 84.31 5 THR B C 1
ATOM 2581 O O . THR B 1 5 ? 2.088 -14.898 -28.5 1 84.31 5 THR B O 1
ATOM 2584 N N . MET B 1 6 ? 2.758 -17.016 -28.016 1 93.94 6 MET B N 1
ATOM 2585 C CA . MET B 1 6 ? 3.062 -16.734 -26.609 1 93.94 6 MET B CA 1
ATOM 2586 C C . MET B 1 6 ? 4.129 -15.656 -26.484 1 93.94 6 MET B C 1
ATOM 2588 O O . MET B 1 6 ? 5.043 -15.586 -27.312 1 93.94 6 MET B O 1
ATOM 2592 N N . ARG B 1 7 ? 3.902 -14.68 -25.609 1 94.06 7 ARG B N 1
ATOM 2593 C CA . ARG B 1 7 ? 4.895 -13.672 -25.25 1 94.06 7 ARG B CA 1
ATOM 2594 C C . ARG B 1 7 ? 5.656 -14.07 -23.984 1 94.06 7 ARG B C 1
ATOM 2596 O O . ARG B 1 7 ? 5.219 -14.953 -23.25 1 94.06 7 ARG B O 1
ATOM 2603 N N . TYR B 1 8 ? 6.773 -13.453 -23.781 1 96.75 8 TYR B N 1
ATOM 2604 C CA . TYR B 1 8 ? 7.625 -13.859 -22.672 1 96.75 8 TYR B CA 1
ATOM 2605 C C . TYR B 1 8 ? 8.07 -12.648 -21.859 1 96.75 8 TYR B C 1
ATOM 2607 O O . TYR B 1 8 ? 8.078 -11.523 -22.359 1 96.75 8 TYR B O 1
ATOM 2615 N N . HIS B 1 9 ? 8.367 -12.922 -20.594 1 95 9 HIS B N 1
ATOM 2616 C CA . HIS B 1 9 ? 8.836 -11.93 -19.641 1 95 9 HIS B CA 1
ATOM 2617 C C . HIS B 1 9 ? 10.07 -12.43 -18.891 1 95 9 HIS B C 1
ATOM 2619 O O . HIS B 1 9 ? 10.164 -13.609 -18.547 1 95 9 HIS B O 1
ATOM 2625 N N . THR B 1 10 ? 10.953 -11.477 -18.641 1 96.5 10 THR B N 1
ATOM 2626 C CA . THR B 1 10 ? 12.164 -11.852 -17.922 1 96.5 10 THR B CA 1
ATOM 2627 C C . THR B 1 10 ? 11.992 -11.609 -16.422 1 96.5 10 THR B C 1
ATOM 2629 O O . THR B 1 10 ? 11.664 -10.5 -16 1 96.5 10 THR B O 1
ATOM 2632 N N . LEU B 1 11 ? 12.148 -12.617 -15.617 1 97.5 11 LEU B N 1
ATOM 2633 C CA . LEU B 1 11 ? 12.328 -12.477 -14.18 1 97.5 11 LEU B CA 1
ATOM 2634 C C . LEU B 1 11 ? 13.797 -12.273 -13.828 1 97.5 11 LEU B C 1
ATOM 2636 O O . LEU B 1 11 ? 14.648 -13.055 -14.258 1 97.5 11 LEU B O 1
ATOM 2640 N N . ASP B 1 12 ? 14.055 -11.188 -13.109 1 97 12 ASP B N 1
ATOM 2641 C CA . ASP B 1 12 ? 15.438 -10.836 -12.805 1 97 12 ASP B CA 1
ATOM 2642 C C . ASP B 1 12 ? 15.547 -10.156 -11.445 1 97 12 ASP B C 1
ATOM 2644 O O . ASP B 1 12 ? 15.047 -9.047 -11.258 1 97 12 ASP B O 1
ATOM 2648 N N . ASN B 1 13 ? 16.25 -10.867 -10.523 1 96.38 13 ASN B N 1
ATOM 2649 C CA . ASN B 1 13 ? 16.406 -10.25 -9.211 1 96.38 13 ASN B CA 1
ATOM 2650 C C . ASN B 1 13 ? 17.828 -9.75 -8.992 1 96.38 13 ASN B C 1
ATOM 2652 O O . ASN B 1 13 ? 18.266 -9.562 -7.855 1 96.38 13 ASN B O 1
ATOM 2656 N N . GLY B 1 14 ? 18.516 -9.57 -10.102 1 94.88 14 GLY B N 1
ATOM 2657 C CA . GLY B 1 14 ? 19.875 -9.086 -10.023 1 94.88 14 GLY B CA 1
ATOM 2658 C C . GLY B 1 14 ? 20.906 -10.188 -9.82 1 94.88 14 GLY B C 1
ATOM 2659 O O . GLY B 1 14 ? 22.078 -10.008 -10.102 1 94.88 14 GLY B O 1
ATOM 2660 N N . HIS B 1 15 ? 20.5 -11.375 -9.383 1 94.88 15 HIS B N 1
ATOM 2661 C CA . HIS B 1 15 ? 21.344 -12.547 -9.141 1 94.88 15 HIS B CA 1
ATOM 2662 C C . HIS B 1 15 ? 21.078 -13.641 -10.172 1 94.88 15 HIS B C 1
ATOM 2664 O O . HIS B 1 15 ? 22.016 -14.25 -10.688 1 94.88 15 HIS B O 1
ATOM 2670 N N . THR B 1 16 ? 19.859 -13.852 -10.391 1 97 16 THR B N 1
ATOM 2671 C CA . THR B 1 16 ? 19.375 -14.852 -11.336 1 97 16 THR B CA 1
ATOM 2672 C C . THR B 1 16 ? 18.406 -14.219 -12.336 1 97 16 THR B C 1
ATOM 2674 O O . THR B 1 16 ? 17.641 -13.32 -11.984 1 97 16 THR B O 1
ATOM 2677 N N . SER B 1 17 ? 18.516 -14.625 -13.578 1 97.44 17 SER B N 1
ATOM 2678 C CA . SER B 1 17 ? 17.641 -14.133 -14.641 1 97.44 17 SER B CA 1
ATOM 2679 C C . SER B 1 17 ? 17.203 -15.258 -15.57 1 97.44 17 SER B C 1
ATOM 2681 O O . SER B 1 17 ? 18.031 -16.078 -15.992 1 97.44 17 SER B O 1
ATOM 2683 N N . PHE B 1 18 ? 15.93 -15.367 -15.82 1 98 18 PHE B N 1
ATOM 2684 C CA . PHE B 1 18 ? 15.43 -16.297 -16.828 1 98 18 PHE B CA 1
ATOM 2685 C C . PHE B 1 18 ? 14.094 -15.82 -17.391 1 98 18 PHE B C 1
ATOM 2687 O O . PHE B 1 18 ? 13.438 -14.969 -16.781 1 98 18 PHE B O 1
ATOM 2694 N N . GLU B 1 19 ? 13.711 -16.359 -18.453 1 97.88 19 GLU B N 1
ATOM 2695 C CA . GLU B 1 19 ? 12.484 -15.961 -19.141 1 97.88 19 GLU B CA 1
ATOM 2696 C C . GLU B 1 19 ? 11.336 -16.906 -18.812 1 97.88 19 GLU B C 1
ATOM 2698 O O . GLU B 1 19 ? 11.547 -18.125 -18.656 1 97.88 19 GLU B O 1
ATOM 2703 N N . VAL B 1 20 ? 10.164 -16.359 -18.734 1 98.25 20 VAL B N 1
ATOM 2704 C CA . VAL B 1 20 ? 8.945 -17.141 -18.547 1 98.25 20 VAL B CA 1
ATOM 2705 C C . VAL B 1 20 ? 7.867 -16.656 -19.516 1 98.25 20 VAL B C 1
ATOM 2707 O O . VAL B 1 20 ? 7.906 -15.516 -19.984 1 98.25 20 VAL B O 1
ATOM 2710 N N . SER B 1 21 ? 6.988 -17.594 -19.875 1 98.25 21 SER B N 1
ATOM 2711 C CA . SER B 1 21 ? 5.82 -17.141 -20.625 1 98.25 21 SER B CA 1
ATOM 2712 C C . SER B 1 21 ? 5.031 -16.094 -19.844 1 98.25 21 SER B C 1
ATOM 2714 O O . SER B 1 21 ? 4.992 -16.125 -18.609 1 98.25 21 SER B O 1
ATOM 2716 N N . THR B 1 22 ? 4.312 -15.18 -20.469 1 96.88 22 THR B N 1
ATOM 2717 C CA . THR B 1 22 ? 3.625 -14.062 -19.844 1 96.88 22 THR B CA 1
ATOM 2718 C C . THR B 1 22 ? 2.4 -14.555 -19.062 1 96.88 22 THR B C 1
ATOM 2720 O O . THR B 1 22 ? 1.853 -13.828 -18.234 1 96.88 22 THR B O 1
ATOM 2723 N N . LEU B 1 23 ? 1.943 -15.711 -19.438 1 97.94 23 LEU B N 1
ATOM 2724 C CA . LEU B 1 23 ? 0.925 -16.391 -18.656 1 97.94 23 LEU B CA 1
ATOM 2725 C C . LEU B 1 23 ? 1.53 -17.547 -17.875 1 97.94 23 LEU B C 1
ATOM 2727 O O . LEU B 1 23 ? 2.311 -18.344 -18.406 1 97.94 23 LEU B O 1
ATOM 2731 N N . CYS B 1 24 ? 1.235 -17.562 -16.641 1 98.81 24 CYS B N 1
ATOM 2732 C CA . CYS B 1 24 ? 1.629 -18.672 -15.766 1 98.81 24 CYS B CA 1
ATOM 2733 C C . CYS B 1 24 ? 0.449 -19.594 -15.5 1 98.81 24 CYS B C 1
ATOM 2735 O O . CYS B 1 24 ? -0.632 -19.141 -15.125 1 98.81 24 CYS B O 1
ATOM 2737 N N . LEU B 1 25 ? 0.65 -20.859 -15.758 1 98.81 25 LEU B N 1
ATOM 2738 C CA . LEU B 1 25 ? -0.427 -21.812 -15.492 1 98.81 25 LEU B CA 1
ATOM 2739 C C . LEU B 1 25 ? -0.42 -22.25 -14.031 1 98.81 25 LEU B C 1
ATOM 2741 O O . LEU B 1 25 ? 0.544 -22.859 -13.57 1 98.81 25 LEU B O 1
ATOM 2745 N N . GLY B 1 26 ? -1.501 -21.891 -13.32 1 98.69 26 GLY B N 1
ATOM 2746 C CA . GLY B 1 26 ? -1.709 -22.406 -11.977 1 98.69 26 GLY B CA 1
ATOM 2747 C C . GLY B 1 26 ? -2.23 -23.828 -11.953 1 98.69 26 GLY B C 1
ATOM 2748 O O . GLY B 1 26 ? -3.113 -24.188 -12.734 1 98.69 26 GLY B O 1
ATOM 2749 N N . THR B 1 27 ? -1.753 -24.625 -11 1 98.44 27 THR B N 1
ATOM 2750 C CA . THR B 1 27 ? -2.035 -26.062 -11.07 1 98.44 27 THR B CA 1
ATOM 2751 C C . THR B 1 27 ? -2.699 -26.531 -9.781 1 98.44 27 THR B C 1
ATOM 2753 O O . THR B 1 27 ? -2.623 -27.719 -9.438 1 98.44 27 THR B O 1
ATOM 2756 N N . MET B 1 28 ? -3.363 -25.672 -9.062 1 96.56 28 MET B N 1
ATOM 2757 C CA . MET B 1 28 ? -3.859 -25.891 -7.707 1 96.56 28 MET B CA 1
ATOM 2758 C C . MET B 1 28 ? -4.688 -27.172 -7.641 1 96.56 28 MET B C 1
ATOM 2760 O O . MET B 1 28 ? -4.461 -28.016 -6.777 1 96.56 28 MET B O 1
ATOM 2764 N N . TRP B 1 29 ? -5.527 -27.438 -8.617 1 95.12 29 TRP B N 1
ATOM 2765 C CA . TRP B 1 29 ? -6.516 -28.516 -8.5 1 95.12 29 TRP B CA 1
ATOM 2766 C C . TRP B 1 29 ? -6.051 -29.766 -9.242 1 95.12 29 TRP B C 1
ATOM 2768 O O . TRP B 1 29 ? -6.75 -30.781 -9.258 1 95.12 29 TRP B O 1
ATOM 2778 N N . MET B 1 30 ? -4.934 -29.688 -9.891 1 97.25 30 MET B N 1
ATOM 2779 C CA . MET B 1 30 ? -4.457 -30.828 -10.68 1 97.25 30 MET B CA 1
ATOM 2780 C C . MET B 1 30 ? -4.117 -32 -9.773 1 97.25 30 MET B C 1
ATOM 2782 O O . MET B 1 30 ? -3.391 -31.859 -8.789 1 97.25 30 MET B O 1
ATOM 2786 N N . GLY B 1 31 ? -4.605 -33.156 -10.07 1 93.81 31 GLY B N 1
ATOM 2787 C CA . GLY B 1 31 ? -4.418 -34.375 -9.297 1 93.81 31 GLY B CA 1
ATOM 2788 C C . GLY B 1 31 ? -5.582 -34.688 -8.375 1 93.81 31 GLY B C 1
ATOM 2789 O O . GLY B 1 31 ? -5.609 -35.719 -7.727 1 93.81 31 GLY B O 1
ATOM 2790 N N . THR B 1 32 ? -6.586 -33.75 -8.266 1 95.06 32 THR B N 1
ATOM 2791 C CA . THR B 1 32 ? -7.785 -33.938 -7.465 1 95.06 32 THR B CA 1
ATOM 2792 C C . THR B 1 32 ? -9.031 -33.562 -8.25 1 95.06 32 THR B C 1
ATOM 2794 O O . THR B 1 32 ? -9.477 -34.312 -9.133 1 95.06 32 THR B O 1
ATOM 2797 N N . ARG B 1 33 ? -9.523 -32.312 -8.047 1 94.5 33 ARG B N 1
ATOM 2798 C CA . ARG B 1 33 ? -10.695 -31.859 -8.789 1 94.5 33 ARG B CA 1
ATOM 2799 C C . ARG B 1 33 ? -10.461 -31.984 -10.289 1 94.5 33 ARG B C 1
ATOM 2801 O O . ARG B 1 33 ? -11.391 -32.281 -11.047 1 94.5 33 ARG B O 1
ATOM 2808 N N . THR B 1 34 ? -9.32 -31.656 -10.711 1 96.69 34 THR B N 1
ATOM 2809 C CA . THR B 1 34 ? -8.859 -31.938 -12.07 1 96.69 34 THR B CA 1
ATOM 2810 C C . THR B 1 34 ? -8.031 -33.219 -12.109 1 96.69 34 THR B C 1
ATOM 2812 O O . THR B 1 34 ? -6.875 -33.219 -11.688 1 96.69 34 THR B O 1
ATOM 2815 N N . ASP B 1 35 ? -8.594 -34.219 -12.625 1 96.56 35 ASP B N 1
ATOM 2816 C CA . ASP B 1 35 ? -7.938 -35.531 -12.57 1 96.56 35 ASP B CA 1
ATOM 2817 C C . ASP B 1 35 ? -6.652 -35.531 -13.391 1 96.56 35 ASP B C 1
ATOM 2819 O O . ASP B 1 35 ? -6.395 -34.594 -14.156 1 96.56 35 ASP B O 1
ATOM 2823 N N . GLU B 1 36 ? -5.848 -36.594 -13.203 1 97.81 36 GLU B N 1
ATOM 2824 C CA . GLU B 1 36 ? -4.52 -36.656 -13.797 1 97.81 36 GLU B CA 1
ATOM 2825 C C . GLU B 1 36 ? -4.59 -36.594 -15.32 1 97.81 36 GLU B C 1
ATOM 2827 O O . GLU B 1 36 ? -3.803 -35.906 -15.961 1 97.81 36 GLU B O 1
ATOM 2832 N N . GLU B 1 37 ? -5.5 -37.375 -15.891 1 98.44 37 GLU B N 1
ATOM 2833 C CA . GLU B 1 37 ? -5.633 -37.406 -17.344 1 98.44 37 GLU B CA 1
ATOM 2834 C C . GLU B 1 37 ? -5.926 -36 -17.891 1 98.44 37 GLU B C 1
ATOM 2836 O O . GLU B 1 37 ? -5.27 -35.531 -18.828 1 98.44 37 GLU B O 1
ATOM 2841 N N . THR B 1 38 ? -6.867 -35.344 -17.312 1 98.69 38 THR B N 1
ATOM 2842 C CA . THR B 1 38 ? -7.219 -33.969 -17.703 1 98.69 38 THR B CA 1
ATOM 2843 C C . THR B 1 38 ? -6.059 -33.031 -17.438 1 98.69 38 THR B C 1
ATOM 2845 O O . THR B 1 38 ? -5.766 -32.156 -18.25 1 98.69 38 THR B O 1
ATOM 2848 N N . SER B 1 39 ? -5.414 -33.156 -16.297 1 98.75 39 SER B N 1
ATOM 2849 C CA . SER B 1 39 ? -4.25 -32.344 -15.977 1 98.75 39 SER B CA 1
ATOM 2850 C C . SER B 1 39 ? -3.178 -32.469 -17.047 1 98.75 39 SER B C 1
ATOM 2852 O O . SER B 1 39 ? -2.674 -31.453 -17.531 1 98.75 39 SER B O 1
ATOM 2854 N N . PHE B 1 40 ? -2.895 -33.688 -17.469 1 98.81 40 PHE B N 1
ATOM 2855 C CA . PHE B 1 40 ? -1.883 -33.938 -18.5 1 98.81 40 PHE B CA 1
ATOM 2856 C C . PHE B 1 40 ? -2.275 -33.25 -19.797 1 98.81 40 PHE B C 1
ATOM 2858 O O . PHE B 1 40 ? -1.439 -32.625 -20.469 1 98.81 40 PHE B O 1
ATOM 2865 N N . ALA B 1 41 ? -3.523 -33.375 -20.141 1 98.81 41 ALA B N 1
ATOM 2866 C CA . ALA B 1 41 ? -4 -32.781 -21.391 1 98.81 41 ALA B CA 1
ATOM 2867 C C . ALA B 1 41 ? -3.838 -31.266 -21.359 1 98.81 41 ALA B C 1
ATOM 2869 O O . ALA B 1 41 ? -3.434 -30.672 -22.359 1 98.81 41 ALA B O 1
ATOM 2870 N N . ILE B 1 42 ? -4.172 -30.625 -20.25 1 98.88 42 ILE B N 1
ATOM 2871 C CA . ILE B 1 42 ? -4.055 -29.172 -20.094 1 98.88 42 ILE B CA 1
ATOM 2872 C C . ILE B 1 42 ? -2.588 -28.766 -20.172 1 98.88 42 ILE B C 1
ATOM 2874 O O . ILE B 1 42 ? -2.24 -27.812 -20.875 1 98.88 42 ILE B O 1
ATOM 2878 N N . LEU B 1 43 ? -1.778 -29.5 -19.484 1 98.88 43 LEU B N 1
ATOM 2879 C CA . LEU B 1 43 ? -0.348 -29.219 -19.469 1 98.88 43 LEU B CA 1
ATOM 2880 C C . LEU B 1 43 ? 0.243 -29.359 -20.875 1 98.88 43 LEU B C 1
ATOM 2882 O O . LEU B 1 43 ? 1.008 -28.5 -21.312 1 98.88 43 LEU B O 1
ATOM 2886 N N . ASP B 1 44 ? -0.117 -30.453 -21.578 1 98.81 44 ASP B N 1
ATOM 2887 C CA . ASP B 1 44 ? 0.349 -30.672 -22.938 1 98.81 44 ASP B CA 1
ATOM 2888 C C . ASP B 1 44 ? -0.058 -29.5 -23.844 1 98.81 44 ASP B C 1
ATOM 2890 O O . ASP B 1 44 ? 0.763 -28.984 -24.594 1 98.81 44 ASP B O 1
ATOM 2894 N N . ARG B 1 45 ? -1.266 -29.156 -23.703 1 98.44 45 ARG B N 1
ATOM 2895 C CA . ARG B 1 45 ? -1.786 -28.078 -24.547 1 98.44 45 ARG B CA 1
ATOM 2896 C C . ARG B 1 45 ? -1.092 -26.75 -24.25 1 98.44 45 ARG B C 1
ATOM 2898 O O . ARG B 1 45 ? -0.821 -25.969 -25.156 1 98.44 45 ARG B O 1
ATOM 2905 N N . PHE B 1 46 ? -0.874 -26.453 -22.984 1 98.56 46 PHE B N 1
ATOM 2906 C CA . PHE B 1 46 ? -0.203 -25.219 -22.562 1 98.56 46 PHE B CA 1
ATOM 2907 C C . PHE B 1 46 ? 1.187 -25.125 -23.188 1 98.56 46 PHE B C 1
ATOM 2909 O O . PHE B 1 46 ? 1.559 -24.094 -23.734 1 98.56 46 PHE B O 1
ATOM 2916 N N . VAL B 1 47 ? 1.919 -26.234 -23.156 1 98.38 47 VAL B N 1
ATOM 2917 C CA . VAL B 1 47 ? 3.266 -26.281 -23.719 1 98.38 47 VAL B CA 1
ATOM 2918 C C . VAL B 1 47 ? 3.201 -26.141 -25.234 1 98.38 47 VAL B C 1
ATOM 2920 O O . VAL B 1 47 ? 4.012 -25.438 -25.844 1 98.38 47 VAL B O 1
ATOM 2923 N N . GLU B 1 48 ? 2.256 -26.812 -25.828 1 97.69 48 GLU B N 1
ATOM 2924 C CA . GLU B 1 48 ? 2.064 -26.703 -27.266 1 97.69 48 GLU B CA 1
ATOM 2925 C C . GLU B 1 48 ? 1.838 -25.25 -27.688 1 97.69 48 GLU B C 1
ATOM 2927 O O . GLU B 1 48 ? 2.271 -24.844 -28.766 1 97.69 48 GLU B O 1
ATOM 2932 N N . ALA B 1 49 ? 1.229 -24.531 -26.828 1 97.56 49 ALA B N 1
ATOM 2933 C CA . ALA B 1 49 ? 0.896 -23.141 -27.125 1 97.56 49 ALA B CA 1
ATOM 2934 C C . ALA B 1 49 ? 2.062 -22.219 -26.781 1 97.56 49 ALA B C 1
ATOM 2936 O O . ALA B 1 49 ? 1.946 -21 -26.906 1 97.56 49 ALA B O 1
ATOM 2937 N N . GLY B 1 50 ? 3.164 -22.719 -26.344 1 97.75 50 GLY B N 1
ATOM 2938 C CA . GLY B 1 50 ? 4.355 -21.938 -26.031 1 97.75 50 GLY B CA 1
ATOM 2939 C C . GLY B 1 50 ? 4.488 -21.594 -24.562 1 97.75 50 GLY B C 1
ATOM 2940 O O . GLY B 1 50 ? 5.41 -20.891 -24.172 1 97.75 50 GLY B O 1
ATOM 2941 N N . GLY B 1 51 ? 3.574 -22.078 -23.734 1 98.31 51 GLY B N 1
ATOM 2942 C CA . GLY B 1 51 ? 3.674 -21.859 -22.297 1 98.31 51 GLY B CA 1
ATOM 2943 C C . GLY B 1 51 ? 4.891 -22.516 -21.672 1 98.31 51 GLY B C 1
ATOM 2944 O O . GLY B 1 51 ? 5.262 -23.625 -22.047 1 98.31 51 GLY B O 1
ATOM 2945 N N . THR B 1 52 ? 5.512 -21.766 -20.75 1 98.75 52 THR B N 1
ATOM 2946 C CA . THR B 1 52 ? 6.734 -22.297 -20.156 1 98.75 52 THR B CA 1
ATOM 2947 C C . THR B 1 52 ? 6.684 -22.188 -18.625 1 98.75 52 THR B C 1
ATOM 2949 O O . THR B 1 52 ? 7.586 -22.672 -17.938 1 98.75 52 THR B O 1
ATOM 2952 N N . PHE B 1 53 ? 5.695 -21.594 -18.062 1 98.88 53 PHE B N 1
ATOM 2953 C CA . PHE B 1 53 ? 5.719 -21.234 -16.641 1 98.88 53 PHE B CA 1
ATOM 2954 C C . PHE B 1 53 ? 4.574 -21.906 -15.898 1 98.88 53 PHE B C 1
ATOM 2956 O O . PHE B 1 53 ? 3.402 -21.672 -16.203 1 98.88 53 PHE B O 1
ATOM 2963 N N . LEU B 1 54 ? 4.891 -22.75 -14.906 1 98.94 54 LEU B N 1
ATOM 2964 C CA . LEU B 1 54 ? 3.92 -23.453 -14.086 1 98.94 54 LEU B CA 1
ATOM 2965 C C . LEU B 1 54 ? 4.055 -23.062 -12.617 1 98.94 54 LEU B C 1
ATOM 2967 O O . LEU B 1 54 ? 5.168 -22.859 -12.125 1 98.94 54 LEU B O 1
ATOM 2971 N N . ASP B 1 55 ? 2.934 -22.984 -11.906 1 98.94 55 ASP B N 1
ATOM 2972 C CA . ASP B 1 55 ? 2.912 -22.609 -10.492 1 98.94 55 ASP B CA 1
ATOM 2973 C C . ASP B 1 55 ? 2.154 -23.641 -9.664 1 98.94 55 ASP B C 1
ATOM 2975 O O . ASP B 1 55 ? 1.015 -23.984 -9.984 1 98.94 55 ASP B O 1
ATOM 2979 N N . THR B 1 56 ? 2.748 -24.156 -8.664 1 98.75 56 THR B N 1
ATOM 2980 C CA . THR B 1 56 ? 2.15 -25.094 -7.719 1 98.75 56 THR B CA 1
ATOM 2981 C C . THR B 1 56 ? 2.51 -24.719 -6.285 1 98.75 56 THR B C 1
ATOM 2983 O O . THR B 1 56 ? 2.875 -23.578 -6.008 1 98.75 56 THR B O 1
ATOM 2986 N N . ALA B 1 57 ? 2.203 -25.594 -5.281 1 98.62 57 ALA B N 1
ATOM 2987 C CA . ALA B 1 57 ? 2.521 -25.375 -3.873 1 98.62 57 ALA B CA 1
ATOM 2988 C C . ALA B 1 57 ? 2.523 -26.688 -3.094 1 98.62 57 ALA B C 1
ATOM 2990 O O . ALA B 1 57 ? 1.883 -27.656 -3.502 1 98.62 57 ALA B O 1
ATOM 2991 N N . ASN B 1 58 ? 3.162 -26.609 -1.964 1 97.88 58 ASN B N 1
ATOM 2992 C CA . ASN B 1 58 ? 3.297 -27.828 -1.169 1 97.88 58 ASN B CA 1
ATOM 2993 C C . ASN B 1 58 ? 2.025 -28.125 -0.38 1 97.88 58 ASN B C 1
ATOM 2995 O O . ASN B 1 58 ? 1.918 -29.172 0.261 1 97.88 58 ASN B O 1
ATOM 2999 N N . ASN B 1 59 ? 1.068 -27.172 -0.442 1 96.5 59 ASN B N 1
ATOM 3000 C CA . ASN B 1 59 ? -0.147 -27.438 0.322 1 96.5 59 ASN B CA 1
ATOM 3001 C C . ASN B 1 59 ? -1.369 -27.531 -0.586 1 96.5 59 ASN B C 1
ATOM 3003 O O . ASN B 1 59 ? -2.504 -27.562 -0.107 1 96.5 59 ASN B O 1
ATOM 3007 N N . TYR B 1 60 ? -1.188 -27.453 -1.898 1 95.31 60 TYR B N 1
ATOM 3008 C CA . TYR B 1 60 ? -2.322 -27.5 -2.816 1 95.31 60 TYR B CA 1
ATOM 3009 C C . TYR B 1 60 ? -3.115 -28.781 -2.633 1 95.31 60 TYR B C 1
ATOM 3011 O O . TYR B 1 60 ? -2.555 -29.875 -2.689 1 95.31 60 TYR B O 1
ATOM 3019 N N . ASN B 1 61 ? -4.48 -28.609 -2.344 1 89.69 61 ASN B N 1
ATOM 3020 C CA . ASN B 1 61 ? -5.512 -29.641 -2.201 1 89.69 61 ASN B CA 1
ATOM 3021 C C . ASN B 1 61 ? -5.539 -30.203 -0.789 1 89.69 61 ASN B C 1
ATOM 3023 O O . ASN B 1 61 ? -6.184 -31.234 -0.543 1 89.69 61 ASN B O 1
ATOM 3027 N N . ASP B 1 62 ? -4.82 -29.609 0.142 1 89.12 62 ASP B N 1
ATOM 3028 C CA . ASP B 1 62 ? -4.836 -30.047 1.532 1 89.12 62 ASP B CA 1
ATOM 3029 C C . ASP B 1 62 ? -6.105 -29.594 2.244 1 89.12 62 ASP B C 1
ATOM 3031 O O . ASP B 1 62 ? -6.348 -29.953 3.395 1 89.12 62 ASP B O 1
ATOM 3035 N N . TRP B 1 63 ? -6.992 -28.844 1.798 1 78.56 63 TRP B N 1
ATOM 3036 C CA . TRP B 1 63 ? -8.188 -28.297 2.439 1 78.56 63 TRP B CA 1
ATOM 3037 C C . TRP B 1 63 ? -9.375 -29.25 2.275 1 78.56 63 TRP B C 1
ATOM 3039 O O . TRP B 1 63 ? -10.523 -28.828 2.389 1 78.56 63 TRP B O 1
ATOM 3049 N N . GLY B 1 64 ? -9.133 -30.531 2.164 1 73.94 64 GLY B N 1
ATOM 3050 C CA . GLY B 1 64 ? -10.18 -31.531 2.24 1 73.94 64 GLY B CA 1
ATOM 3051 C C . GLY B 1 64 ? -10.336 -32.344 0.958 1 73.94 64 GLY B C 1
ATOM 3052 O O . GLY B 1 64 ? -11.109 -33.281 0.907 1 73.94 64 GLY B O 1
ATOM 3053 N N . GLN B 1 65 ? -9.602 -32 -0.048 1 76.62 65 GLN B N 1
ATOM 3054 C CA . GLN B 1 65 ? -9.789 -32.719 -1.317 1 76.62 65 GLN B CA 1
ATOM 3055 C C . GLN B 1 65 ? -8.602 -33.594 -1.633 1 76.62 65 GLN B C 1
ATOM 3057 O O . GLN B 1 65 ? -8.688 -34.469 -2.492 1 76.62 65 GLN B O 1
ATOM 3062 N N . GLY B 1 66 ? -7.539 -33.281 -0.929 1 88.94 66 GLY B N 1
ATOM 3063 C CA . GLY B 1 66 ? -6.312 -34.031 -1.146 1 88.94 66 GLY B CA 1
ATOM 3064 C C . GLY B 1 66 ? -5.422 -34.094 0.08 1 88.94 66 GLY B C 1
ATOM 3065 O O . GLY B 1 66 ? -5.895 -33.938 1.207 1 88.94 66 GLY B O 1
ATOM 3066 N N . TYR B 1 67 ? -4.211 -34.562 -0.094 1 88.81 67 TYR B N 1
ATOM 3067 C CA . TYR B 1 67 ? -3.295 -34.75 1.025 1 88.81 67 TYR B CA 1
ATOM 3068 C C . TYR B 1 67 ? -2.205 -33.688 1.021 1 88.81 67 TYR B C 1
ATOM 3070 O O . TYR B 1 67 ? -1.211 -33.812 1.739 1 88.81 67 TYR B O 1
ATOM 3078 N N . GLY B 1 68 ? -2.549 -32.844 0.42 1 90.25 68 GLY B N 1
ATOM 3079 C CA . GLY B 1 68 ? -1.439 -31.922 0.226 1 90.25 68 GLY B CA 1
ATOM 3080 C C . GLY B 1 68 ? -0.388 -32.438 -0.731 1 90.25 68 GLY B C 1
ATOM 3081 O O . GLY B 1 68 ? -0.388 -33.625 -1.07 1 90.25 68 GLY B O 1
ATOM 3082 N N . ARG B 1 69 ? 0.18 -31.609 -1.662 1 95.06 69 ARG B N 1
ATOM 3083 C CA . ARG B 1 69 ? 1.267 -31.875 -2.598 1 95.06 69 ARG B CA 1
ATOM 3084 C C . ARG B 1 69 ? 0.753 -32.594 -3.834 1 95.06 69 ARG B C 1
ATOM 3086 O O . ARG B 1 69 ? 1.54 -33.031 -4.684 1 95.06 69 ARG B O 1
ATOM 3093 N N . ASP B 1 70 ? -0.586 -32.875 -3.902 1 96.88 70 ASP B N 1
ATOM 3094 C CA . ASP B 1 70 ? -1.191 -33.531 -5.051 1 96.88 70 ASP B CA 1
ATOM 3095 C C . ASP B 1 70 ? -0.737 -32.906 -6.359 1 96.88 70 ASP B C 1
ATOM 3097 O O . ASP B 1 70 ? -0.38 -33.594 -7.312 1 96.88 70 ASP B O 1
ATOM 3101 N N . SER B 1 71 ? -0.734 -31.641 -6.316 1 98 71 SER B N 1
ATOM 3102 C CA . SER B 1 71 ? -0.354 -30.906 -7.52 1 98 71 SER B CA 1
ATOM 3103 C C . SER B 1 71 ? 1.123 -31.109 -7.844 1 98 71 SER B C 1
ATOM 3105 O O . SER B 1 71 ? 1.482 -31.344 -9 1 98 71 SER B O 1
ATOM 3107 N N . GLU B 1 72 ? 2.008 -31.031 -6.852 1 98.69 72 GLU B N 1
ATOM 3108 C CA . GLU B 1 72 ? 3.422 -31.297 -7.086 1 98.69 72 GLU B CA 1
ATOM 3109 C C . GLU B 1 72 ? 3.631 -32.719 -7.633 1 98.69 72 GLU B C 1
ATOM 3111 O O . GLU B 1 72 ? 4.43 -32.906 -8.547 1 98.69 72 GLU B O 1
ATOM 3116 N N . ASP B 1 73 ? 2.896 -33.656 -7.121 1 98.5 73 ASP B N 1
ATOM 3117 C CA . ASP B 1 73 ? 3.045 -35.062 -7.527 1 98.5 73 ASP B CA 1
ATOM 3118 C C . ASP B 1 73 ? 2.6 -35.25 -8.977 1 98.5 73 ASP B C 1
ATOM 3120 O O . ASP B 1 73 ? 3.277 -35.938 -9.75 1 98.5 73 ASP B O 1
ATOM 3124 N N . VAL B 1 74 ? 1.489 -34.688 -9.297 1 98.31 74 VAL B N 1
ATOM 3125 C CA . VAL B 1 74 ? 0.979 -34.844 -10.656 1 98.31 74 VAL B CA 1
ATOM 3126 C C . VAL B 1 74 ? 1.928 -34.188 -11.641 1 98.31 74 VAL B C 1
ATOM 3128 O O . VAL B 1 74 ? 2.195 -34.719 -12.719 1 98.31 74 VAL B O 1
ATOM 3131 N N . LEU B 1 75 ? 2.451 -33 -11.32 1 98.75 75 LEU B N 1
ATOM 3132 C CA . LEU B 1 75 ? 3.43 -32.312 -12.164 1 98.75 75 LEU B CA 1
ATOM 3133 C C . LEU B 1 75 ? 4.691 -33.156 -12.32 1 98.75 75 LEU B C 1
ATOM 3135 O O . LEU B 1 75 ? 5.238 -33.281 -13.422 1 98.75 75 LEU B O 1
ATOM 3139 N N . GLY B 1 76 ? 5.141 -33.719 -11.172 1 98.75 76 GLY B N 1
ATOM 3140 C CA . GLY B 1 76 ? 6.305 -34.594 -11.227 1 98.75 76 GLY B CA 1
ATOM 3141 C C . GLY B 1 76 ? 6.137 -35.75 -12.195 1 98.75 76 GLY B C 1
ATOM 3142 O O . GLY B 1 76 ? 7.035 -36.031 -12.984 1 98.75 76 GLY B O 1
ATOM 3143 N N . ARG B 1 77 ? 5 -36.438 -12.141 1 98.69 77 ARG B N 1
ATOM 3144 C CA . ARG B 1 77 ? 4.727 -37.531 -13.031 1 98.69 77 ARG B CA 1
ATOM 3145 C C . ARG B 1 77 ? 4.656 -37.094 -14.484 1 98.69 77 ARG B C 1
ATOM 3147 O O . ARG B 1 77 ? 5.152 -37.75 -15.383 1 98.69 77 ARG B O 1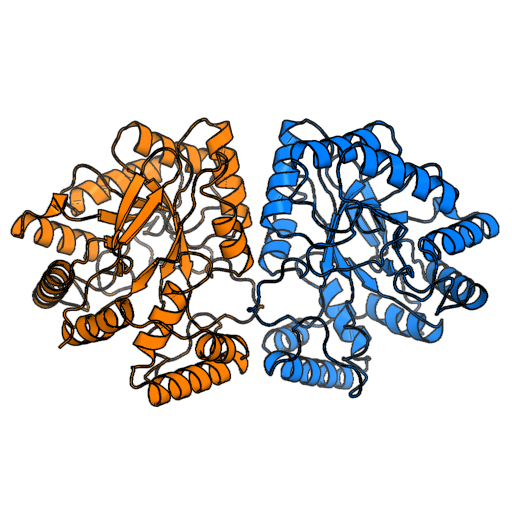
ATOM 3154 N N . TRP B 1 78 ? 4.035 -35.938 -14.68 1 98.81 78 TRP B N 1
ATOM 3155 C CA . TRP B 1 78 ? 3.928 -35.406 -16.031 1 98.81 78 TRP B CA 1
ATOM 3156 C C . TRP B 1 78 ? 5.305 -35.062 -16.594 1 98.81 78 TRP B C 1
ATOM 3158 O O . TRP B 1 78 ? 5.609 -35.406 -17.734 1 98.81 78 TRP B O 1
ATOM 3168 N N . LEU B 1 79 ? 6.125 -34.469 -15.805 1 98.69 79 LEU B N 1
ATOM 3169 C CA . LEU B 1 79 ? 7.477 -34.094 -16.219 1 98.69 79 LEU B CA 1
ATOM 3170 C C . LEU B 1 79 ? 8.289 -35.344 -16.562 1 98.69 79 LEU B C 1
ATOM 3172 O O . LEU B 1 79 ? 9.008 -35.375 -17.562 1 98.69 79 LEU B O 1
ATOM 3176 N N . ALA B 1 80 ? 8.172 -36.281 -15.742 1 98.31 80 ALA B N 1
ATOM 3177 C CA . ALA B 1 80 ? 8.891 -37.562 -15.984 1 98.31 80 ALA B CA 1
ATOM 3178 C C . ALA B 1 80 ? 8.422 -38.188 -17.281 1 98.31 80 ALA B C 1
ATOM 3180 O O . ALA B 1 80 ? 9.242 -38.719 -18.047 1 98.31 80 ALA B O 1
ATOM 3181 N N . ALA B 1 81 ? 7.18 -38.156 -17.5 1 98.5 81 ALA B N 1
ATOM 3182 C CA . ALA B 1 81 ? 6.598 -38.812 -18.672 1 98.5 81 ALA B CA 1
ATOM 3183 C C . ALA B 1 81 ? 6.992 -38.062 -19.953 1 98.5 81 ALA B C 1
ATOM 3185 O O . ALA B 1 81 ? 7.215 -38.719 -21 1 98.5 81 ALA B O 1
ATOM 3186 N N . ARG B 1 82 ? 7.07 -36.781 -19.875 1 98.19 82 ARG B N 1
ATOM 3187 C CA . ARG B 1 82 ? 7.301 -36 -21.094 1 98.19 82 ARG B CA 1
ATOM 3188 C C . ARG B 1 82 ? 8.789 -35.719 -21.281 1 98.19 82 ARG B C 1
ATOM 3190 O O . ARG B 1 82 ? 9.234 -35.438 -22.406 1 98.19 82 ARG B O 1
ATOM 3197 N N . GLY B 1 83 ? 9.539 -35.656 -20.25 1 97.81 83 GLY B N 1
ATOM 3198 C CA . GLY B 1 83 ? 10.961 -35.375 -20.328 1 97.81 83 GLY B CA 1
ATOM 3199 C C . GLY B 1 83 ? 11.258 -33.969 -20.812 1 97.81 83 GLY B C 1
ATOM 3200 O O . GLY B 1 83 ? 12.227 -33.75 -21.547 1 97.81 83 GLY B O 1
ATOM 3201 N N . ASN B 1 84 ? 10.422 -33 -20.484 1 96.94 84 ASN B N 1
ATOM 3202 C CA . ASN B 1 84 ? 10.547 -31.672 -21.047 1 96.94 84 ASN B CA 1
ATOM 3203 C C . ASN B 1 84 ? 10.875 -30.641 -19.969 1 96.94 84 ASN B C 1
ATOM 3205 O O . ASN B 1 84 ? 10.508 -29.469 -20.094 1 96.94 84 ASN B O 1
ATOM 3209 N N . ARG B 1 85 ? 11.508 -31.047 -18.844 1 97.44 85 ARG B N 1
ATOM 3210 C CA . ARG B 1 85 ? 11.82 -30.172 -17.719 1 97.44 85 ARG B CA 1
ATOM 3211 C C . ARG B 1 85 ? 12.609 -28.953 -18.172 1 97.44 85 ARG B C 1
ATOM 3213 O O . ARG B 1 85 ? 12.375 -27.844 -17.703 1 97.44 85 ARG B O 1
ATOM 3220 N N . ASP B 1 86 ? 13.484 -29.094 -19.125 1 96.31 86 ASP B N 1
ATOM 3221 C CA . ASP B 1 86 ? 14.406 -28.031 -19.547 1 96.31 86 ASP B CA 1
ATOM 3222 C C . ASP B 1 86 ? 13.672 -26.938 -20.297 1 96.31 86 ASP B C 1
ATOM 3224 O O . ASP B 1 86 ? 14.203 -25.828 -20.453 1 96.31 86 ASP B O 1
ATOM 3228 N N . ASP B 1 87 ? 12.461 -27.234 -20.719 1 96.44 87 ASP B N 1
ATOM 3229 C CA . ASP B 1 87 ? 11.672 -26.266 -21.469 1 96.44 87 ASP B CA 1
ATOM 3230 C C . ASP B 1 87 ? 10.773 -25.453 -20.547 1 96.44 87 ASP B C 1
ATOM 3232 O O . ASP B 1 87 ? 10.094 -24.516 -21 1 96.44 87 ASP B O 1
ATOM 3236 N N . LEU B 1 88 ? 10.82 -25.734 -19.25 1 98.56 88 LEU B N 1
ATOM 3237 C CA . LEU B 1 88 ? 9.828 -25.172 -18.344 1 98.56 88 LEU B CA 1
ATOM 3238 C C . LEU B 1 88 ? 10.492 -24.438 -17.188 1 98.56 88 LEU B C 1
ATOM 3240 O O . LEU B 1 88 ? 11.672 -24.641 -16.922 1 98.56 88 LEU B O 1
ATOM 3244 N N . ARG B 1 89 ? 9.828 -23.547 -16.672 1 98.81 89 ARG B N 1
ATOM 3245 C CA . ARG B 1 89 ? 10.109 -22.922 -15.383 1 98.81 89 ARG B CA 1
ATOM 3246 C C . ARG B 1 89 ? 9.039 -23.297 -14.359 1 98.81 89 ARG B C 1
ATOM 3248 O O . ARG B 1 89 ? 7.844 -23.109 -14.602 1 98.81 89 ARG B O 1
ATOM 3255 N N . ILE B 1 90 ? 9.461 -23.812 -13.234 1 98.81 90 ILE B N 1
ATOM 3256 C CA . ILE B 1 90 ? 8.531 -24.344 -12.242 1 98.81 90 ILE B CA 1
ATOM 3257 C C . ILE B 1 90 ? 8.625 -23.516 -10.961 1 98.81 90 ILE B C 1
ATOM 3259 O O . ILE B 1 90 ? 9.711 -23.344 -10.406 1 98.81 90 ILE B O 1
ATOM 3263 N N . ALA B 1 91 ? 7.504 -22.984 -10.539 1 98.94 91 ALA B N 1
ATOM 3264 C CA . ALA B 1 91 ? 7.379 -22.297 -9.258 1 98.94 91 ALA B CA 1
ATOM 3265 C C . ALA B 1 91 ? 6.594 -23.141 -8.258 1 98.94 91 ALA B C 1
ATOM 3267 O O . ALA B 1 91 ? 5.613 -23.797 -8.617 1 98.94 91 ALA B O 1
ATOM 3268 N N . THR B 1 92 ? 7.004 -23.172 -7.055 1 98.88 92 THR B N 1
ATOM 3269 C CA . THR B 1 92 ? 6.25 -23.781 -5.965 1 98.88 92 THR B CA 1
ATOM 3270 C C . THR B 1 92 ? 6.363 -22.938 -4.695 1 98.88 92 THR B C 1
ATOM 3272 O O . THR B 1 92 ? 6.926 -21.844 -4.719 1 98.88 92 THR B O 1
ATOM 3275 N N . LYS B 1 93 ? 5.66 -23.344 -3.643 1 98.88 93 LYS B N 1
ATOM 3276 C CA . LYS B 1 93 ? 5.566 -22.531 -2.426 1 98.88 93 LYS B CA 1
ATOM 3277 C C . LYS B 1 93 ? 5.656 -23.406 -1.18 1 98.88 93 LYS B C 1
ATOM 3279 O O . LYS B 1 93 ? 5.316 -24.594 -1.221 1 98.88 93 LYS B O 1
ATOM 3284 N N . LEU B 1 94 ? 6.074 -22.797 -0.136 1 98.69 94 LEU B N 1
ATOM 3285 C CA . LEU B 1 94 ? 6.129 -23.469 1.156 1 98.69 94 LEU B CA 1
ATOM 3286 C C . LEU B 1 94 ? 5.746 -22.516 2.283 1 98.69 94 LEU B C 1
ATOM 3288 O O . LEU B 1 94 ? 5.559 -21.328 2.053 1 98.69 94 LEU B O 1
ATOM 3292 N N . GLY B 1 95 ? 5.543 -23.031 3.502 1 98.19 95 GLY B N 1
ATOM 3293 C CA . GLY B 1 95 ? 5.297 -22.219 4.684 1 98.19 95 GLY B CA 1
ATOM 3294 C C . GLY B 1 95 ? 3.842 -22.219 5.113 1 98.19 95 GLY B C 1
ATOM 3295 O O . GLY B 1 95 ? 3.523 -21.859 6.246 1 98.19 95 GLY B O 1
ATOM 3296 N N . ALA B 1 96 ? 2.916 -22.672 4.227 1 97 96 ALA B N 1
ATOM 3297 C CA . ALA B 1 96 ? 1.492 -22.625 4.547 1 97 96 ALA B CA 1
ATOM 3298 C C . ALA B 1 96 ? 0.892 -24.031 4.602 1 97 96 ALA B C 1
ATOM 3300 O O . ALA B 1 96 ? -0.331 -24.188 4.621 1 97 96 ALA B O 1
ATOM 3301 N N . ALA B 1 97 ? 1.72 -25.031 4.504 1 96.44 97 ALA B N 1
ATOM 3302 C CA . ALA B 1 97 ? 1.238 -26.375 4.809 1 96.44 97 ALA B CA 1
ATOM 3303 C C . ALA B 1 97 ? 1.062 -26.562 6.312 1 96.44 97 ALA B C 1
ATOM 3305 O O . ALA B 1 97 ? 1.335 -25.656 7.098 1 96.44 97 ALA B O 1
ATOM 3306 N N . LYS B 1 98 ? 0.623 -27.734 6.715 1 94.12 98 LYS B N 1
ATOM 3307 C CA . LYS B 1 98 ? 0.267 -27.984 8.109 1 94.12 98 LYS B CA 1
ATOM 3308 C C . LYS B 1 98 ? 1.511 -28.062 8.992 1 94.12 98 LYS B C 1
ATOM 3310 O O . LYS B 1 98 ? 2.445 -28.812 8.68 1 94.12 98 LYS B O 1
ATOM 3315 N N . LYS B 1 99 ? 1.448 -27.266 10.016 1 94.06 99 LYS B N 1
ATOM 3316 C CA . LYS B 1 99 ? 2.455 -27.422 11.062 1 94.06 99 LYS B CA 1
ATOM 3317 C C . LYS B 1 99 ? 2.229 -28.688 11.867 1 94.06 99 LYS B C 1
ATOM 3319 O O . LYS B 1 99 ? 3.146 -29.5 12.039 1 94.06 99 LYS B O 1
ATOM 3324 N N . ASP B 1 100 ? 1.025 -28.844 12.383 1 93.94 100 ASP B N 1
ATOM 3325 C CA . ASP B 1 100 ? 0.55 -30.062 13.039 1 93.94 100 ASP B CA 1
ATOM 3326 C C . ASP B 1 100 ? -0.346 -30.875 12.109 1 93.94 100 ASP B C 1
ATOM 3328 O O . ASP B 1 100 ? -1.482 -30.484 11.836 1 93.94 100 ASP B O 1
ATOM 3332 N N . PRO B 1 101 ? 0.145 -31.984 11.633 1 90.06 101 PRO B N 1
ATOM 3333 C CA . PRO B 1 101 ? -0.622 -32.781 10.672 1 90.06 101 PRO B CA 1
ATOM 3334 C C . PRO B 1 101 ? -1.944 -33.281 11.242 1 90.06 101 PRO B C 1
ATOM 3336 O O . PRO B 1 101 ? -2.842 -33.656 10.484 1 90.06 101 PRO B O 1
ATOM 3339 N N . ALA B 1 102 ? -2.053 -33.25 12.516 1 91.38 102 ALA B N 1
ATOM 3340 C CA . ALA B 1 102 ? -3.256 -33.75 13.172 1 91.38 102 ALA B CA 1
ATOM 3341 C C . ALA B 1 102 ? -4.367 -32.719 13.156 1 91.38 102 ALA B C 1
ATOM 3343 O O . ALA B 1 102 ? -5.535 -33.031 13.406 1 91.38 102 ALA B O 1
ATOM 3344 N N . LEU B 1 103 ? -4.027 -31.5 12.875 1 90.94 103 LEU B N 1
ATOM 3345 C CA . LEU B 1 103 ? -4.992 -30.406 12.859 1 90.94 103 LEU B CA 1
ATOM 3346 C C . LEU B 1 103 ? -5.281 -29.953 11.438 1 90.94 103 LEU B C 1
ATOM 3348 O O . LEU B 1 103 ? -4.406 -30.016 10.57 1 90.94 103 LEU B O 1
ATOM 3352 N N . PRO B 1 104 ? -6.488 -29.516 11.203 1 88.38 104 PRO B N 1
ATOM 3353 C CA . PRO B 1 104 ? -6.797 -29.016 9.867 1 88.38 104 PRO B CA 1
ATOM 3354 C C . PRO B 1 104 ? -6.062 -27.719 9.539 1 88.38 104 PRO B C 1
ATOM 3356 O O . PRO B 1 104 ? -5.68 -26.969 10.453 1 88.38 104 PRO B O 1
ATOM 3359 N N . LEU B 1 105 ? -5.871 -27.531 8.281 1 88.94 105 LEU B N 1
ATOM 3360 C CA . LEU B 1 105 ? -5.34 -26.234 7.852 1 88.94 105 LEU B CA 1
ATOM 3361 C C . LEU B 1 105 ? -6.34 -25.125 8.125 1 88.94 105 LEU B C 1
ATOM 3363 O O . LEU B 1 105 ? -7.543 -25.297 7.938 1 88.94 105 LEU B O 1
ATOM 3367 N N . SER B 1 106 ? -5.867 -24 8.75 1 84.31 106 SER B N 1
ATOM 3368 C CA . SER B 1 106 ? -6.703 -22.844 9.062 1 84.31 106 SER B CA 1
ATOM 3369 C C . SER B 1 106 ? -5.996 -21.547 8.703 1 84.31 106 SER B C 1
ATOM 3371 O O . SER B 1 106 ? -4.805 -21.391 8.977 1 84.31 106 SER B O 1
ATOM 3373 N N . THR B 1 107 ? -6.797 -20.641 8.109 1 80.5 107 THR B N 1
ATOM 3374 C CA . THR B 1 107 ? -6.254 -19.328 7.773 1 80.5 107 THR B CA 1
ATOM 3375 C C . THR B 1 107 ? -6.582 -18.312 8.859 1 80.5 107 THR B C 1
ATOM 3377 O O . THR B 1 107 ? -6.145 -17.156 8.797 1 80.5 107 THR B O 1
ATOM 3380 N N . THR B 1 108 ? -7.398 -18.688 9.812 1 83.62 108 THR B N 1
ATOM 3381 C CA . THR B 1 108 ? -7.781 -17.828 10.93 1 83.62 108 THR B CA 1
ATOM 3382 C C . THR B 1 108 ? -6.855 -18.031 12.117 1 83.62 108 THR B C 1
ATOM 3384 O O . THR B 1 108 ? -6.609 -19.172 12.531 1 83.62 108 THR B O 1
ATOM 3387 N N . PRO B 1 109 ? -6.402 -17 12.625 1 82.81 109 PRO B N 1
ATOM 3388 C CA . PRO B 1 109 ? -5.484 -17.156 13.75 1 82.81 109 PRO B CA 1
ATOM 3389 C C . PRO B 1 109 ? -6.137 -17.844 14.953 1 82.81 109 PRO B C 1
ATOM 3391 O O . PRO B 1 109 ? -7.305 -17.594 15.25 1 82.81 109 PRO B O 1
ATOM 3394 N N . PRO B 1 110 ? -5.535 -18.656 15.672 1 87.56 110 PRO B N 1
ATOM 3395 C CA . PRO B 1 110 ? -4.199 -19.156 15.359 1 87.56 110 PRO B CA 1
ATOM 3396 C C . PRO B 1 110 ? -4.199 -20.109 14.172 1 87.56 110 PRO B C 1
ATOM 3398 O O . PRO B 1 110 ? -4.996 -21.062 14.125 1 87.56 110 PRO B O 1
ATOM 3401 N N . THR B 1 111 ? -3.324 -19.859 13.305 1 91 111 THR B N 1
ATOM 3402 C CA . THR B 1 111 ? -3.262 -20.688 12.102 1 91 111 THR B CA 1
ATOM 3403 C C . THR B 1 111 ? -2.5 -21.984 12.359 1 91 111 THR B C 1
ATOM 3405 O O . THR B 1 111 ? -1.895 -22.141 13.422 1 91 111 THR B O 1
ATOM 3408 N N . ASN B 1 112 ? -2.607 -22.938 11.508 1 94.5 112 ASN B N 1
ATOM 3409 C CA . ASN B 1 112 ? -1.813 -24.156 11.523 1 94.5 112 ASN B CA 1
ATOM 3410 C C . ASN B 1 112 ? -0.791 -24.188 10.391 1 94.5 112 ASN B C 1
ATOM 3412 O O . ASN B 1 112 ? -0.558 -25.219 9.781 1 94.5 112 ASN B O 1
ATOM 3416 N N . TYR B 1 113 ? -0.235 -23.047 10.062 1 96.25 113 TYR B N 1
ATOM 3417 C CA . TYR B 1 113 ? 0.788 -22.938 9.031 1 96.25 113 TYR B CA 1
ATOM 3418 C C . TYR B 1 113 ? 2.154 -23.344 9.57 1 96.25 113 TYR B C 1
ATOM 3420 O O . TYR B 1 113 ? 2.498 -23.016 10.711 1 96.25 113 TYR B O 1
ATOM 3428 N N . GLN B 1 114 ? 2.961 -23.922 8.734 1 96.31 114 GLN B N 1
ATOM 3429 C CA . GLN B 1 114 ? 4.293 -24.391 9.094 1 96.31 114 GLN B CA 1
ATOM 3430 C C . GLN B 1 114 ? 5.219 -23.234 9.438 1 96.31 114 GLN B C 1
ATOM 3432 O O . GLN B 1 114 ? 6.113 -23.375 10.281 1 96.31 114 GLN B O 1
ATOM 3437 N N . GLY B 1 115 ? 5.039 -22.109 8.734 1 98 115 GLY B N 1
ATOM 3438 C CA . GLY B 1 115 ? 5.895 -20.953 8.953 1 98 115 GLY B CA 1
ATOM 3439 C C . GLY B 1 115 ? 7.113 -20.938 8.047 1 98 115 GLY B C 1
ATOM 3440 O O . GLY B 1 115 ? 7.234 -21.766 7.141 1 98 115 GLY B O 1
ATOM 3441 N N . LEU B 1 116 ? 7.996 -19.938 8.32 1 98.88 116 LEU B N 1
ATOM 3442 C CA . LEU B 1 116 ? 9.117 -19.703 7.418 1 98.88 116 LEU B CA 1
ATOM 3443 C C . LEU B 1 116 ? 10.438 -19.656 8.188 1 98.88 116 LEU B C 1
ATOM 3445 O O . LEU B 1 116 ? 11.336 -18.891 7.824 1 98.88 116 LEU B O 1
ATOM 3449 N N . ASP B 1 117 ? 10.523 -20.344 9.281 1 98.81 117 ASP B N 1
ATOM 3450 C CA . ASP B 1 117 ? 11.828 -20.438 9.93 1 98.81 117 ASP B CA 1
ATOM 3451 C C . ASP B 1 117 ? 12.812 -21.234 9.062 1 98.81 117 ASP B C 1
ATOM 3453 O O . ASP B 1 117 ? 12.414 -21.906 8.117 1 98.81 117 ASP B O 1
ATOM 3457 N N . ALA B 1 118 ? 14.07 -21.125 9.359 1 98.88 118 ALA B N 1
ATOM 3458 C CA . ALA B 1 118 ? 15.125 -21.656 8.508 1 98.88 118 ALA B CA 1
ATOM 3459 C C . ALA B 1 118 ? 14.969 -23.172 8.312 1 98.88 118 ALA B C 1
ATOM 3461 O O . ALA B 1 118 ? 15.133 -23.672 7.203 1 98.88 118 ALA B O 1
ATOM 3462 N N . ALA B 1 119 ? 14.672 -23.859 9.344 1 98.75 119 ALA B N 1
ATOM 3463 C CA . ALA B 1 119 ? 14.531 -25.312 9.273 1 98.75 119 ALA B CA 1
ATOM 3464 C C . ALA B 1 119 ? 13.375 -25.703 8.359 1 98.75 119 ALA B C 1
ATOM 3466 O O . ALA B 1 119 ? 13.508 -26.625 7.543 1 98.75 119 ALA B O 1
ATOM 3467 N N . THR B 1 120 ? 12.266 -25.031 8.508 1 98.81 120 THR B N 1
ATOM 3468 C CA . THR B 1 120 ? 11.094 -25.297 7.688 1 98.81 120 THR B CA 1
ATOM 3469 C C . THR B 1 120 ? 11.383 -25.016 6.215 1 98.81 120 THR B C 1
ATOM 3471 O O . THR B 1 120 ? 11.07 -25.828 5.348 1 98.81 120 THR B O 1
ATOM 3474 N N . VAL B 1 121 ? 11.961 -23.875 5.926 1 98.94 121 VAL B N 1
ATOM 3475 C CA . VAL B 1 121 ? 12.266 -23.469 4.555 1 98.94 121 VAL B CA 1
ATOM 3476 C C . VAL B 1 121 ? 13.172 -24.5 3.896 1 98.94 121 VAL B C 1
ATOM 3478 O O . VAL B 1 121 ? 12.898 -24.953 2.781 1 98.94 121 VAL B O 1
ATOM 3481 N N . ASP B 1 122 ? 14.195 -24.938 4.578 1 98.81 122 ASP B N 1
ATOM 3482 C CA . ASP B 1 122 ? 15.133 -25.906 4.039 1 98.81 122 ASP B CA 1
ATOM 3483 C C . ASP B 1 122 ? 14.445 -27.25 3.807 1 98.81 122 ASP B C 1
ATOM 3485 O O . ASP B 1 122 ? 14.492 -27.797 2.701 1 98.81 122 ASP B O 1
ATOM 3489 N N . ARG B 1 123 ? 13.789 -27.734 4.766 1 98.69 123 ARG B N 1
ATOM 3490 C CA . ARG B 1 123 ? 13.141 -29.047 4.715 1 98.69 123 ARG B CA 1
ATOM 3491 C C . ARG B 1 123 ? 12.086 -29.094 3.617 1 98.69 123 ARG B C 1
ATOM 3493 O O . ARG B 1 123 ? 12.062 -30.016 2.805 1 98.69 123 ARG B O 1
ATOM 3500 N N . GLU B 1 124 ? 11.219 -28.094 3.578 1 98.75 124 GLU B N 1
ATOM 3501 C CA . GLU B 1 124 ? 10.086 -28.125 2.66 1 98.75 124 GLU B CA 1
ATOM 3502 C C . GLU B 1 124 ? 10.539 -27.891 1.22 1 98.75 124 GLU B C 1
ATOM 3504 O O . GLU B 1 124 ? 9.938 -28.438 0.287 1 98.75 124 GLU B O 1
ATOM 3509 N N . ALA B 1 125 ? 11.578 -27.094 1.014 1 98.88 125 ALA B N 1
ATOM 3510 C CA . ALA B 1 125 ? 12.125 -26.953 -0.331 1 98.88 125 ALA B CA 1
ATOM 3511 C C . ALA B 1 125 ? 12.609 -28.297 -0.879 1 98.88 125 ALA B C 1
ATOM 3513 O O . ALA B 1 125 ? 12.289 -28.656 -2.014 1 98.88 125 ALA B O 1
ATOM 3514 N N . ARG B 1 126 ? 13.312 -29.016 -0.085 1 98.69 126 ARG B N 1
ATOM 3515 C CA . ARG B 1 126 ? 13.867 -30.297 -0.51 1 98.69 126 ARG B CA 1
ATOM 3516 C C . ARG B 1 126 ? 12.766 -31.328 -0.688 1 98.69 126 ARG B C 1
ATOM 3518 O O . ARG B 1 126 ? 12.836 -32.156 -1.588 1 98.69 126 ARG B O 1
ATOM 3525 N N . GLU B 1 127 ? 11.773 -31.25 0.165 1 98.56 127 GLU B N 1
ATOM 3526 C CA . GLU B 1 127 ? 10.633 -32.125 -0.01 1 98.56 127 GLU B CA 1
ATOM 3527 C C . GLU B 1 127 ? 9.906 -31.844 -1.32 1 98.56 127 GLU B C 1
ATOM 3529 O O . GLU B 1 127 ? 9.469 -32.781 -2.012 1 98.56 127 GLU B O 1
ATOM 3534 N N . SER B 1 128 ? 9.734 -30.562 -1.651 1 98.88 128 SER B N 1
ATOM 3535 C CA . SER B 1 128 ? 9.109 -30.203 -2.92 1 98.88 128 SER B CA 1
ATOM 3536 C C . SER B 1 128 ? 9.906 -30.75 -4.102 1 98.88 128 SER B C 1
ATOM 3538 O O . SER B 1 128 ? 9.328 -31.219 -5.086 1 98.88 128 SER B O 1
ATOM 3540 N N . LEU B 1 129 ? 11.242 -30.688 -4.016 1 98.81 129 LEU B N 1
ATOM 3541 C CA . LEU B 1 129 ? 12.086 -31.25 -5.066 1 98.81 129 LEU B CA 1
ATOM 3542 C C . LEU B 1 129 ? 11.828 -32.75 -5.238 1 98.81 129 LEU B C 1
ATOM 3544 O O . LEU B 1 129 ? 11.742 -33.219 -6.367 1 98.81 129 LEU B O 1
ATOM 3548 N N . ARG B 1 130 ? 11.711 -33.438 -4.148 1 98.62 130 ARG B N 1
ATOM 3549 C CA . ARG B 1 130 ? 11.453 -34.875 -4.199 1 98.62 130 ARG B CA 1
ATOM 3550 C C . ARG B 1 130 ? 10.117 -35.156 -4.879 1 98.62 130 ARG B C 1
ATOM 3552 O O . ARG B 1 130 ? 10.031 -36.031 -5.75 1 98.62 130 ARG B O 1
ATOM 3559 N N . HIS B 1 131 ? 9.086 -34.438 -4.551 1 98.5 131 HIS B N 1
ATOM 3560 C CA . HIS B 1 131 ? 7.754 -34.656 -5.098 1 98.5 131 HIS B CA 1
ATOM 3561 C C . HIS B 1 131 ? 7.695 -34.281 -6.574 1 98.5 131 HIS B C 1
ATOM 3563 O O . HIS B 1 131 ? 7.016 -34.938 -7.363 1 98.5 131 HIS B O 1
ATOM 3569 N N . LEU B 1 132 ? 8.391 -33.25 -6.953 1 98.69 132 LEU B N 1
ATOM 3570 C CA . LEU B 1 132 ? 8.406 -32.781 -8.336 1 98.69 132 LEU B CA 1
ATOM 3571 C C . LEU B 1 132 ? 9.352 -33.625 -9.188 1 98.69 132 LEU B C 1
ATOM 3573 O O . LEU B 1 132 ? 9.281 -33.594 -10.414 1 98.69 132 LEU B O 1
ATOM 3577 N N . GLY B 1 133 ? 10.258 -34.344 -8.523 1 98.38 133 GLY B N 1
ATOM 3578 C CA . GLY B 1 133 ? 11.281 -35.094 -9.234 1 98.38 133 GLY B CA 1
ATOM 3579 C C . GLY B 1 133 ? 12.312 -34.188 -9.906 1 98.38 133 GLY B C 1
ATOM 3580 O O . GLY B 1 133 ? 12.727 -34.469 -11.031 1 98.38 133 GLY B O 1
ATOM 3581 N N . LEU B 1 134 ? 12.727 -33.125 -9.234 1 98.31 134 LEU B N 1
ATOM 3582 C CA . LEU B 1 134 ? 13.633 -32.125 -9.805 1 98.31 134 LEU B CA 1
ATOM 3583 C C . LEU B 1 134 ? 14.859 -31.953 -8.922 1 98.31 134 LEU B C 1
ATOM 3585 O O . LEU B 1 134 ? 14.852 -32.344 -7.75 1 98.31 134 LEU B O 1
ATOM 3589 N N . ASP B 1 135 ? 15.875 -31.359 -9.484 1 97.69 135 ASP B N 1
ATOM 3590 C CA . ASP B 1 135 ? 17.078 -31.062 -8.727 1 97.69 135 ASP B CA 1
ATOM 3591 C C . ASP B 1 135 ? 17.141 -29.594 -8.336 1 97.69 135 ASP B C 1
ATOM 3593 O O . ASP B 1 135 ? 17.953 -29.203 -7.496 1 97.69 135 ASP B O 1
ATOM 3597 N N . HIS B 1 136 ? 16.312 -28.812 -8.984 1 98.12 136 HIS B N 1
ATOM 3598 C CA . HIS B 1 136 ? 16.234 -27.391 -8.633 1 98.12 136 HIS B CA 1
ATOM 3599 C C . HIS B 1 136 ? 14.852 -26.828 -8.906 1 98.12 136 HIS B C 1
ATOM 3601 O O . HIS B 1 136 ? 14.109 -27.359 -9.742 1 98.12 136 HIS B O 1
ATOM 3607 N N . ILE B 1 137 ? 14.492 -25.828 -8.188 1 98.75 137 ILE B N 1
ATOM 3608 C CA . ILE B 1 137 ? 13.258 -25.062 -8.352 1 98.75 137 ILE B CA 1
ATOM 3609 C C . ILE B 1 137 ? 13.578 -23.703 -8.961 1 98.75 137 ILE B C 1
ATOM 3611 O O . ILE B 1 137 ? 14.477 -23 -8.492 1 98.75 137 ILE B O 1
ATOM 3615 N N . ASP B 1 138 ? 12.883 -23.297 -9.992 1 98.88 138 ASP B N 1
ATOM 3616 C CA . ASP B 1 138 ? 13.18 -22.031 -10.648 1 98.88 138 ASP B CA 1
ATOM 3617 C C . ASP B 1 138 ? 12.758 -20.844 -9.781 1 98.88 138 ASP B C 1
ATOM 3619 O O . ASP B 1 138 ? 13.5 -19.875 -9.641 1 98.88 138 ASP B O 1
ATOM 3623 N N . LEU B 1 139 ? 11.555 -20.891 -9.188 1 98.94 139 LEU B N 1
ATOM 3624 C CA . LEU B 1 139 ? 10.992 -19.844 -8.336 1 98.94 139 LEU B CA 1
ATOM 3625 C C . LEU B 1 139 ? 10.336 -20.453 -7.098 1 98.94 139 LEU B C 1
ATOM 3627 O O . LEU B 1 139 ? 9.406 -21.25 -7.215 1 98.94 139 LEU B O 1
ATOM 3631 N N . LEU B 1 140 ? 10.828 -20.109 -5.914 1 98.94 140 LEU B N 1
ATOM 3632 C CA . LEU B 1 140 ? 10.289 -20.625 -4.664 1 98.94 140 LEU B CA 1
ATOM 3633 C C . LEU B 1 140 ? 9.734 -19.516 -3.795 1 98.94 140 LEU B C 1
ATOM 3635 O O . LEU B 1 140 ? 10.469 -18.578 -3.426 1 98.94 140 LEU B O 1
ATOM 3639 N N . TYR B 1 141 ? 8.477 -19.672 -3.453 1 98.88 141 TYR B N 1
ATOM 3640 C CA . TYR B 1 141 ? 7.824 -18.672 -2.627 1 98.88 141 TYR B CA 1
ATOM 3641 C C . TYR B 1 141 ? 7.73 -19.125 -1.178 1 98.88 141 TYR B C 1
ATOM 3643 O O . TYR B 1 141 ? 7.445 -20.297 -0.911 1 98.88 141 TYR B O 1
ATOM 3651 N N . GLY B 1 142 ? 7.977 -18.172 -0.197 1 98.88 142 GLY B N 1
ATOM 3652 C CA . GLY B 1 142 ? 7.16 -18.297 0.999 1 98.88 142 GLY B CA 1
ATOM 3653 C C . GLY B 1 142 ? 5.684 -18.062 0.743 1 98.88 142 GLY B C 1
ATOM 3654 O O . GLY B 1 142 ? 5.297 -17.016 0.243 1 98.88 142 GLY B O 1
ATOM 3655 N N . HIS B 1 143 ? 4.836 -18.984 1.082 1 98.56 143 HIS B N 1
ATOM 3656 C CA . HIS B 1 143 ? 3.438 -18.969 0.662 1 98.56 143 HIS B CA 1
ATOM 3657 C C . HIS B 1 143 ? 2.65 -17.891 1.385 1 98.56 143 HIS B C 1
ATOM 3659 O O . HIS B 1 143 ? 1.685 -17.344 0.839 1 98.56 143 HIS B O 1
ATOM 3665 N N . VAL B 1 144 ? 2.971 -17.625 2.594 1 97.88 144 VAL B N 1
ATOM 3666 C CA . VAL B 1 144 ? 2.377 -16.594 3.424 1 97.88 144 VAL B CA 1
ATOM 3667 C C . VAL B 1 144 ? 3.438 -16 4.355 1 97.88 144 VAL B C 1
ATOM 3669 O O . VAL B 1 144 ? 4.422 -16.672 4.684 1 97.88 144 VAL B O 1
ATOM 3672 N N . ASP B 1 145 ? 3.262 -14.789 4.664 1 96.81 145 ASP B N 1
ATOM 3673 C CA . ASP B 1 145 ? 4.188 -14.148 5.59 1 96.81 145 ASP B CA 1
ATOM 3674 C C . ASP B 1 145 ? 4.191 -14.859 6.941 1 96.81 145 ASP B C 1
ATOM 3676 O O . ASP B 1 145 ? 3.199 -15.477 7.328 1 96.81 145 ASP B O 1
ATOM 3680 N N . ASP B 1 146 ? 5.32 -14.852 7.637 1 97.5 146 ASP B N 1
ATOM 3681 C CA . ASP B 1 146 ? 5.492 -15.375 8.992 1 97.5 146 ASP B CA 1
ATOM 3682 C C . ASP B 1 146 ? 6.102 -14.312 9.906 1 97.5 146 ASP B C 1
ATOM 3684 O O . ASP B 1 146 ? 7.324 -14.203 10.008 1 97.5 146 ASP B O 1
ATOM 3688 N N . ARG B 1 147 ? 5.246 -13.633 10.664 1 93.62 147 ARG B N 1
ATOM 3689 C CA . ARG B 1 147 ? 5.684 -12.516 11.484 1 93.62 147 ARG B CA 1
ATOM 3690 C C . ARG B 1 147 ? 6.297 -13 12.797 1 93.62 147 ARG B C 1
ATOM 3692 O O . ARG B 1 147 ? 6.887 -12.219 13.539 1 93.62 147 ARG B O 1
ATOM 3699 N N . GLU B 1 148 ? 6.176 -14.305 13.031 1 94.81 148 GLU B N 1
ATOM 3700 C CA . GLU B 1 148 ? 6.723 -14.875 14.266 1 94.81 148 GLU B CA 1
ATOM 3701 C C . GLU B 1 148 ? 8.195 -15.25 14.086 1 94.81 148 GLU B C 1
ATOM 3703 O O . GLU B 1 148 ? 8.906 -15.469 15.07 1 94.81 148 GLU B O 1
ATOM 3708 N N . THR B 1 149 ? 8.625 -15.398 12.883 1 98.06 149 THR B N 1
ATOM 3709 C CA . THR B 1 149 ? 10.031 -15.672 12.578 1 98.06 149 THR B CA 1
ATOM 3710 C C . THR B 1 149 ? 10.766 -14.383 12.227 1 98.06 149 THR B C 1
ATOM 3712 O O . THR B 1 149 ? 10.289 -13.594 11.406 1 98.06 149 THR B O 1
ATOM 3715 N N . PRO B 1 150 ? 11.906 -14.125 12.914 1 97.44 150 PRO B N 1
ATOM 3716 C CA . PRO B 1 150 ? 12.664 -12.938 12.508 1 97.44 150 PRO B CA 1
ATOM 3717 C C . PRO B 1 150 ? 12.914 -12.891 11 1 97.44 150 PRO B C 1
ATOM 3719 O O . PRO B 1 150 ? 13.289 -13.906 10.398 1 97.44 150 PRO B O 1
ATOM 3722 N N . LEU B 1 151 ? 12.711 -11.773 10.43 1 97.94 151 LEU B N 1
ATOM 3723 C CA . LEU B 1 151 ? 12.781 -11.609 8.984 1 97.94 151 LEU B CA 1
ATOM 3724 C C . LEU B 1 151 ? 14.141 -12.023 8.453 1 97.94 151 LEU B C 1
ATOM 3726 O O . LEU B 1 151 ? 14.242 -12.641 7.391 1 97.94 151 LEU B O 1
ATOM 3730 N N . GLU B 1 152 ? 15.203 -11.719 9.195 1 98.31 152 GLU B N 1
ATOM 3731 C CA . GLU B 1 152 ? 16.562 -12.062 8.797 1 98.31 152 GLU B CA 1
ATOM 3732 C C . GLU B 1 152 ? 16.734 -13.578 8.648 1 98.31 152 GLU B C 1
ATOM 3734 O O . GLU B 1 152 ? 17.453 -14.039 7.762 1 98.31 152 GLU B O 1
ATOM 3739 N N . GLU B 1 153 ? 16.062 -14.297 9.508 1 98.88 153 GLU B N 1
ATOM 3740 C CA . GLU B 1 153 ? 16.125 -15.75 9.445 1 98.88 153 GLU B CA 1
ATOM 3741 C C . GLU B 1 153 ? 15.469 -16.281 8.172 1 98.88 153 GLU B C 1
ATOM 3743 O O . GLU B 1 153 ? 16.062 -17.109 7.465 1 98.88 153 GLU B O 1
ATOM 3748 N N . THR B 1 154 ? 14.32 -15.781 7.836 1 98.94 154 THR B N 1
ATOM 3749 C CA . THR B 1 154 ? 13.602 -16.203 6.645 1 98.94 154 THR B CA 1
ATOM 3750 C C . THR B 1 154 ? 14.375 -15.828 5.383 1 98.94 154 THR B C 1
ATOM 3752 O O . THR B 1 154 ? 14.602 -16.672 4.512 1 98.94 154 THR B O 1
ATOM 3755 N N . VAL B 1 155 ? 14.805 -14.609 5.324 1 98.88 155 VAL B N 1
ATOM 3756 C CA . VAL B 1 155 ? 15.523 -14.102 4.16 1 98.88 155 VAL B CA 1
ATOM 3757 C C . VAL B 1 155 ? 16.828 -14.867 3.98 1 98.88 155 VAL B C 1
ATOM 3759 O O . VAL B 1 155 ? 17.172 -15.266 2.867 1 98.88 155 VAL B O 1
ATOM 3762 N N . GLY B 1 156 ? 17.5 -15.078 5.086 1 98.88 156 GLY B N 1
ATOM 3763 C CA . GLY B 1 156 ? 18.734 -15.844 5.039 1 98.88 156 GLY B CA 1
ATOM 3764 C C . GLY B 1 156 ? 18.531 -17.266 4.566 1 98.88 156 GLY B C 1
ATOM 3765 O O . GLY B 1 156 ? 19.359 -17.797 3.82 1 98.88 156 GLY B O 1
ATOM 3766 N N . ALA B 1 157 ? 17.453 -17.891 4.98 1 98.94 157 ALA B N 1
ATOM 3767 C CA . ALA B 1 157 ? 17.156 -19.266 4.602 1 98.94 157 ALA B CA 1
ATOM 3768 C C . ALA B 1 157 ? 16.922 -19.391 3.1 1 98.94 157 ALA B C 1
ATOM 3770 O O . ALA B 1 157 ? 17.438 -20.312 2.459 1 98.94 157 ALA B O 1
ATOM 3771 N N . PHE B 1 158 ? 16.203 -18.469 2.521 1 98.94 158 PHE B N 1
ATOM 3772 C CA . PHE B 1 158 ? 15.992 -18.469 1.078 1 98.94 158 PHE B CA 1
ATOM 3773 C C . PHE B 1 158 ? 17.297 -18.188 0.337 1 98.94 158 PHE B C 1
ATOM 3775 O O . PHE B 1 158 ? 17.578 -18.812 -0.685 1 98.94 158 PHE B O 1
ATOM 3782 N N . GLY B 1 159 ? 18.062 -17.25 0.881 1 98.81 159 GLY B N 1
ATOM 3783 C CA . GLY B 1 159 ? 19.359 -16.953 0.303 1 98.81 159 GLY B CA 1
ATOM 3784 C C . GLY B 1 159 ? 20.281 -18.156 0.238 1 98.81 159 GLY B C 1
ATOM 3785 O O . GLY B 1 159 ? 20.969 -18.375 -0.761 1 98.81 159 GLY B O 1
ATOM 3786 N N . LYS B 1 160 ? 20.266 -18.938 1.301 1 98.81 160 LYS B N 1
ATOM 3787 C CA . LYS B 1 160 ? 21.094 -20.125 1.365 1 98.81 160 LYS B CA 1
ATOM 3788 C C . LYS B 1 160 ? 20.719 -21.125 0.275 1 98.81 160 LYS B C 1
ATOM 3790 O O . LYS B 1 160 ? 21.578 -21.734 -0.354 1 98.81 160 LYS B O 1
ATOM 3795 N N . LEU B 1 161 ? 19.438 -21.297 0.075 1 98.88 161 LEU B N 1
ATOM 3796 C CA . LEU B 1 161 ? 18.953 -22.219 -0.952 1 98.88 161 LEU B CA 1
ATOM 3797 C C . LEU B 1 161 ? 19.422 -21.766 -2.336 1 98.88 161 LEU B C 1
ATOM 3799 O O . LEU B 1 161 ? 19.734 -22.609 -3.186 1 98.88 161 LEU B O 1
ATOM 3803 N N . VAL B 1 162 ? 19.438 -20.469 -2.598 1 98.81 162 VAL B N 1
ATOM 3804 C CA . VAL B 1 162 ? 19.906 -19.938 -3.869 1 98.81 162 VAL B CA 1
ATOM 3805 C C . VAL B 1 162 ? 21.406 -20.188 -4.02 1 98.81 162 VAL B C 1
ATOM 3807 O O . VAL B 1 162 ? 21.859 -20.656 -5.066 1 98.81 162 VAL B O 1
ATOM 3810 N N . ASP B 1 163 ? 22.141 -19.984 -2.955 1 98.5 163 ASP B N 1
ATOM 3811 C CA . ASP B 1 163 ? 23.578 -20.172 -2.965 1 98.5 163 ASP B CA 1
ATOM 3812 C C . ASP B 1 163 ? 23.938 -21.641 -3.238 1 98.5 163 ASP B C 1
ATOM 3814 O O . ASP B 1 163 ? 24.953 -21.938 -3.877 1 98.5 163 ASP B O 1
ATOM 3818 N N . GLU B 1 164 ? 23.094 -22.469 -2.768 1 98.44 164 GLU B N 1
ATOM 3819 C CA . GLU B 1 164 ? 23.328 -23.906 -2.93 1 98.44 164 GLU B CA 1
ATOM 3820 C C . GLU B 1 164 ? 22.891 -24.391 -4.309 1 98.44 164 GLU B C 1
ATOM 3822 O O . GLU B 1 164 ? 23.062 -25.562 -4.652 1 98.44 164 GLU B O 1
ATOM 3827 N N . GLY B 1 165 ? 22.203 -23.562 -5.09 1 98.12 165 GLY B N 1
ATOM 3828 C CA . GLY B 1 165 ? 21.766 -23.906 -6.43 1 98.12 165 GLY B CA 1
ATOM 3829 C C . GLY B 1 165 ? 20.453 -24.672 -6.445 1 98.12 165 GLY B C 1
ATOM 3830 O O . GLY B 1 165 ? 20.047 -25.203 -7.48 1 98.12 165 GLY B O 1
ATOM 3831 N N . ILE B 1 166 ? 19.781 -24.688 -5.332 1 98.25 166 ILE B N 1
ATOM 3832 C CA . ILE B 1 166 ? 18.531 -25.422 -5.168 1 98.25 166 ILE B CA 1
ATOM 3833 C C . ILE B 1 166 ? 17.359 -24.594 -5.699 1 98.25 166 ILE B C 1
ATOM 3835 O O . ILE B 1 166 ? 16.391 -25.141 -6.227 1 98.25 166 ILE B O 1
ATOM 3839 N N . VAL B 1 167 ? 17.484 -23.297 -5.559 1 98.81 167 VAL B N 1
ATOM 3840 C CA . VAL B 1 167 ? 16.438 -22.359 -5.957 1 98.81 167 VAL B CA 1
ATOM 3841 C C . VAL B 1 167 ? 17.031 -21.297 -6.879 1 98.81 167 VAL B C 1
ATOM 3843 O O . VAL B 1 167 ? 18.141 -20.812 -6.652 1 98.81 167 VAL B O 1
ATOM 3846 N N . GLY B 1 168 ? 16.344 -20.984 -7.922 1 98.75 168 GLY B N 1
ATOM 3847 C CA . GLY B 1 168 ? 16.766 -19.891 -8.797 1 98.75 168 GLY B CA 1
ATOM 3848 C C . GLY B 1 168 ? 16.453 -18.531 -8.227 1 98.75 168 GLY B C 1
ATOM 3849 O O . GLY B 1 168 ? 17.359 -17.828 -7.773 1 98.75 168 GLY B O 1
ATOM 3850 N N . ILE B 1 169 ? 15.211 -18.172 -8.164 1 98.88 169 ILE B N 1
ATOM 3851 C CA . ILE B 1 169 ? 14.758 -16.891 -7.625 1 98.88 169 ILE B CA 1
ATOM 3852 C C . ILE B 1 169 ? 13.859 -17.125 -6.414 1 98.88 169 ILE B C 1
ATOM 3854 O O . ILE B 1 169 ? 12.938 -17.938 -6.473 1 98.88 169 ILE B O 1
ATOM 3858 N N . PRO B 1 170 ? 14.195 -16.531 -5.254 1 98.94 170 PRO B N 1
ATOM 3859 C CA . PRO B 1 170 ? 13.258 -16.562 -4.129 1 98.94 170 PRO B CA 1
ATOM 3860 C C . PRO B 1 170 ? 12.117 -15.562 -4.277 1 98.94 170 PRO B C 1
ATOM 3862 O O . PRO B 1 170 ? 12.297 -14.516 -4.91 1 98.94 170 PRO B O 1
ATOM 3865 N N . GLY B 1 171 ? 10.969 -15.891 -3.76 1 98.88 171 GLY B N 1
ATOM 3866 C CA . GLY B 1 171 ? 9.797 -15.023 -3.764 1 98.88 171 GLY B CA 1
ATOM 3867 C C . GLY B 1 171 ? 8.969 -15.141 -2.5 1 98.88 171 GLY B C 1
ATOM 3868 O O . GLY B 1 171 ? 9.305 -15.898 -1.592 1 98.88 171 GLY B O 1
ATOM 3869 N N . ILE B 1 172 ? 7.938 -14.383 -2.393 1 98.94 172 ILE B N 1
ATOM 3870 C CA . ILE B 1 172 ? 7.023 -14.383 -1.258 1 98.94 172 ILE B CA 1
ATOM 3871 C C . ILE B 1 172 ? 5.605 -14.094 -1.739 1 98.94 172 ILE B C 1
ATOM 3873 O O . ILE B 1 172 ? 5.41 -13.438 -2.766 1 98.94 172 ILE B O 1
ATOM 3877 N N . SER B 1 173 ? 4.648 -14.68 -1.089 1 98.75 173 SER B N 1
ATOM 3878 C CA . SER B 1 173 ? 3.244 -14.484 -1.428 1 98.75 173 SER B CA 1
ATOM 3879 C C . SER B 1 173 ? 2.436 -14.062 -0.206 1 98.75 173 SER B C 1
ATOM 3881 O O . SER B 1 173 ? 2.863 -14.266 0.932 1 98.75 173 SER B O 1
ATOM 3883 N N . ASN B 1 174 ? 1.259 -13.398 -0.459 1 97.56 174 ASN B N 1
ATOM 3884 C CA . ASN B 1 174 ? 0.33 -13.023 0.602 1 97.56 174 ASN B CA 1
ATOM 3885 C C . ASN B 1 174 ? 1.038 -12.281 1.729 1 97.56 174 ASN B C 1
ATOM 3887 O O . ASN B 1 174 ? 1.003 -12.711 2.883 1 97.56 174 ASN B O 1
ATOM 3891 N N . VAL B 1 175 ? 1.585 -11.133 1.34 1 98.38 175 VAL B N 1
ATOM 3892 C CA . VAL B 1 175 ? 2.471 -10.391 2.236 1 98.38 175 VAL B CA 1
ATOM 3893 C C . VAL B 1 175 ? 2.252 -8.891 2.059 1 98.38 175 VAL B C 1
ATOM 3895 O O . VAL B 1 175 ? 1.972 -8.422 0.952 1 98.38 175 VAL B O 1
ATOM 3898 N N . ALA B 1 176 ? 2.396 -8.148 3.082 1 98.06 176 ALA B N 1
ATOM 3899 C CA . ALA B 1 176 ? 2.295 -6.695 3.002 1 98.06 176 ALA B CA 1
ATOM 3900 C C . ALA B 1 176 ? 3.471 -6.105 2.229 1 98.06 176 ALA B C 1
ATOM 3902 O O . ALA B 1 176 ? 4.602 -6.586 2.34 1 98.06 176 ALA B O 1
ATOM 3903 N N . LEU B 1 177 ? 3.238 -5.02 1.521 1 98.31 177 LEU B N 1
ATOM 3904 C CA . LEU B 1 177 ? 4.266 -4.336 0.743 1 98.31 177 LEU B CA 1
ATOM 3905 C C . LEU B 1 177 ? 5.461 -3.975 1.619 1 98.31 177 LEU B C 1
ATOM 3907 O O . LEU B 1 177 ? 6.609 -4.168 1.22 1 98.31 177 LEU B O 1
ATOM 3911 N N . TRP B 1 178 ? 5.16 -3.439 2.842 1 98.56 178 TRP B N 1
ATOM 3912 C CA . TRP B 1 178 ? 6.262 -2.977 3.678 1 98.56 178 TRP B CA 1
ATOM 3913 C C . TRP B 1 178 ? 7.145 -4.141 4.109 1 98.56 178 TRP B C 1
ATOM 3915 O O . TRP B 1 178 ? 8.352 -3.98 4.285 1 98.56 178 TRP B O 1
ATOM 3925 N N . ARG B 1 179 ? 6.613 -5.348 4.23 1 98.5 179 ARG B N 1
ATOM 3926 C CA . ARG B 1 179 ? 7.375 -6.551 4.551 1 98.5 179 ARG B CA 1
ATOM 3927 C C . ARG B 1 179 ? 8.273 -6.957 3.389 1 98.5 179 ARG B C 1
ATOM 3929 O O . ARG B 1 179 ? 9.391 -7.426 3.598 1 98.5 179 ARG B O 1
ATOM 3936 N N . VAL B 1 180 ? 7.781 -6.797 2.17 1 98.81 180 VAL B N 1
ATOM 3937 C CA . VAL B 1 180 ? 8.57 -7.078 0.976 1 98.81 180 VAL B CA 1
ATOM 3938 C C . VAL B 1 180 ? 9.781 -6.152 0.927 1 98.81 180 VAL B C 1
ATOM 3940 O O . VAL B 1 180 ? 10.906 -6.602 0.701 1 98.81 180 VAL B O 1
ATOM 3943 N N . VAL B 1 181 ? 9.531 -4.879 1.164 1 98.81 181 VAL B N 1
ATOM 3944 C CA . VAL B 1 181 ? 10.594 -3.881 1.109 1 98.81 181 VAL B CA 1
ATOM 3945 C C . VAL B 1 181 ? 11.648 -4.188 2.172 1 98.81 181 VAL B C 1
ATOM 3947 O O . VAL B 1 181 ? 12.844 -4.242 1.875 1 98.81 181 VAL B O 1
ATOM 3950 N N . GLU B 1 182 ? 11.227 -4.457 3.406 1 98.5 182 GLU B N 1
ATOM 3951 C CA . GLU B 1 182 ? 12.164 -4.766 4.48 1 98.5 182 GLU B CA 1
ATOM 3952 C C . GLU B 1 182 ? 12.938 -6.047 4.188 1 98.5 182 GLU B C 1
ATOM 3954 O O . GLU B 1 182 ? 14.117 -6.156 4.516 1 98.5 182 GLU B O 1
ATOM 3959 N N . ALA B 1 183 ? 12.25 -7.016 3.594 1 98.88 183 ALA B N 1
ATOM 3960 C CA . ALA B 1 183 ? 12.922 -8.273 3.252 1 98.88 183 ALA B CA 1
ATOM 3961 C C . ALA B 1 183 ? 14.031 -8.039 2.229 1 98.88 183 ALA B C 1
ATOM 3963 O O . ALA B 1 183 ? 15.117 -8.617 2.342 1 98.88 183 ALA B O 1
ATOM 3964 N N . ARG B 1 184 ? 13.773 -7.219 1.24 1 98.62 184 ARG B N 1
ATOM 3965 C CA . ARG B 1 184 ? 14.758 -6.961 0.196 1 98.62 184 ARG B CA 1
ATOM 3966 C C . ARG B 1 184 ? 15.922 -6.133 0.734 1 98.62 184 ARG B C 1
ATOM 3968 O O . ARG B 1 184 ? 17.078 -6.355 0.356 1 98.62 184 ARG B O 1
ATOM 3975 N N . GLU B 1 185 ? 15.594 -5.191 1.644 1 97.94 185 GLU B N 1
ATOM 3976 C CA . GLU B 1 185 ? 16.656 -4.469 2.332 1 97.94 185 GLU B CA 1
ATOM 3977 C C . GLU B 1 185 ? 17.5 -5.41 3.186 1 97.94 185 GLU B C 1
ATOM 3979 O O . GLU B 1 185 ? 18.734 -5.277 3.24 1 97.94 185 GLU B O 1
ATOM 3984 N N . THR B 1 186 ? 16.844 -6.348 3.852 1 98.19 186 THR B N 1
ATOM 3985 C CA . THR B 1 186 ? 17.531 -7.34 4.672 1 98.19 186 THR B CA 1
ATOM 3986 C C . THR B 1 186 ? 18.453 -8.203 3.816 1 98.19 186 THR B C 1
ATOM 3988 O O . THR B 1 186 ? 19.594 -8.484 4.207 1 98.19 186 THR B O 1
ATOM 3991 N N . ALA B 1 187 ? 18 -8.602 2.645 1 98.62 187 ALA B N 1
ATOM 3992 C CA . ALA B 1 187 ? 18.812 -9.398 1.732 1 98.62 187 ALA B CA 1
ATOM 3993 C C . ALA B 1 187 ? 20.078 -8.656 1.334 1 98.62 187 ALA B C 1
ATOM 3995 O O . ALA B 1 187 ? 21.156 -9.242 1.283 1 98.62 187 ALA B O 1
ATOM 3996 N N . ALA B 1 188 ? 19.906 -7.371 1.046 1 97 188 ALA B N 1
ATOM 3997 C CA . ALA B 1 188 ? 21.047 -6.543 0.692 1 97 188 ALA B CA 1
ATOM 3998 C C . ALA B 1 188 ? 22.062 -6.508 1.826 1 97 188 ALA B C 1
ATOM 4000 O O . ALA B 1 188 ? 23.281 -6.641 1.593 1 97 188 ALA B O 1
ATOM 4001 N N . ARG B 1 189 ? 21.609 -6.414 3.041 1 96.5 189 ARG B N 1
ATOM 4002 C CA . ARG B 1 189 ? 22.469 -6.348 4.211 1 96.5 189 ARG B CA 1
ATOM 4003 C C . ARG B 1 189 ? 23.203 -7.672 4.426 1 96.5 189 ARG B C 1
ATOM 4005 O O . ARG B 1 189 ? 24.375 -7.684 4.793 1 96.5 189 ARG B O 1
ATOM 4012 N N . LEU B 1 190 ? 22.484 -8.734 4.164 1 97.81 190 LEU B N 1
ATOM 4013 C CA . LEU B 1 190 ? 23.047 -10.062 4.398 1 97.81 190 LEU B CA 1
ATOM 4014 C C . LEU B 1 190 ? 23.938 -10.492 3.24 1 97.81 190 LEU B C 1
ATOM 4016 O O . LEU B 1 190 ? 24.719 -11.43 3.371 1 97.81 190 LEU B O 1
ATOM 4020 N N . GLY B 1 191 ? 23.812 -9.805 2.121 1 97.88 191 GLY B N 1
ATOM 4021 C CA . GLY B 1 191 ? 24.562 -10.188 0.931 1 97.88 191 GLY B CA 1
ATOM 4022 C C . GLY B 1 191 ? 24.016 -11.438 0.268 1 97.88 191 GLY B C 1
ATOM 4023 O O . GLY B 1 191 ? 24.797 -12.258 -0.238 1 97.88 191 GLY B O 1
ATOM 4024 N N . VAL B 1 192 ? 22.688 -11.648 0.361 1 98.56 192 VAL B N 1
ATOM 4025 C CA . VAL B 1 192 ? 22.062 -12.812 -0.263 1 98.56 192 VAL B CA 1
ATOM 4026 C C . VAL B 1 192 ? 21.062 -12.359 -1.329 1 98.56 192 VAL B C 1
ATOM 4028 O O . VAL B 1 192 ? 20.75 -11.172 -1.425 1 98.56 192 VAL B O 1
ATOM 4031 N N . ALA B 1 193 ? 20.625 -13.289 -2.146 1 98.56 193 ALA B N 1
ATOM 4032 C CA . ALA B 1 193 ? 19.703 -12.977 -3.23 1 98.56 193 ALA B CA 1
ATOM 4033 C C . ALA B 1 193 ? 18.375 -12.43 -2.686 1 98.56 193 ALA B C 1
ATOM 4035 O O . ALA B 1 193 ? 17.781 -13.031 -1.788 1 98.56 193 ALA B O 1
ATOM 4036 N N . PRO B 1 194 ? 17.938 -11.312 -3.17 1 98.62 194 PRO B N 1
ATOM 4037 C CA . PRO B 1 194 ? 16.641 -10.773 -2.729 1 98.62 194 PRO B CA 1
ATOM 4038 C C . PRO B 1 194 ? 15.453 -11.461 -3.389 1 98.62 194 PRO B C 1
ATOM 4040 O O . PRO B 1 194 ? 15.609 -12.102 -4.434 1 98.62 194 PRO B O 1
ATOM 4043 N N . TYR B 1 195 ? 14.289 -11.344 -2.744 1 98.81 195 TYR B N 1
ATOM 4044 C CA . TYR B 1 195 ? 13.07 -11.742 -3.443 1 98.81 195 TYR B CA 1
ATOM 4045 C C . TYR B 1 195 ? 13.008 -11.102 -4.824 1 98.81 195 TYR B C 1
ATOM 4047 O O . TYR B 1 195 ? 13.195 -9.891 -4.965 1 98.81 195 TYR B O 1
ATOM 4055 N N . GLY B 1 196 ? 12.742 -11.93 -5.852 1 98.62 196 GLY B N 1
ATOM 4056 C CA . GLY B 1 196 ? 12.602 -11.445 -7.215 1 98.62 196 GLY B CA 1
ATOM 4057 C C . GLY B 1 196 ? 11.172 -11.484 -7.719 1 98.62 196 GLY B C 1
ATOM 4058 O O . GLY B 1 196 ? 10.883 -11.008 -8.812 1 98.62 196 GLY B O 1
ATOM 4059 N N . ALA B 1 197 ? 10.258 -12.055 -6.887 1 98.75 197 ALA B N 1
ATOM 4060 C CA . ALA B 1 197 ? 8.844 -12.141 -7.234 1 98.75 197 ALA B CA 1
ATOM 4061 C C . ALA B 1 197 ? 7.965 -12.031 -5.992 1 98.75 197 ALA B C 1
ATOM 4063 O O . ALA B 1 197 ? 8.344 -12.492 -4.914 1 98.75 197 ALA B O 1
ATOM 4064 N N . VAL B 1 198 ? 6.887 -11.367 -6.125 1 98.88 198 VAL B N 1
ATOM 4065 C CA . VAL B 1 198 ? 5.84 -11.336 -5.109 1 98.88 198 VAL B CA 1
ATOM 4066 C C . VAL B 1 198 ? 4.508 -11.758 -5.73 1 98.88 198 VAL B C 1
ATOM 4068 O O . VAL B 1 198 ? 4.113 -11.234 -6.777 1 98.88 198 VAL B O 1
ATOM 4071 N N . GLN B 1 199 ? 3.879 -12.797 -5.172 1 98.88 199 GLN B N 1
ATOM 4072 C CA . GLN B 1 199 ? 2.6 -13.273 -5.688 1 98.88 199 GLN B CA 1
ATOM 4073 C C . GLN B 1 199 ? 1.448 -12.844 -4.781 1 98.88 199 GLN B C 1
ATOM 4075 O O . GLN B 1 199 ? 1.423 -13.188 -3.598 1 98.88 199 GLN B O 1
ATOM 4080 N N . GLN B 1 200 ? 0.608 -12.047 -5.324 1 98.31 200 GLN B N 1
ATOM 4081 C CA . GLN B 1 200 ? -0.535 -11.484 -4.613 1 98.31 200 GLN B CA 1
ATOM 4082 C C . GLN B 1 200 ? -1.831 -11.719 -5.387 1 98.31 200 GLN B C 1
ATOM 4084 O O . GLN B 1 200 ? -1.806 -11.953 -6.598 1 98.31 200 GLN B O 1
ATOM 4089 N N . CYS B 1 201 ? -2.955 -11.695 -4.617 1 97.5 201 CYS B N 1
ATOM 4090 C CA . CYS B 1 201 ? -4.23 -11.609 -5.324 1 97.5 201 CYS B CA 1
ATOM 4091 C C . CYS B 1 201 ? -4.301 -10.336 -6.16 1 97.5 201 CYS B C 1
ATOM 4093 O O . CYS B 1 201 ? -4.012 -9.242 -5.664 1 97.5 201 CYS B O 1
ATOM 4095 N N . HIS B 1 202 ? -4.543 -10.469 -7.441 1 96.88 202 HIS B N 1
ATOM 4096 C CA . HIS B 1 202 ? -4.633 -9.305 -8.32 1 96.88 202 HIS B CA 1
ATOM 4097 C C . HIS B 1 202 ? -5.484 -9.609 -9.547 1 96.88 202 HIS B C 1
ATOM 4099 O O . HIS B 1 202 ? -5.242 -10.594 -10.25 1 96.88 202 HIS B O 1
ATOM 4105 N N . SER B 1 203 ? -6.488 -8.844 -9.727 1 96.19 203 SER B N 1
ATOM 4106 C CA . SER B 1 203 ? -7.43 -8.914 -10.836 1 96.19 203 SER B CA 1
ATOM 4107 C C . SER B 1 203 ? -7.902 -7.531 -11.258 1 96.19 203 SER B C 1
ATOM 4109 O O . SER B 1 203 ? -7.328 -6.52 -10.844 1 96.19 203 SER B O 1
ATOM 4111 N N . TYR B 1 204 ? -8.82 -7.535 -12.211 1 96.56 204 TYR B N 1
ATOM 4112 C CA . TYR B 1 204 ? -9.469 -6.289 -12.594 1 96.56 204 TYR B CA 1
ATOM 4113 C C . TYR B 1 204 ? -10.258 -5.703 -11.43 1 96.56 204 TYR B C 1
ATOM 4115 O O . TYR B 1 204 ? -10.57 -4.512 -11.414 1 96.56 204 TYR B O 1
ATOM 4123 N N . LEU B 1 205 ? -10.539 -6.496 -10.445 1 95.94 205 LEU B N 1
ATOM 4124 C CA . LEU B 1 205 ? -11.297 -6.082 -9.273 1 95.94 205 LEU B CA 1
ATOM 4125 C C . LEU B 1 205 ? -10.367 -5.754 -8.109 1 95.94 205 LEU B C 1
ATOM 4127 O O . LEU B 1 205 ? -9.211 -6.191 -8.086 1 95.94 205 LEU B O 1
ATOM 4131 N N . TYR B 1 206 ? -10.859 -4.957 -7.148 1 93.19 206 TYR B N 1
ATOM 4132 C CA . TYR B 1 206 ? -10.164 -4.574 -5.926 1 93.19 206 TYR B CA 1
ATOM 4133 C C . TYR B 1 206 ? -11.039 -4.805 -4.703 1 93.19 206 TYR B C 1
ATOM 4135 O O . TYR B 1 206 ? -12.266 -4.715 -4.785 1 93.19 206 TYR B O 1
ATOM 4143 N N . PRO B 1 207 ? -10.43 -5.09 -3.586 1 92.75 207 PRO B N 1
ATOM 4144 C CA . PRO B 1 207 ? -11.234 -5.246 -2.367 1 92.75 207 PRO B CA 1
ATOM 4145 C C . PRO B 1 207 ? -11.617 -3.91 -1.74 1 92.75 207 PRO B C 1
ATOM 4147 O O . PRO B 1 207 ? -11.023 -2.877 -2.057 1 92.75 207 PRO B O 1
ATOM 4150 N N . ARG B 1 208 ? -12.617 -4.008 -0.878 1 89.38 208 ARG B N 1
ATOM 4151 C CA . ARG B 1 208 ? -12.875 -2.867 -0.003 1 89.38 208 ARG B CA 1
ATOM 4152 C C . ARG B 1 208 ? -11.648 -2.545 0.844 1 89.38 208 ARG B C 1
ATOM 4154 O O . ARG B 1 208 ? -10.867 -3.439 1.186 1 89.38 208 ARG B O 1
ATOM 4161 N N . PRO B 1 209 ? -11.531 -1.27 1.173 1 86.56 209 PRO B N 1
ATOM 4162 C CA . PRO B 1 209 ? -10.328 -0.888 1.915 1 86.56 209 PRO B CA 1
ATOM 4163 C C . PRO B 1 209 ? -10.289 -1.485 3.32 1 86.56 209 PRO B C 1
ATOM 4165 O O . PRO B 1 209 ? -9.211 -1.668 3.885 1 86.56 209 PRO B O 1
ATOM 4168 N N . GLN B 1 210 ? -11.523 -1.702 3.92 1 86.69 210 GLN B N 1
ATOM 4169 C CA . GLN B 1 210 ? -11.586 -2.297 5.25 1 86.69 210 GLN B CA 1
ATOM 4170 C C . GLN B 1 210 ? -12.312 -3.639 5.215 1 86.69 210 GLN B C 1
ATOM 4172 O O . GLN B 1 210 ? -13.289 -3.805 4.48 1 86.69 210 GLN B O 1
ATOM 4177 N N . PRO B 1 211 ? -11.875 -4.633 5.945 1 87.25 211 PRO B N 1
ATOM 4178 C CA . PRO B 1 211 ? -10.695 -4.586 6.809 1 87.25 211 PRO B CA 1
ATOM 4179 C C . PRO B 1 211 ? -9.383 -4.621 6.023 1 87.25 211 PRO B C 1
ATOM 4181 O O . PRO B 1 211 ? -9.391 -4.895 4.82 1 87.25 211 PRO B O 1
ATOM 4184 N N . VAL B 1 212 ? -8.312 -4.395 6.691 1 87.38 212 VAL B N 1
ATOM 4185 C CA . VAL B 1 212 ? -6.988 -4.395 6.07 1 87.38 212 VAL B CA 1
ATOM 4186 C C . VAL B 1 212 ? -6.68 -5.785 5.523 1 87.38 212 VAL B C 1
ATOM 4188 O O . VAL B 1 212 ? -6.898 -6.793 6.203 1 87.38 212 VAL B O 1
ATOM 4191 N N . ARG B 1 213 ? -6.242 -5.789 4.273 1 91.69 213 ARG B N 1
ATOM 4192 C CA . ARG B 1 213 ? -5.805 -7.004 3.596 1 91.69 213 ARG B CA 1
ATOM 4193 C C . ARG B 1 213 ? -4.383 -6.852 3.062 1 91.69 213 ARG B C 1
ATOM 4195 O O . ARG B 1 213 ? -4.055 -5.844 2.432 1 91.69 213 ARG B O 1
ATOM 4202 N N . THR B 1 214 ? -3.615 -7.828 3.334 1 92.62 214 THR B N 1
ATOM 4203 C CA . THR B 1 214 ? -2.223 -7.723 2.916 1 92.62 214 THR B CA 1
ATOM 4204 C C . THR B 1 214 ? -1.92 -8.711 1.794 1 92.62 214 THR B C 1
ATOM 4206 O O . THR B 1 214 ? -0.782 -8.805 1.328 1 92.62 214 THR B O 1
ATOM 4209 N N . ASN B 1 215 ? -2.939 -9.461 1.324 1 95.69 215 ASN B N 1
ATOM 4210 C CA . ASN B 1 215 ? -2.742 -10.484 0.308 1 95.69 215 ASN B CA 1
ATOM 4211 C C . ASN B 1 215 ? -3.146 -9.992 -1.077 1 95.69 215 ASN B C 1
ATOM 4213 O O . ASN B 1 215 ? -3.146 -10.758 -2.041 1 95.69 215 ASN B O 1
ATOM 4217 N N . TRP B 1 216 ? -3.549 -8.727 -1.202 1 96.56 216 TRP B N 1
ATOM 4218 C CA . TRP B 1 216 ? -3.887 -8.141 -2.496 1 96.56 216 TRP B CA 1
ATOM 4219 C C . TRP B 1 216 ? -2.744 -7.277 -3.018 1 96.56 216 TRP B C 1
ATOM 4221 O O . TRP B 1 216 ? -2.09 -6.57 -2.248 1 96.56 216 TRP B O 1
ATOM 4231 N N . ALA B 1 217 ? -2.51 -7.344 -4.324 1 96.44 217 ALA B N 1
ATOM 4232 C CA . ALA B 1 217 ? -1.602 -6.371 -4.926 1 96.44 217 ALA B CA 1
ATOM 4233 C C . ALA B 1 217 ? -2.186 -4.965 -4.859 1 96.44 217 ALA B C 1
ATOM 4235 O O . ALA B 1 217 ? -3.34 -4.746 -5.234 1 96.44 217 ALA B O 1
ATOM 4236 N N . THR B 1 218 ? -1.452 -4.043 -4.301 1 95 218 THR B N 1
ATOM 4237 C CA . THR B 1 218 ? -1.885 -2.652 -4.207 1 95 218 THR B CA 1
ATOM 4238 C C . THR B 1 218 ? -1.222 -1.806 -5.293 1 95 218 THR B C 1
ATOM 4240 O O . THR B 1 218 ? -0.18 -2.184 -5.832 1 95 218 THR B O 1
ATOM 4243 N N . PRO B 1 219 ? -1.841 -0.682 -5.633 1 93.56 219 PRO B N 1
ATOM 4244 C CA . PRO B 1 219 ? -1.175 0.233 -6.562 1 93.56 219 PRO B CA 1
ATOM 4245 C C . PRO B 1 219 ? 0.235 0.609 -6.113 1 93.56 219 PRO B C 1
ATOM 4247 O O . PRO B 1 219 ? 1.133 0.762 -6.945 1 93.56 219 PRO B O 1
ATOM 4250 N N . GLU B 1 220 ? 0.445 0.683 -4.848 1 96 220 GLU B N 1
ATOM 4251 C CA . GLU B 1 220 ? 1.768 1.048 -4.348 1 96 220 GLU B CA 1
ATOM 4252 C C . GLU B 1 220 ? 2.762 -0.097 -4.527 1 96 220 GLU B C 1
ATOM 4254 O O . GLU B 1 220 ? 3.953 0.137 -4.738 1 96 220 GLU B O 1
ATOM 4259 N N . LEU B 1 221 ? 2.275 -1.333 -4.422 1 97.44 221 LEU B N 1
ATOM 4260 C CA . LEU B 1 221 ? 3.148 -2.461 -4.727 1 97.44 221 LEU B CA 1
ATOM 4261 C C . LEU B 1 221 ? 3.596 -2.424 -6.184 1 97.44 221 LEU B C 1
ATOM 4263 O O . LEU B 1 221 ? 4.766 -2.668 -6.484 1 97.44 221 LEU B O 1
ATOM 4267 N N . LEU B 1 222 ? 2.656 -2.102 -7.07 1 96.69 222 LEU B N 1
ATOM 4268 C CA . LEU B 1 222 ? 2.994 -1.988 -8.484 1 96.69 222 LEU B CA 1
ATOM 4269 C C . LEU B 1 222 ? 3.982 -0.85 -8.719 1 96.69 222 LEU B C 1
ATOM 4271 O O . LEU B 1 222 ? 4.91 -0.982 -9.523 1 96.69 222 LEU B O 1
ATOM 4275 N N . ASP B 1 223 ? 3.773 0.233 -8.016 1 96.19 223 ASP B N 1
ATOM 4276 C CA . ASP B 1 223 ? 4.699 1.358 -8.094 1 96.19 223 ASP B CA 1
ATOM 4277 C C . ASP B 1 223 ? 6.098 0.957 -7.629 1 96.19 223 ASP B C 1
ATOM 4279 O O . ASP B 1 223 ? 7.098 1.346 -8.234 1 96.19 223 ASP B O 1
ATOM 4283 N N . TYR B 1 224 ? 6.156 0.168 -6.535 1 97.75 224 TYR B N 1
ATOM 4284 C CA . TYR B 1 224 ? 7.438 -0.337 -6.051 1 97.75 224 TYR B CA 1
ATOM 4285 C C . TYR B 1 224 ? 8.109 -1.221 -7.094 1 97.75 224 TYR B C 1
ATOM 4287 O O . TYR B 1 224 ? 9.289 -1.035 -7.41 1 97.75 224 TYR B O 1
ATOM 4295 N N . ALA B 1 225 ? 7.328 -2.125 -7.625 1 97.5 225 ALA B N 1
ATOM 4296 C CA . ALA B 1 225 ? 7.867 -3.01 -8.656 1 97.5 225 ALA B CA 1
ATOM 4297 C C . ALA B 1 225 ? 8.422 -2.209 -9.828 1 97.5 225 ALA B C 1
ATOM 4299 O O . ALA B 1 225 ? 9.5 -2.518 -10.344 1 97.5 225 ALA B O 1
ATOM 4300 N N . ARG B 1 226 ? 7.738 -1.212 -10.227 1 95.56 226 ARG B N 1
ATOM 4301 C CA . ARG B 1 226 ? 8.156 -0.359 -11.336 1 95.56 226 ARG B CA 1
ATOM 4302 C C . ARG B 1 226 ? 9.492 0.314 -11.039 1 95.56 226 ARG B C 1
ATOM 4304 O O . ARG B 1 226 ? 10.289 0.538 -11.945 1 95.56 226 ARG B O 1
ATOM 4311 N N . SER B 1 227 ? 9.703 0.621 -9.766 1 95.44 227 SER B N 1
ATOM 4312 C CA . SER B 1 227 ? 10.906 1.337 -9.359 1 95.44 227 SER B CA 1
ATOM 4313 C C . SER B 1 227 ? 12.117 0.418 -9.359 1 95.44 227 SER B C 1
ATOM 4315 O O . SER B 1 227 ? 13.25 0.87 -9.141 1 95.44 227 SER B O 1
ATOM 4317 N N . THR B 1 228 ? 11.977 -0.89 -9.625 1 96.31 228 THR B N 1
ATOM 4318 C CA . THR B 1 228 ? 13.055 -1.867 -9.547 1 96.31 228 THR B CA 1
ATOM 4319 C C . THR B 1 228 ? 13.469 -2.326 -10.945 1 96.31 228 THR B C 1
ATOM 4321 O O . THR B 1 228 ? 12.812 -1.993 -11.938 1 96.31 228 THR B O 1
ATOM 4324 N N . GLY B 1 229 ? 14.602 -3.008 -11.078 1 93.81 229 GLY B N 1
ATOM 4325 C CA . GLY B 1 229 ? 15.031 -3.6 -12.336 1 93.81 229 GLY B CA 1
ATOM 4326 C C . GLY B 1 229 ? 15.898 -2.668 -13.164 1 93.81 229 GLY B C 1
ATOM 4327 O O . GLY B 1 229 ? 16.203 -2.969 -14.32 1 93.81 229 GLY B O 1
ATOM 4328 N N . ALA B 1 230 ? 16.203 -1.498 -12.578 1 88.38 230 ALA B N 1
ATOM 4329 C CA . ALA B 1 230 ? 17.047 -0.512 -13.242 1 88.38 230 ALA B CA 1
ATOM 4330 C C . ALA B 1 230 ? 17.984 0.175 -12.25 1 88.38 230 ALA B C 1
ATOM 4332 O O . ALA B 1 230 ? 17.781 0.087 -11.039 1 88.38 230 ALA B O 1
ATOM 4333 N N . ASP B 1 231 ? 19.016 0.748 -12.773 1 85.5 231 ASP B N 1
ATOM 4334 C CA . ASP B 1 231 ? 19.938 1.592 -12.016 1 85.5 231 ASP B CA 1
ATOM 4335 C C . ASP B 1 231 ? 20.516 0.839 -10.812 1 85.5 231 ASP B C 1
ATOM 4337 O O . ASP B 1 231 ? 20.609 1.385 -9.711 1 85.5 231 ASP B O 1
ATOM 4341 N N . GLY B 1 232 ? 20.719 -0.427 -11 1 87.31 232 GLY B N 1
ATOM 4342 C CA . GLY B 1 232 ? 21.375 -1.22 -9.969 1 87.31 232 GLY B CA 1
ATOM 4343 C C . GLY B 1 232 ? 20.406 -1.781 -8.945 1 87.31 232 GLY B C 1
ATOM 4344 O O . GLY B 1 232 ? 20.828 -2.428 -7.98 1 87.31 232 GLY B O 1
ATOM 4345 N N . ARG B 1 233 ? 19.172 -1.533 -9.148 1 94.06 233 ARG B N 1
ATOM 4346 C CA . ARG B 1 233 ? 18.172 -2.086 -8.242 1 94.06 233 ARG B CA 1
ATOM 4347 C C . ARG B 1 233 ? 17.688 -3.443 -8.734 1 94.06 233 ARG B C 1
ATOM 4349 O O . ARG B 1 233 ? 17.156 -3.557 -9.844 1 94.06 233 ARG B O 1
ATOM 4356 N N . PRO B 1 234 ? 17.766 -4.453 -7.906 1 96.19 234 PRO B N 1
ATOM 4357 C CA . PRO B 1 234 ? 17.25 -5.758 -8.32 1 96.19 234 PRO B CA 1
ATOM 4358 C C . PRO B 1 234 ? 15.773 -5.715 -8.688 1 96.19 234 PRO B C 1
ATOM 4360 O O . PRO B 1 234 ? 14.984 -5.031 -8.023 1 96.19 234 PRO B O 1
ATOM 4363 N N . GLY B 1 235 ? 15.438 -6.461 -9.711 1 97.69 235 GLY B N 1
ATOM 4364 C CA . GLY B 1 235 ? 14.062 -6.445 -10.195 1 97.69 235 GLY B CA 1
ATOM 4365 C C . GLY B 1 235 ? 13.109 -7.219 -9.305 1 97.69 235 GLY B C 1
ATOM 4366 O O . GLY B 1 235 ? 13.523 -8.148 -8.602 1 97.69 235 GLY B O 1
ATOM 4367 N N . LEU B 1 236 ? 11.891 -6.809 -9.305 1 98.31 236 LEU B N 1
ATOM 4368 C CA . LEU B 1 236 ? 10.789 -7.496 -8.648 1 98.31 236 LEU B CA 1
ATOM 4369 C C . LEU B 1 236 ? 9.602 -7.641 -9.602 1 98.31 236 LEU B C 1
ATOM 4371 O O . LEU B 1 236 ? 9.109 -6.648 -10.141 1 98.31 236 LEU B O 1
ATOM 4375 N N . THR B 1 237 ? 9.148 -8.859 -9.828 1 98.12 237 THR B N 1
ATOM 4376 C CA . THR B 1 237 ? 7.98 -9.109 -10.672 1 98.12 237 THR B CA 1
ATOM 4377 C C . THR B 1 237 ? 6.758 -9.43 -9.82 1 98.12 237 THR B C 1
ATOM 4379 O O . THR B 1 237 ? 6.855 -10.188 -8.852 1 98.12 237 THR B O 1
ATOM 4382 N N . VAL B 1 238 ? 5.641 -8.812 -10.125 1 98.44 238 VAL B N 1
ATOM 4383 C CA . VAL B 1 238 ? 4.387 -9.109 -9.445 1 98.44 238 VAL B CA 1
ATOM 4384 C C . VAL B 1 238 ? 3.65 -10.227 -10.188 1 98.44 238 VAL B C 1
ATOM 4386 O O . VAL B 1 238 ? 3.4 -10.117 -11.391 1 98.44 238 VAL B O 1
ATOM 4389 N N . MET B 1 239 ? 3.412 -11.312 -9.484 1 98.62 239 MET B N 1
ATOM 4390 C CA . MET B 1 239 ? 2.57 -12.406 -9.961 1 98.62 239 MET B CA 1
ATOM 4391 C C . MET B 1 239 ? 1.144 -12.258 -9.445 1 98.62 239 MET B C 1
ATOM 4393 O O . MET B 1 239 ? 0.934 -12.008 -8.258 1 98.62 239 MET B O 1
ATOM 4397 N N . ALA B 1 240 ? 0.199 -12.406 -10.328 1 98.44 240 ALA B N 1
ATOM 4398 C CA . ALA B 1 240 ? -1.196 -12.172 -9.969 1 98.44 240 ALA B CA 1
ATOM 4399 C C . ALA B 1 240 ? -1.976 -13.477 -9.898 1 98.44 240 ALA B C 1
ATOM 4401 O O . ALA B 1 240 ? -2.348 -14.047 -10.93 1 98.44 240 ALA B O 1
ATOM 4402 N N . TYR B 1 241 ? -2.246 -13.938 -8.672 1 98 241 TYR B N 1
ATOM 4403 C CA . TYR B 1 241 ? -3.127 -15.102 -8.609 1 98 241 TYR B CA 1
ATOM 4404 C C . TYR B 1 241 ? -4.59 -14.672 -8.555 1 98 241 TYR B C 1
ATOM 4406 O O . TYR B 1 241 ? -4.895 -13.523 -8.227 1 98 241 TYR B O 1
ATOM 4414 N N . SER B 1 242 ? -5.477 -15.578 -8.945 1 97.12 242 SER B N 1
ATOM 4415 C CA . SER B 1 242 ? -6.91 -15.359 -9.086 1 97.12 242 SER B CA 1
ATOM 4416 C C . SER B 1 242 ? -7.203 -14.172 -9.992 1 97.12 242 SER B C 1
ATOM 4418 O O . SER B 1 242 ? -8.016 -13.305 -9.656 1 97.12 242 SER B O 1
ATOM 4420 N N . PRO B 1 243 ? -6.535 -14.148 -11.125 1 97.62 243 PRO B N 1
ATOM 4421 C CA . PRO B 1 243 ? -6.734 -13.008 -12.023 1 97.62 243 PRO B CA 1
ATOM 4422 C C . PRO B 1 243 ? -8.148 -12.945 -12.602 1 97.62 243 PRO B C 1
ATOM 4424 O O . PRO B 1 243 ? -8.609 -11.883 -13.023 1 97.62 243 PRO B O 1
ATOM 4427 N N . LEU B 1 244 ? -8.836 -14.094 -12.633 1 96.88 244 LEU B N 1
ATOM 4428 C CA . LEU B 1 244 ? -10.172 -14.164 -13.211 1 96.88 244 LEU B CA 1
ATOM 4429 C C . LEU B 1 244 ? -11.242 -14.234 -12.125 1 96.88 244 LEU B C 1
ATOM 4431 O O . LEU B 1 244 ? -12.406 -14.5 -12.406 1 96.88 244 LEU B O 1
ATOM 4435 N N . HIS B 1 245 ? -10.836 -14.031 -10.977 1 95.25 245 HIS B N 1
ATOM 4436 C CA . HIS B 1 245 ? -11.688 -13.898 -9.789 1 95.25 245 HIS B CA 1
ATOM 4437 C C . HIS B 1 245 ? -12.688 -15.039 -9.703 1 95.25 245 HIS B C 1
ATOM 4439 O O . HIS B 1 245 ? -13.891 -14.805 -9.531 1 95.25 245 HIS B O 1
ATOM 4445 N N . GLN B 1 246 ? -12.219 -16.219 -9.977 1 91.44 246 GLN B N 1
ATOM 4446 C CA . GLN B 1 246 ? -12.938 -17.469 -9.781 1 91.44 246 GLN B CA 1
ATOM 4447 C C . GLN B 1 246 ? -14.203 -17.516 -10.633 1 91.44 246 GLN B C 1
ATOM 4449 O O . GLN B 1 246 ? -15.227 -18.062 -10.211 1 91.44 246 GLN B O 1
ATOM 4454 N N . GLY B 1 247 ? -14.25 -16.734 -11.688 1 93.81 247 GLY B N 1
ATOM 4455 C CA . GLY B 1 247 ? -15.289 -16.891 -12.68 1 93.81 247 GLY B CA 1
ATOM 4456 C C . GLY B 1 247 ? -16.344 -15.797 -12.625 1 93.81 247 GLY B C 1
ATOM 4457 O O . GLY B 1 247 ? -17.266 -15.773 -13.445 1 93.81 247 GLY B O 1
ATOM 4458 N N . VAL B 1 248 ? -16.188 -14.789 -11.773 1 96 248 VAL B N 1
ATOM 4459 C CA . VAL B 1 248 ? -17.203 -13.781 -11.516 1 96 248 VAL B CA 1
ATOM 4460 C C . VAL B 1 248 ? -17.438 -12.938 -12.773 1 96 248 VAL B C 1
ATOM 4462 O O . VAL B 1 248 ? -18.5 -12.336 -12.945 1 96 248 VAL B O 1
ATOM 4465 N N . PHE B 1 249 ? -16.484 -12.898 -13.695 1 97.56 249 PHE B N 1
ATOM 4466 C CA . PHE B 1 249 ? -16.594 -12.031 -14.859 1 97.56 249 PHE B CA 1
ATOM 4467 C C . PHE B 1 249 ? -17.578 -12.609 -15.867 1 97.56 249 PHE B C 1
ATOM 4469 O O . PHE B 1 249 ? -18.141 -11.867 -16.688 1 97.56 249 PHE B O 1
ATOM 4476 N N . THR B 1 250 ? -17.797 -13.938 -15.844 1 95.88 250 THR B N 1
ATOM 4477 C CA . THR B 1 250 ? -18.609 -14.578 -16.875 1 95.88 250 THR B CA 1
ATOM 4478 C C . THR B 1 250 ? -19.859 -15.219 -16.266 1 95.88 250 THR B C 1
ATOM 4480 O O . THR B 1 250 ? -20.797 -15.562 -16.984 1 95.88 250 THR B O 1
ATOM 4483 N N . ARG B 1 251 ? -19.812 -15.375 -14.93 1 95 251 ARG B N 1
ATOM 4484 C CA . ARG B 1 251 ? -20.906 -16.109 -14.273 1 95 251 ARG B CA 1
ATOM 4485 C C . ARG B 1 251 ? -21.5 -15.281 -13.141 1 95 251 ARG B C 1
ATOM 4487 O O . ARG B 1 251 ? -20.797 -14.945 -12.18 1 95 251 ARG B O 1
ATOM 4494 N N . ASP B 1 252 ? -22.797 -15.203 -13.086 1 93.69 252 ASP B N 1
ATOM 4495 C CA . ASP B 1 252 ? -23.484 -14.383 -12.086 1 93.69 252 ASP B CA 1
ATOM 4496 C C . ASP B 1 252 ? -23.656 -15.148 -10.781 1 93.69 252 ASP B C 1
ATOM 4498 O O . ASP B 1 252 ? -23.891 -14.547 -9.727 1 93.69 252 ASP B O 1
ATOM 4502 N N . ASP B 1 253 ? -23.562 -16.453 -10.82 1 94.5 253 ASP B N 1
ATOM 4503 C CA . ASP B 1 253 ? -23.781 -17.281 -9.633 1 94.5 253 ASP B CA 1
ATOM 4504 C C . ASP B 1 253 ? -22.5 -17.375 -8.789 1 94.5 253 ASP B C 1
ATOM 4506 O O . ASP B 1 253 ? -22.531 -17.875 -7.664 1 94.5 253 ASP B O 1
ATOM 4510 N N . LYS B 1 254 ? -21.406 -16.906 -9.328 1 94.75 254 LYS B N 1
ATOM 4511 C CA . LYS B 1 254 ? -20.141 -16.969 -8.602 1 94.75 254 LYS B CA 1
ATOM 4512 C C . LYS B 1 254 ? -20.016 -15.812 -7.613 1 94.75 254 LYS B C 1
ATOM 4514 O O . LYS B 1 254 ? -20.281 -14.656 -7.965 1 94.75 254 LYS B O 1
ATOM 4519 N N . PRO B 1 255 ? -19.672 -16.094 -6.395 1 93.44 255 PRO B N 1
ATOM 4520 C CA . PRO B 1 255 ? -19.484 -15.008 -5.426 1 93.44 255 PRO B CA 1
ATOM 4521 C C . PRO B 1 255 ? -18.188 -14.242 -5.652 1 93.44 255 PRO B C 1
ATOM 4523 O O . PRO B 1 255 ? -17.188 -14.82 -6.105 1 93.44 255 PRO B O 1
ATOM 4526 N N . PHE B 1 256 ? -18.25 -12.93 -5.266 1 92.94 256 PHE B N 1
ATOM 4527 C CA . PHE B 1 256 ? -17.016 -12.156 -5.258 1 92.94 256 PHE B CA 1
ATOM 4528 C C . PHE B 1 25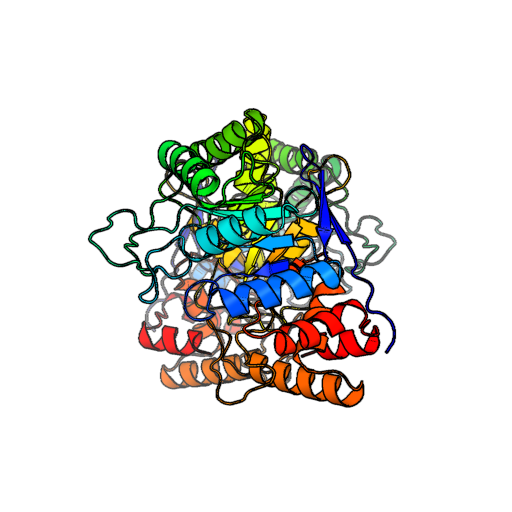6 ? -16.047 -12.688 -4.195 1 92.94 256 PHE B C 1
ATOM 4530 O O . PHE B 1 256 ? -16.484 -13.078 -3.107 1 92.94 256 PHE B O 1
ATOM 4537 N N . TYR B 1 257 ? -14.898 -12.641 -4.527 1 85.88 257 TYR B N 1
ATOM 4538 C CA . TYR B 1 257 ? -13.867 -13.211 -3.672 1 85.88 257 TYR B CA 1
ATOM 4539 C C . TYR B 1 257 ? -13.289 -12.156 -2.734 1 85.88 257 TYR B C 1
ATOM 4541 O O . TYR B 1 257 ? -13.047 -11.016 -3.145 1 85.88 257 TYR B O 1
ATOM 4549 N N . ASP B 1 258 ? -13.039 -12.523 -1.433 1 83.44 258 ASP B N 1
ATOM 4550 C CA . ASP B 1 258 ? -12.141 -11.914 -0.46 1 83.44 258 ASP B CA 1
ATOM 4551 C C . ASP B 1 258 ? -12.344 -10.398 -0.405 1 83.44 258 ASP B C 1
ATOM 4553 O O . ASP B 1 258 ? -11.391 -9.633 -0.557 1 83.44 258 ASP B O 1
ATOM 4557 N N . GLY B 1 259 ? -13.625 -9.891 -0.268 1 87.5 259 GLY B N 1
ATOM 4558 C CA . GLY B 1 259 ? -13.883 -8.484 0.004 1 87.5 259 GLY B CA 1
ATOM 4559 C C . GLY B 1 259 ? -14.211 -7.684 -1.243 1 87.5 259 GLY B C 1
ATOM 4560 O O . GLY B 1 259 ? -14.477 -6.484 -1.165 1 87.5 259 GLY B O 1
ATOM 4561 N N . ALA B 1 260 ? -14.273 -8.312 -2.375 1 93.38 260 ALA B N 1
ATOM 4562 C CA . ALA B 1 260 ? -14.477 -7.609 -3.639 1 93.38 260 ALA B CA 1
ATOM 4563 C C . ALA B 1 260 ? -15.953 -7.359 -3.893 1 93.38 260 ALA B C 1
ATOM 4565 O O . ALA B 1 260 ? -16.328 -6.746 -4.898 1 93.38 260 ALA B O 1
ATOM 4566 N N . ASP B 1 261 ? -16.812 -7.785 -2.93 1 92.56 261 ASP B N 1
ATOM 4567 C CA . ASP B 1 261 ? -18.25 -7.609 -3.115 1 92.56 261 ASP B CA 1
ATOM 4568 C C . ASP B 1 261 ? -18.703 -6.227 -2.643 1 92.56 261 ASP B C 1
ATOM 4570 O O . ASP B 1 261 ? -19.078 -6.051 -1.48 1 92.56 261 ASP B O 1
ATOM 4574 N N . HIS B 1 262 ? -18.719 -5.297 -3.43 1 90.25 262 HIS B N 1
ATOM 4575 C CA . HIS B 1 262 ? -19.172 -3.932 -3.172 1 90.25 262 HIS B CA 1
ATOM 4576 C C . HIS B 1 262 ? -19.578 -3.232 -4.465 1 90.25 262 HIS B C 1
ATOM 4578 O O . HIS B 1 262 ? -19.359 -3.764 -5.555 1 90.25 262 HIS B O 1
ATOM 4584 N N . ALA B 1 263 ? -20.172 -2.074 -4.355 1 90 263 ALA B N 1
ATOM 4585 C CA . ALA B 1 263 ? -20.766 -1.381 -5.496 1 90 263 ALA B CA 1
ATOM 4586 C C . ALA B 1 263 ? -19.719 -1.11 -6.578 1 90 263 ALA B C 1
ATOM 4588 O O . ALA B 1 263 ? -20.016 -1.238 -7.77 1 90 263 ALA B O 1
ATOM 4589 N N . GLY B 1 264 ? -18.547 -0.826 -6.262 1 89.81 264 GLY B N 1
ATOM 4590 C CA . GLY B 1 264 ? -17.484 -0.572 -7.219 1 89.81 264 GLY B CA 1
ATOM 4591 C C . GLY B 1 264 ? -17.141 -1.785 -8.062 1 89.81 264 GLY B C 1
ATOM 4592 O O . GLY B 1 264 ? -16.922 -1.665 -9.273 1 89.81 264 GLY B O 1
ATOM 4593 N N . SER B 1 265 ? -17.094 -2.957 -7.445 1 93.25 265 SER B N 1
ATOM 4594 C CA . SER B 1 265 ? -16.797 -4.195 -8.156 1 93.25 265 SER B CA 1
ATOM 4595 C C . SER B 1 265 ? -17.891 -4.539 -9.156 1 93.25 265 SER B C 1
ATOM 4597 O O . SER B 1 265 ? -17.609 -4.977 -10.273 1 93.25 265 SER B O 1
ATOM 4599 N N . ARG B 1 266 ? -19.094 -4.352 -8.734 1 93.81 266 ARG B N 1
ATOM 4600 C CA . ARG B 1 266 ? -20.203 -4.637 -9.625 1 93.81 266 ARG B CA 1
ATOM 4601 C C . ARG B 1 266 ? -20.172 -3.734 -10.852 1 93.81 266 ARG B C 1
ATOM 4603 O O . ARG B 1 266 ? -20.422 -4.191 -11.977 1 93.81 266 ARG B O 1
ATOM 4610 N N . GLU B 1 267 ? -19.875 -2.461 -10.617 1 94 267 GLU B N 1
ATOM 4611 C CA . GLU B 1 267 ? -19.75 -1.533 -11.742 1 94 267 GLU B CA 1
ATOM 4612 C C . GLU B 1 267 ? -18.594 -1.934 -12.648 1 94 267 GLU B C 1
ATOM 4614 O O . GLU B 1 267 ? -18.688 -1.825 -13.875 1 94 267 GLU B O 1
ATOM 4619 N N . ARG B 1 268 ? -17.531 -2.408 -12.133 1 95.5 268 ARG B N 1
ATOM 4620 C CA . ARG B 1 268 ? -16.359 -2.805 -12.914 1 95.5 268 ARG B CA 1
ATOM 4621 C C . ARG B 1 268 ? -16.656 -4.055 -13.734 1 95.5 268 ARG B C 1
ATOM 4623 O O . ARG B 1 268 ? -16.234 -4.152 -14.891 1 95.5 268 ARG B O 1
ATOM 4630 N N . VAL B 1 269 ? -17.375 -5.008 -13.133 1 97.38 269 VAL B N 1
ATOM 4631 C CA . VAL B 1 269 ? -17.75 -6.203 -13.875 1 97.38 269 VAL B CA 1
ATOM 4632 C C . VAL B 1 269 ? -18.625 -5.82 -15.062 1 97.38 269 VAL B C 1
ATOM 4634 O O . VAL B 1 269 ? -18.438 -6.316 -16.172 1 97.38 269 VAL B O 1
ATOM 4637 N N . ALA B 1 270 ? -19.594 -4.906 -14.812 1 97.19 270 ALA B N 1
ATOM 4638 C CA . ALA B 1 270 ? -20.469 -4.445 -15.883 1 97.19 270 ALA B CA 1
ATOM 4639 C C . ALA B 1 270 ? -19.656 -3.779 -17 1 97.19 270 ALA B C 1
ATOM 4641 O O . ALA B 1 270 ? -19.891 -4.043 -18.188 1 97.19 270 ALA B O 1
ATOM 4642 N N . ALA B 1 271 ? -18.734 -2.936 -16.641 1 96.94 271 ALA B N 1
ATOM 4643 C CA . ALA B 1 271 ? -17.875 -2.266 -17.609 1 96.94 271 ALA B CA 1
ATOM 4644 C C . ALA B 1 271 ? -17.047 -3.275 -18.391 1 96.94 271 ALA B C 1
ATOM 4646 O O . ALA B 1 271 ? -16.906 -3.162 -19.625 1 96.94 271 ALA B O 1
ATOM 4647 N N . LEU B 1 272 ? -16.5 -4.25 -17.734 1 98.38 272 LEU B N 1
ATOM 4648 C CA . LEU B 1 272 ? -15.68 -5.289 -18.359 1 98.38 272 LEU B CA 1
ATOM 4649 C C . LEU B 1 272 ? -16.484 -6.074 -19.375 1 98.38 272 LEU B C 1
ATOM 4651 O O . LEU B 1 272 ? -16.016 -6.301 -20.5 1 98.38 272 LEU B O 1
ATOM 4655 N N . ARG B 1 273 ? -17.672 -6.461 -19.047 1 98.44 273 ARG B N 1
ATOM 4656 C CA . ARG B 1 273 ? -18.547 -7.203 -19.953 1 98.44 273 ARG B CA 1
ATOM 4657 C C . ARG B 1 273 ? -18.922 -6.367 -21.172 1 98.44 273 ARG B C 1
ATOM 4659 O O . ARG B 1 273 ? -18.953 -6.875 -22.297 1 98.44 273 ARG B O 1
ATOM 4666 N N . ALA B 1 274 ? -19.203 -5.105 -20.891 1 98.12 274 ALA B N 1
ATOM 4667 C CA . ALA B 1 274 ? -19.562 -4.207 -21.984 1 98.12 274 ALA B CA 1
ATOM 4668 C C . ALA B 1 274 ? -18.406 -4.062 -22.984 1 98.12 274 ALA B C 1
ATOM 4670 O O . ALA B 1 274 ? -18.609 -4.164 -24.188 1 98.12 274 ALA B O 1
ATOM 4671 N N . VAL B 1 275 ? -17.219 -3.863 -22.484 1 97.94 275 VAL B N 1
ATOM 4672 C CA . VAL B 1 275 ? -16.031 -3.719 -23.328 1 97.94 275 VAL B CA 1
ATOM 4673 C C . VAL B 1 275 ? -15.773 -5.02 -24.094 1 97.94 275 VAL B C 1
ATOM 4675 O O . VAL B 1 275 ? -15.477 -5 -25.281 1 97.94 275 VAL B O 1
ATOM 4678 N N . ALA B 1 276 ? -15.859 -6.148 -23.375 1 98.38 276 ALA B N 1
ATOM 4679 C CA . ALA B 1 276 ? -15.648 -7.453 -24 1 98.38 276 ALA B CA 1
ATOM 4680 C C . ALA B 1 276 ? -16.594 -7.652 -25.188 1 98.38 276 ALA B C 1
ATOM 4682 O O . ALA B 1 276 ? -16.156 -8.047 -26.266 1 98.38 276 ALA B O 1
ATOM 4683 N N . ALA B 1 277 ? -17.828 -7.324 -25.016 1 98.06 277 ALA B N 1
ATOM 4684 C CA . ALA B 1 277 ? -18.828 -7.441 -26.062 1 98.06 277 ALA B CA 1
ATOM 4685 C C . ALA B 1 277 ? -18.5 -6.531 -27.25 1 98.06 277 ALA B C 1
ATOM 4687 O O . ALA B 1 277 ? -18.609 -6.941 -28.406 1 98.06 277 ALA B O 1
ATOM 4688 N N . GLU B 1 278 ? -18.109 -5.406 -26.938 1 97.5 278 GLU B N 1
ATOM 4689 C CA . GLU B 1 278 ? -17.812 -4.402 -27.953 1 97.5 278 GLU B CA 1
ATOM 4690 C C . GLU B 1 278 ? -16.641 -4.84 -28.844 1 97.5 278 GLU B C 1
ATOM 4692 O O . GLU B 1 278 ? -16.688 -4.648 -30.062 1 97.5 278 GLU B O 1
ATOM 4697 N N . ILE B 1 279 ? -15.672 -5.488 -28.312 1 96.62 279 ILE B N 1
ATOM 4698 C CA . ILE B 1 279 ? -14.461 -5.73 -29.094 1 96.62 279 ILE B CA 1
ATOM 4699 C C . ILE B 1 279 ? -14.414 -7.191 -29.531 1 96.62 279 ILE B C 1
ATOM 4701 O O . ILE B 1 279 ? -13.414 -7.641 -30.109 1 96.62 279 ILE B O 1
ATOM 4705 N N . GLY B 1 280 ? -15.398 -7.969 -29.172 1 96.75 280 GLY B N 1
ATOM 4706 C CA . GLY B 1 280 ? -15.516 -9.344 -29.609 1 96.75 280 GLY B CA 1
ATOM 4707 C C . GLY B 1 280 ? -14.594 -10.297 -28.875 1 96.75 280 GLY B C 1
ATOM 4708 O O . GLY B 1 280 ? -14.023 -11.211 -29.469 1 96.75 280 GLY B O 1
ATOM 4709 N N . ALA B 1 281 ? -14.352 -10.07 -27.641 1 97.81 281 ALA B N 1
ATOM 4710 C CA . ALA B 1 281 ? -13.555 -10.922 -26.766 1 97.81 281 ALA B CA 1
ATOM 4711 C C . ALA B 1 281 ? -14.383 -11.398 -25.562 1 97.81 281 ALA B C 1
ATOM 4713 O O . ALA B 1 281 ? -15.523 -10.969 -25.391 1 97.81 281 ALA B O 1
ATOM 4714 N N . THR B 1 282 ? -13.898 -12.312 -24.891 1 97.94 282 THR B N 1
ATOM 4715 C CA . THR B 1 282 ? -14.57 -12.703 -23.656 1 97.94 282 THR B CA 1
ATOM 4716 C C . THR B 1 282 ? -14.148 -11.797 -22.5 1 97.94 282 THR B C 1
ATOM 4718 O O . THR B 1 282 ? -13.062 -11.203 -22.531 1 97.94 282 THR B O 1
ATOM 4721 N N . PRO B 1 283 ? -14.984 -11.727 -21.453 1 98.31 283 PRO B N 1
ATOM 4722 C CA . PRO B 1 283 ? -14.594 -10.93 -20.281 1 98.31 283 PRO B CA 1
ATOM 4723 C C . PRO B 1 283 ? -13.281 -11.406 -19.656 1 98.31 283 PRO B C 1
ATOM 4725 O O . PRO B 1 283 ? -12.469 -10.594 -19.219 1 98.31 283 PRO B O 1
ATOM 4728 N N . ASN B 1 284 ? -13.086 -12.703 -19.656 1 98.38 284 ASN B N 1
ATOM 4729 C CA . ASN B 1 284 ? -11.836 -13.25 -19.125 1 98.38 284 ASN B CA 1
ATOM 4730 C C . ASN B 1 284 ? -10.633 -12.789 -19.938 1 98.38 284 ASN B C 1
ATOM 4732 O O . ASN B 1 284 ? -9.609 -12.406 -19.375 1 98.38 284 ASN B O 1
ATOM 4736 N N . GLN B 1 285 ? -10.797 -12.828 -21.219 1 98.06 285 GLN B N 1
ATOM 4737 C CA . GLN B 1 285 ? -9.711 -12.383 -22.094 1 98.06 285 GLN B CA 1
ATOM 4738 C C . GLN B 1 285 ? -9.391 -10.906 -21.891 1 98.06 285 GLN B C 1
ATOM 4740 O O . GLN B 1 285 ? -8.227 -10.523 -21.828 1 98.06 285 GLN B O 1
ATOM 4745 N N . VAL B 1 286 ? -10.43 -10.086 -21.734 1 98.38 286 VAL B N 1
ATOM 4746 C CA . VAL B 1 286 ? -10.227 -8.656 -21.531 1 98.38 286 VAL B CA 1
ATOM 4747 C C . VAL B 1 286 ? -9.539 -8.422 -20.188 1 98.38 286 VAL B C 1
ATOM 4749 O O . VAL B 1 286 ? -8.625 -7.598 -20.078 1 98.38 286 VAL B O 1
ATOM 4752 N N . ALA B 1 287 ? -9.953 -9.148 -19.141 1 98.31 287 ALA B N 1
ATOM 4753 C CA . ALA B 1 287 ? -9.328 -9.016 -17.828 1 98.31 287 ALA B CA 1
ATOM 4754 C C . ALA B 1 287 ? -7.848 -9.375 -17.875 1 98.31 287 ALA B C 1
ATOM 4756 O O . ALA B 1 287 ? -7.008 -8.656 -17.344 1 98.31 287 ALA B O 1
ATOM 4757 N N . LEU B 1 288 ? -7.523 -10.461 -18.531 1 98.12 288 LEU B N 1
ATOM 4758 C CA . LEU B 1 288 ? -6.133 -10.883 -18.641 1 98.12 288 LEU B CA 1
ATOM 4759 C C . LEU B 1 288 ? -5.324 -9.891 -19.469 1 98.12 288 LEU B C 1
ATOM 4761 O O . LEU B 1 288 ? -4.199 -9.547 -19.109 1 98.12 288 LEU B O 1
ATOM 4765 N N . ALA B 1 289 ? -5.918 -9.453 -20.578 1 97.5 289 ALA B N 1
ATOM 4766 C CA . ALA B 1 289 ? -5.242 -8.469 -21.422 1 97.5 289 ALA B CA 1
ATOM 4767 C C . ALA B 1 289 ? -4.992 -7.172 -20.656 1 97.5 289 ALA B C 1
ATOM 4769 O O . ALA B 1 289 ? -3.957 -6.527 -20.844 1 97.5 289 ALA B O 1
ATOM 4770 N N . TRP B 1 290 ? -5.965 -6.758 -19.875 1 97.19 290 TRP B N 1
ATOM 4771 C CA . TRP B 1 290 ? -5.82 -5.574 -19.031 1 97.19 290 TRP B CA 1
ATOM 4772 C C . TRP B 1 290 ? -4.625 -5.711 -18.109 1 97.19 290 TRP B C 1
ATOM 4774 O O . TRP B 1 290 ? -3.83 -4.777 -17.953 1 97.19 290 TRP B O 1
ATOM 4784 N N . LEU B 1 291 ? -4.441 -6.859 -17.484 1 97.06 291 LEU B N 1
ATOM 4785 C CA . LEU B 1 291 ? -3.311 -7.125 -16.594 1 97.06 291 LEU B CA 1
ATOM 4786 C C . LEU B 1 291 ? -2 -7.117 -17.375 1 97.06 291 LEU B C 1
ATOM 4788 O O . LEU B 1 291 ? -1.035 -6.465 -16.969 1 97.06 291 LEU B O 1
ATOM 4792 N N . LEU B 1 292 ? -1.987 -7.77 -18.5 1 96.25 292 LEU B N 1
ATOM 4793 C CA . LEU B 1 292 ? -0.782 -7.957 -19.312 1 96.25 292 LEU B CA 1
ATOM 4794 C C . LEU B 1 292 ? -0.314 -6.637 -19.906 1 96.25 292 LEU B C 1
ATOM 4796 O O . LEU B 1 292 ? 0.886 -6.426 -20.094 1 96.25 292 LEU B O 1
ATOM 4800 N N . GLY B 1 293 ? -1.217 -5.777 -20.156 1 93.94 293 GLY B N 1
ATOM 4801 C CA . GLY B 1 293 ? -0.905 -4.555 -20.875 1 93.94 293 GLY B CA 1
ATOM 4802 C C . GLY B 1 293 ? -0.675 -3.367 -19.953 1 93.94 293 GLY B C 1
ATOM 4803 O O . GLY B 1 293 ? -0.52 -2.236 -20.422 1 93.94 293 GLY B O 1
ATOM 4804 N N . GLY B 1 294 ? -0.667 -3.627 -18.656 1 90.69 294 GLY B N 1
ATOM 4805 C CA . GLY B 1 294 ? -0.458 -2.531 -17.734 1 90.69 294 GLY B CA 1
ATOM 4806 C C . GLY B 1 294 ? 0.936 -1.938 -17.812 1 90.69 294 GLY B C 1
ATOM 4807 O O . GLY B 1 294 ? 1.824 -2.51 -18.453 1 90.69 294 GLY B O 1
ATOM 4808 N N . GLU B 1 295 ? 1.123 -0.731 -17.172 1 87.19 295 GLU B N 1
ATOM 4809 C CA . GLU B 1 295 ? 2.408 -0.04 -17.172 1 87.19 295 GLU B CA 1
ATOM 4810 C C . GLU B 1 295 ? 3.473 -0.848 -16.438 1 87.19 295 GLU B C 1
ATOM 4812 O O . GLU B 1 295 ? 4.656 -0.773 -16.766 1 87.19 295 GLU B O 1
ATOM 4817 N N . VAL B 1 296 ? 2.994 -1.588 -15.453 1 89.88 296 VAL B N 1
ATOM 4818 C CA . VAL B 1 296 ? 3.883 -2.453 -14.68 1 89.88 296 VAL B CA 1
ATOM 4819 C C . VAL B 1 296 ? 3.668 -3.908 -15.094 1 89.88 296 VAL B C 1
ATOM 4821 O O . VAL B 1 296 ? 2.539 -4.406 -15.078 1 89.88 296 VAL B O 1
ATOM 4824 N N . PRO B 1 297 ? 4.727 -4.504 -15.461 1 86.38 297 PRO B N 1
ATOM 4825 C CA . PRO B 1 297 ? 4.566 -5.902 -15.867 1 86.38 297 PRO B CA 1
ATOM 4826 C C . PRO B 1 297 ? 4.043 -6.785 -14.734 1 86.38 297 PRO B C 1
ATOM 4828 O O . PRO B 1 297 ? 4.547 -6.727 -13.609 1 86.38 297 PRO B O 1
ATOM 4831 N N . VAL B 1 2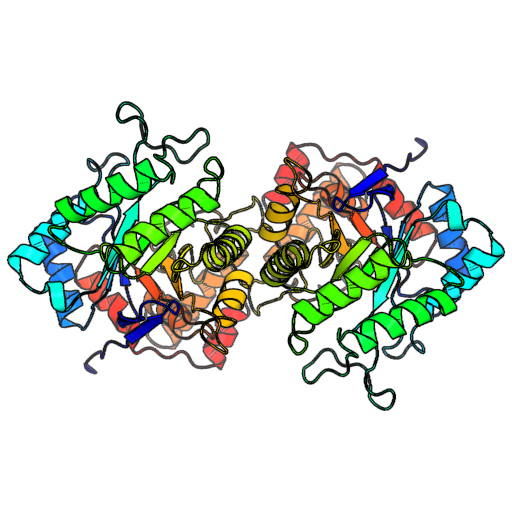98 ? 3.031 -7.449 -15.016 1 96.12 298 VAL B N 1
ATOM 4832 C CA . VAL B 1 298 ? 2.414 -8.422 -14.117 1 96.12 298 VAL B CA 1
ATOM 4833 C C . VAL B 1 298 ? 2.227 -9.75 -14.852 1 96.12 298 VAL B C 1
ATOM 4835 O O . VAL B 1 298 ? 1.931 -9.773 -16.047 1 96.12 298 VAL B O 1
ATOM 4838 N N . VAL B 1 299 ? 2.496 -10.828 -14.172 1 98.19 299 VAL B N 1
ATOM 4839 C CA . VAL B 1 299 ? 2.285 -12.156 -14.75 1 98.19 299 VAL B CA 1
ATOM 4840 C C . VAL B 1 299 ? 1.075 -12.82 -14.094 1 98.19 299 VAL B C 1
ATOM 4842 O O . VAL B 1 299 ? 1.136 -13.227 -12.93 1 98.19 299 VAL B O 1
ATOM 4845 N N . PRO B 1 300 ? -0.032 -12.93 -14.836 1 98.5 300 PRO B N 1
ATOM 4846 C CA . PRO B 1 300 ? -1.194 -13.633 -14.281 1 98.5 300 PRO B CA 1
ATOM 4847 C C . PRO B 1 300 ? -0.959 -15.125 -14.109 1 98.5 300 PRO B C 1
ATOM 4849 O O . PRO B 1 300 ? -0.419 -15.781 -15.008 1 98.5 300 PRO B O 1
ATOM 4852 N N . VAL B 1 301 ? -1.237 -15.648 -12.93 1 98.75 301 VAL B N 1
ATOM 4853 C CA . VAL B 1 301 ? -1.285 -17.078 -12.641 1 98.75 301 VAL B CA 1
ATOM 4854 C C . VAL B 1 301 ? -2.727 -17.578 -12.734 1 98.75 301 VAL B C 1
ATOM 4856 O O . VAL B 1 301 ? -3.494 -17.453 -11.773 1 98.75 301 VAL B O 1
ATOM 4859 N N . PHE B 1 302 ? -3.094 -18.109 -13.883 1 97.88 302 PHE B N 1
ATOM 4860 C CA . PHE B 1 302 ? -4.492 -18.469 -14.094 1 97.88 302 PHE B CA 1
ATOM 4861 C C . PHE B 1 302 ? -4.668 -19.984 -14.07 1 97.88 302 PHE B C 1
ATOM 4863 O O . PHE B 1 302 ? -3.729 -20.734 -14.367 1 97.88 302 PHE B O 1
ATOM 4870 N N . GLY B 1 303 ? -5.816 -20.422 -13.641 1 96.75 303 GLY B N 1
ATOM 4871 C CA . GLY B 1 303 ? -6.156 -21.828 -13.648 1 96.75 303 GLY B CA 1
ATOM 4872 C C . GLY B 1 303 ? -7.117 -22.219 -14.758 1 96.75 303 GLY B C 1
ATOM 4873 O O . GLY B 1 303 ? -7.883 -21.375 -15.242 1 96.75 303 GLY B O 1
ATOM 4874 N N . ALA B 1 304 ? -7.008 -23.438 -15.188 1 96.88 304 ALA B N 1
ATOM 4875 C CA . ALA B 1 304 ? -7.934 -24.031 -16.141 1 96.88 304 ALA B CA 1
ATOM 4876 C C . ALA B 1 304 ? -8.344 -25.438 -15.719 1 96.88 304 ALA B C 1
ATOM 4878 O O . ALA B 1 304 ? -7.512 -26.219 -15.25 1 96.88 304 ALA B O 1
ATOM 4879 N N . SER B 1 305 ? -9.609 -25.703 -15.844 1 95.94 305 SER B N 1
ATOM 4880 C CA . SER B 1 305 ? -10.102 -27.031 -15.469 1 95.94 305 SER B CA 1
ATOM 4881 C C . SER B 1 305 ? -10.383 -27.891 -16.703 1 95.94 305 SER B C 1
ATOM 4883 O O . SER B 1 305 ? -10.828 -29.031 -16.578 1 95.94 305 SER B O 1
ATOM 4885 N N . SER B 1 306 ? -10.188 -27.297 -17.859 1 97.88 306 SER B N 1
ATOM 4886 C CA . SER B 1 306 ? -10.32 -28 -19.141 1 97.88 306 SER B CA 1
ATOM 4887 C C . SER B 1 306 ? -9.43 -27.391 -20.203 1 97.88 306 SER B C 1
ATOM 4889 O O . SER B 1 306 ? -8.969 -26.25 -20.047 1 97.88 306 SER B O 1
ATOM 4891 N N . VAL B 1 307 ? -9.188 -28.172 -21.234 1 98.38 307 VAL B N 1
ATOM 4892 C CA . VAL B 1 307 ? -8.414 -27.656 -22.359 1 98.38 307 VAL B CA 1
ATOM 4893 C C . VAL B 1 307 ? -9.148 -26.484 -23 1 98.38 307 VAL B C 1
ATOM 4895 O O . VAL B 1 307 ? -8.523 -25.516 -23.438 1 98.38 307 VAL B O 1
ATOM 4898 N N . ALA B 1 308 ? -10.453 -26.562 -23.016 1 97.88 308 ALA B N 1
ATOM 4899 C CA . ALA B 1 308 ? -11.258 -25.484 -23.594 1 97.88 308 ALA B CA 1
ATOM 4900 C C . ALA B 1 308 ? -11.055 -24.188 -22.844 1 97.88 308 ALA B C 1
ATOM 4902 O O . ALA B 1 308 ? -10.922 -23.109 -23.438 1 97.88 308 ALA B O 1
ATOM 4903 N N . GLN B 1 309 ? -11.102 -24.234 -21.531 1 97.06 309 GLN B N 1
ATOM 4904 C CA . GLN B 1 309 ? -10.867 -23.062 -20.703 1 97.06 309 GLN B CA 1
ATOM 4905 C C . GLN B 1 309 ? -9.461 -22.5 -20.938 1 97.06 309 GLN B C 1
ATOM 4907 O O . GLN B 1 309 ? -9.281 -21.281 -20.984 1 97.06 309 GLN B O 1
ATOM 4912 N N . LEU B 1 310 ? -8.508 -23.406 -21.047 1 98 310 LEU B N 1
ATOM 4913 C CA . LEU B 1 310 ? -7.141 -23 -21.344 1 98 310 LEU B CA 1
ATOM 4914 C C . LEU B 1 310 ? -7.078 -22.25 -22.672 1 98 310 LEU B C 1
ATOM 4916 O O . LEU B 1 310 ? -6.512 -21.156 -22.75 1 98 310 LEU B O 1
ATOM 4920 N N . ASP B 1 311 ? -7.68 -22.828 -23.672 1 97.44 311 ASP B N 1
ATOM 4921 C CA . ASP B 1 311 ? -7.656 -22.234 -25 1 97.44 311 ASP B CA 1
ATOM 4922 C C . ASP B 1 311 ? -8.312 -20.844 -24.984 1 97.44 311 ASP B C 1
ATOM 4924 O O . ASP B 1 311 ? -7.82 -19.922 -25.641 1 97.44 311 ASP B O 1
ATOM 4928 N N . GLU B 1 312 ? -9.336 -20.766 -24.297 1 96.62 312 GLU B N 1
ATOM 4929 C CA . GLU B 1 312 ? -10.008 -19.469 -24.172 1 96.62 312 GLU B CA 1
ATOM 4930 C C . GLU B 1 312 ? -9.078 -18.422 -23.547 1 96.62 312 GLU B C 1
ATOM 4932 O O . GLU B 1 312 ? -8.961 -17.312 -24.062 1 96.62 312 GLU B O 1
ATOM 4937 N N . ALA B 1 313 ? -8.469 -18.781 -22.469 1 96.62 313 ALA B N 1
ATOM 4938 C CA . ALA B 1 313 ? -7.566 -17.875 -21.766 1 96.62 313 ALA B CA 1
ATOM 4939 C C . ALA B 1 313 ? -6.383 -17.469 -22.641 1 96.62 313 ALA B C 1
ATOM 4941 O O . ALA B 1 313 ? -5.945 -16.328 -22.625 1 96.62 313 ALA B O 1
ATOM 4942 N N . LEU B 1 314 ? -5.898 -18.406 -23.438 1 97.12 314 LEU B N 1
ATOM 4943 C CA . LEU B 1 314 ? -4.742 -18.172 -24.297 1 97.12 314 LEU B CA 1
ATOM 4944 C C . LEU B 1 314 ? -5.047 -17.094 -25.344 1 97.12 314 LEU B C 1
ATOM 4946 O O . LEU B 1 314 ? -4.137 -16.453 -25.859 1 97.12 314 LEU B O 1
ATOM 4950 N N . GLY B 1 315 ? -6.277 -16.906 -25.609 1 95.56 315 GLY B N 1
ATOM 4951 C CA . GLY B 1 315 ? -6.688 -15.875 -26.547 1 95.56 315 GLY B CA 1
ATOM 4952 C C . GLY B 1 315 ? -6.355 -14.477 -26.062 1 95.56 315 GLY B C 1
ATOM 4953 O O . GLY B 1 315 ? -6.348 -13.531 -26.859 1 95.56 315 GLY B O 1
ATOM 4954 N N . ALA B 1 316 ? -6.074 -14.297 -24.797 1 95.94 316 ALA B N 1
ATOM 4955 C CA . ALA B 1 316 ? -5.789 -12.992 -24.203 1 95.94 316 ALA B CA 1
ATOM 4956 C C . ALA B 1 316 ? -4.395 -12.508 -24.594 1 95.94 316 ALA B C 1
ATOM 4958 O O . ALA B 1 316 ? -4.113 -11.312 -24.547 1 95.94 316 ALA B O 1
ATOM 4959 N N . VAL B 1 317 ? -3.477 -13.391 -24.938 1 94.44 317 VAL B N 1
ATOM 4960 C CA . VAL B 1 317 ? -2.061 -13.086 -25.109 1 94.44 317 VAL B CA 1
ATOM 4961 C C . VAL B 1 317 ? -1.888 -12.094 -26.266 1 94.44 317 VAL B C 1
ATOM 4963 O O . VAL B 1 317 ? -1.062 -11.18 -26.188 1 94.44 317 VAL B O 1
ATOM 4966 N N . ASP B 1 318 ? -2.758 -12.18 -27.25 1 91.5 318 ASP B N 1
ATOM 4967 C CA . ASP B 1 318 ? -2.615 -11.32 -28.438 1 91.5 318 ASP B CA 1
ATOM 4968 C C . ASP B 1 318 ? -3.609 -10.164 -28.391 1 91.5 318 ASP B C 1
ATOM 4970 O O . ASP B 1 318 ? -3.643 -9.336 -29.312 1 91.5 318 ASP B O 1
ATOM 4974 N N . LEU B 1 319 ? -4.371 -10.172 -27.406 1 94.88 319 LEU B N 1
ATOM 4975 C CA . LEU B 1 319 ? -5.367 -9.109 -27.297 1 94.88 319 LEU B CA 1
ATOM 4976 C C . LEU B 1 319 ? -4.746 -7.836 -26.734 1 94.88 319 LEU B C 1
ATOM 4978 O O . LEU B 1 319 ? -4.293 -7.82 -25.578 1 94.88 319 LEU B O 1
ATOM 4982 N N . VAL B 1 320 ? -4.652 -6.789 -27.531 1 94.88 320 VAL B N 1
ATOM 4983 C CA . VAL B 1 320 ? -4.152 -5.488 -27.094 1 94.88 320 VAL B CA 1
ATOM 4984 C C . VAL B 1 320 ? -5.316 -4.516 -26.922 1 94.88 320 VAL B C 1
ATOM 4986 O O . VAL B 1 320 ? -6.078 -4.266 -27.859 1 94.88 320 VAL B O 1
ATOM 4989 N N . LEU B 1 321 ? -5.48 -4.074 -25.703 1 96.44 321 LEU B N 1
ATOM 4990 C CA . LEU B 1 321 ? -6.516 -3.078 -25.438 1 96.44 321 LEU B CA 1
ATOM 4991 C C . LEU B 1 321 ? -6.035 -1.682 -25.828 1 96.44 321 LEU B C 1
ATOM 4993 O O . LEU B 1 321 ? -4.992 -1.227 -25.359 1 96.44 321 LEU B O 1
ATOM 4997 N N . ASP B 1 322 ? -6.773 -0.988 -26.609 1 95.88 322 ASP B N 1
ATOM 4998 C CA . ASP B 1 322 ? -6.457 0.392 -26.969 1 95.88 322 ASP B CA 1
ATOM 4999 C C . ASP B 1 322 ? -6.504 1.301 -25.734 1 95.88 322 ASP B C 1
ATOM 5001 O O . ASP B 1 322 ? -7.195 0.999 -24.766 1 95.88 322 ASP B O 1
ATOM 5005 N N . ASP B 1 323 ? -5.844 2.424 -25.906 1 94.62 323 ASP B N 1
ATOM 5006 C CA . ASP B 1 323 ? -5.727 3.359 -24.781 1 94.62 323 ASP B CA 1
ATOM 5007 C C . ASP B 1 323 ? -7.102 3.832 -24.328 1 94.62 323 ASP B C 1
ATOM 5009 O O . ASP B 1 323 ? -7.34 3.969 -23.125 1 94.62 323 ASP B O 1
ATOM 5013 N N . ASP B 1 324 ? -7.922 4.074 -25.266 1 95.31 324 ASP B N 1
ATOM 5014 C CA . ASP B 1 324 ? -9.25 4.57 -24.922 1 95.31 324 ASP B CA 1
ATOM 5015 C C . ASP B 1 324 ? -10.055 3.508 -24.172 1 95.31 324 ASP B C 1
ATOM 5017 O O . ASP B 1 324 ? -10.789 3.824 -23.234 1 95.31 324 ASP B O 1
ATOM 5021 N N . VAL B 1 325 ? -9.922 2.271 -24.641 1 96 325 VAL B N 1
ATOM 5022 C CA . VAL B 1 325 ? -10.609 1.156 -24 1 96 325 VAL B CA 1
ATOM 5023 C C . VAL B 1 325 ? -10.078 0.958 -22.594 1 96 325 VAL B C 1
ATOM 5025 O O . VAL B 1 325 ? -10.852 0.811 -21.641 1 96 325 VAL B O 1
ATOM 5028 N N . ARG B 1 326 ? -8.836 0.993 -22.438 1 95.19 326 ARG B N 1
ATOM 5029 C CA . ARG B 1 326 ? -8.227 0.84 -21.125 1 95.19 326 ARG B CA 1
ATOM 5030 C C . ARG B 1 326 ? -8.656 1.966 -20.188 1 95.19 326 ARG B C 1
ATOM 5032 O O . ARG B 1 326 ? -8.961 1.727 -19.016 1 95.19 326 ARG B O 1
ATOM 5039 N N . ALA B 1 327 ? -8.68 3.158 -20.734 1 94.25 327 ALA B N 1
ATOM 5040 C CA . ALA B 1 327 ? -9.086 4.309 -19.922 1 94.25 327 ALA B CA 1
ATOM 5041 C C . ALA B 1 327 ? -10.516 4.148 -19.422 1 94.25 327 ALA B C 1
ATOM 5043 O O . ALA B 1 327 ? -10.828 4.496 -18.281 1 94.25 327 ALA B O 1
ATOM 5044 N N . ARG B 1 328 ? -11.336 3.648 -20.266 1 94.31 328 ARG B N 1
ATOM 5045 C CA . ARG B 1 328 ? -12.719 3.4 -19.891 1 94.31 328 ARG B CA 1
ATOM 5046 C C . ARG B 1 328 ? -12.812 2.377 -18.766 1 94.31 328 ARG B C 1
ATOM 5048 O O . ARG B 1 328 ? -13.586 2.549 -17.828 1 94.31 328 ARG B O 1
ATOM 5055 N N . LEU B 1 329 ? -12.023 1.341 -18.859 1 95.56 329 LEU B N 1
ATOM 5056 C CA . LEU B 1 329 ? -11.984 0.307 -17.828 1 95.56 329 LEU B CA 1
ATOM 5057 C C . LEU B 1 329 ? -11.453 0.87 -16.516 1 95.56 329 LEU B C 1
ATOM 5059 O O . LEU B 1 329 ? -11.953 0.529 -15.438 1 95.56 329 LEU B O 1
ATOM 5063 N N . ASP B 1 330 ? -10.531 1.776 -16.625 1 92 330 ASP B N 1
ATOM 5064 C CA . ASP B 1 330 ? -9.859 2.309 -15.445 1 92 330 ASP B CA 1
ATOM 5065 C C . ASP B 1 330 ? -10.688 3.408 -14.789 1 92 330 ASP B C 1
ATOM 5067 O O . ASP B 1 330 ? -10.453 3.764 -13.633 1 92 330 ASP B O 1
ATOM 5071 N N . ALA B 1 331 ? -11.625 3.986 -15.508 1 88.75 331 ALA B N 1
ATOM 5072 C CA . ALA B 1 331 ? -12.406 5.129 -15.031 1 88.75 331 ALA B CA 1
ATOM 5073 C C . ALA B 1 331 ? -13.469 4.688 -14.031 1 88.75 331 ALA B C 1
ATOM 5075 O O . ALA B 1 331 ? -14.047 5.52 -13.32 1 88.75 331 ALA B O 1
ATOM 5076 N N . VAL B 1 332 ? -13.695 3.404 -14.031 1 85.06 332 VAL B N 1
ATOM 5077 C CA . VAL B 1 332 ? -14.742 2.904 -13.141 1 85.06 332 VAL B CA 1
ATOM 5078 C C . VAL B 1 332 ? -14.133 2.525 -11.797 1 85.06 332 VAL B C 1
ATOM 5080 O O . VAL B 1 332 ? -13.078 1.889 -11.734 1 85.06 332 VAL B O 1
#

Sequence (664 aa):
MKEQTMRYHTLDNGHTSFEVSTLCLGTMWMGTRTDEETSFAILDRFVEAGGTFLDTANNYNDWGQGYGRDSEDVLGRWLAARGNRDDLRIATKLGAAKKDPALPLSTTPPTNYQGLDAATVDREARESLRHLGLDHIDLLYGHVDDRETPLEETVGAFGKLVDEGIVGIPGISNVALWRVVEARETAARLGVAPYGAVQQCHSYLYPRPQPVRTNWATPELLDYARSTGADGRPGLTVMAYSPLHQGVFTRDDKPFYDGADHAGSRERVAALRAVAAEIGATPNQVALAWLLGGEVPVVPVFGASSVAQLDEALGAVDLVLDDDVRARLDAVMKEQTMRYHTLDNGHTSFEVSTLCLGTMWMGTRTDEETSFAILDRFVEAGGTFLDTANNYNDWGQGYGRDSEDVLGRWLAARGNRDDLRIATKLGAAKKDPALPLSTTPPTNYQGLDAATVDREARESLRHLGLDHIDLLYGHVDDRETPLEETVGAFGKLVDEGIVGIPGISNVALWRVVEARETAARLGVAPYGAVQQCHSYLYPRPQPVRTNWATPELLDYARSTGADGRPGLTVMAYSPLHQGVFTRDDKPFYDGADHAGSRERVAALRAVAAEIGATPNQVALAWLLGGEVPVVPVFGASSVAQLDEALGAVDLVLDDDVRARLDAV

Nearest PDB structures (foldseek):
  8hwn-assembly4_D  TM=9.213E-01  e=1.156E-23  Devosia
  4xk2-assembly1_C  TM=8.722E-01  e=6.410E-22  Polaromonas sp. JS666
  8hw0-assembly1_A  TM=8.157E-01  e=8.690E-22  Devosia
  3eb3-assembly1_A  TM=8.207E-01  e=2.787E-20  Rattus norvegicus
  7wf3-assembly1_C  TM=7.949E-01  e=2.185E-20  Homo sapiens